Protein AF-A0A8J3N8K8-F1 (afdb_monomer_lite)

Sequence (454 aa):
MKAHFPKVGAFAILVCSVVFLTILLLNNTTQAHTGSSLITMTPTQMPTLTPKVNPTAFVTATPAVIYVSQSSAYSDPSVVIAIISIIISGLSLAFVVKYVIDTSAMAKATQDSAQATRKSAEAAEKTLLEMRNAREEENAPFVIVYTKFDHENMMLNVVVENIGKTVAKDIKLGFDPPLQIRIFRKDDLEDNILLTNGIHSLVPNNKILIPFAIAINYFNDNPPMVYAVKVGYSGNDTLPRQEIRYDLDLNHYRYQLEEREPVAKIAAAMESLSSNFFQYTEYFKGLLYDANDISNMLSRNLARTSYAIQRQGKVDVTVGLKDFVLTWTLGYGKDKKLLLKPFLFDLRSKCLLLSEETLRSTIENPDSSLNKAMQDIGVKLCKLGNMMLTRDGYVAAHSIQGSSIEEFNDLGDEIITDIRNLLQQIEKAEENLPSNDEESSAVAVQQSEISEKS

Foldseek 3Di:
DDDDDDPPVVVVVVVVVVVVVVVVVVPPPDDDDDDDDDDDDDDDDDDDDDDDDDDDDDDDDDDDDDDDDDDPPDDPVVVVVVVVVVVVVVVVVVVVVVVVVVVVVVVVVVVVVVVVVVVVVVVVVVVVVVVVVVVCVQQWWDWDWEWDADPVQQWIWIKIATQHNFKKAQKAKDKVVPQQADPDPPVCPCVPCCHNRHDGIDGHGDMDIGTRDRNVVVVVVPDDQKIWMWIWIDTPPPGDIDIDIDIYGNVVVVVVVVPDDPVVVVVVVVVVVVVVVVVVVVVVVVVVVVVVVVVLVVLLVVLVVVVVVVDPDDDDLLVLLVVLLCCVVVVPVVPPVCPPPPNLLVNLSSLQVSLVSLQVVCVVPVPDPLNVLSNVLSVLSPVLSPFDFDDDPPDFTATPVGDTSVNSSVSSVVSSVSSVVSSVVVVVVVVPPPPCVVVVVVVVVVVVVVVVVD

Organism: NCBI:txid2778369

pLDDT: mean 75.61, std 19.26, range [32.09, 97.81]

Structure (mmCIF, N/CA/C/O backbone):
data_AF-A0A8J3N8K8-F1
#
_entry.id   AF-A0A8J3N8K8-F1
#
loop_
_atom_site.group_PDB
_atom_site.id
_atom_site.type_symbol
_atom_site.label_atom_id
_atom_site.label_alt_id
_atom_site.label_comp_id
_atom_site.label_asym_id
_atom_site.label_entity_id
_atom_site.label_seq_id
_atom_site.pdbx_PDB_ins_code
_atom_site.Cartn_x
_atom_site.Cartn_y
_atom_site.Cartn_z
_atom_site.occupancy
_atom_site.B_iso_or_equiv
_atom_site.auth_seq_id
_atom_site.auth_comp_id
_atom_site.auth_asym_id
_atom_site.auth_atom_id
_atom_site.pdbx_PDB_model_num
ATOM 1 N N . MET A 1 1 ? -45.651 8.420 67.771 1.00 38.66 1 MET A N 1
ATOM 2 C CA . MET A 1 1 ? -46.115 7.956 69.099 1.00 38.66 1 MET A CA 1
ATOM 3 C C . MET A 1 1 ? -45.211 8.547 70.177 1.00 38.66 1 MET A C 1
ATOM 5 O O . MET A 1 1 ? -44.054 8.164 70.255 1.00 38.66 1 MET A O 1
ATOM 9 N N . LYS A 1 2 ? -45.692 9.543 70.935 1.00 34.91 2 LYS A N 1
ATOM 10 C CA . LYS A 1 2 ? -44.965 10.156 72.063 1.00 34.91 2 LYS A CA 1
ATOM 11 C C . LYS A 1 2 ? -45.286 9.362 73.334 1.00 34.91 2 LYS A C 1
ATOM 13 O O . LYS A 1 2 ? -46.428 9.384 73.777 1.00 34.91 2 LYS A O 1
ATOM 18 N N . ALA A 1 3 ? -44.302 8.658 73.889 1.00 37.84 3 ALA A N 1
ATOM 19 C CA . ALA A 1 3 ? -44.439 7.955 75.161 1.00 37.84 3 ALA A CA 1
ATOM 20 C C . ALA A 1 3 ? -44.192 8.930 76.324 1.00 37.84 3 ALA A C 1
ATOM 22 O O . ALA A 1 3 ? -43.095 9.464 76.484 1.00 37.84 3 ALA A O 1
ATOM 23 N N . HIS A 1 4 ? -45.236 9.180 77.113 1.00 41.22 4 HIS A N 1
ATOM 24 C CA . HIS A 1 4 ? -45.183 9.928 78.366 1.00 41.22 4 HIS A CA 1
ATOM 25 C C . HIS A 1 4 ? -44.719 8.978 79.483 1.00 41.22 4 HIS A C 1
ATOM 27 O O . HIS A 1 4 ? -45.479 8.114 79.909 1.00 41.22 4 HIS A O 1
ATOM 33 N N . PHE A 1 5 ? -43.481 9.126 79.960 1.00 38.09 5 PHE A N 1
ATOM 34 C CA . PHE A 1 5 ? -43.017 8.461 81.185 1.00 38.09 5 PHE A CA 1
ATOM 35 C C . PHE A 1 5 ? -43.366 9.323 82.414 1.00 38.09 5 PHE A C 1
ATOM 37 O O . PHE A 1 5 ? -43.071 10.525 82.409 1.00 38.09 5 PHE A O 1
ATOM 44 N N . PRO A 1 6 ? -43.981 8.765 83.474 1.00 44.72 6 PRO A N 1
ATOM 45 C CA . PRO A 1 6 ? -44.368 9.538 84.647 1.00 44.72 6 PRO A CA 1
ATOM 46 C C . PRO A 1 6 ? -43.162 9.767 85.570 1.00 44.72 6 PRO A C 1
ATOM 48 O O . PRO A 1 6 ? -42.608 8.838 86.151 1.00 44.72 6 PRO A O 1
ATOM 51 N N . LYS A 1 7 ? -42.790 11.039 85.766 1.00 47.31 7 LYS A N 1
ATOM 52 C CA . LYS A 1 7 ? -41.730 11.502 86.689 1.00 47.31 7 LYS A CA 1
ATOM 53 C C . LYS A 1 7 ? -42.058 11.321 88.187 1.00 47.31 7 LYS A C 1
ATOM 55 O O . LYS A 1 7 ? -41.323 11.814 89.035 1.00 47.31 7 LYS A O 1
ATOM 60 N N . VAL A 1 8 ? -43.142 10.624 88.534 1.00 49.56 8 VAL A N 1
ATOM 61 C CA . VAL A 1 8 ? -43.659 10.542 89.914 1.00 49.56 8 VAL A CA 1
ATOM 62 C C . VAL A 1 8 ? -42.973 9.434 90.736 1.00 49.56 8 VAL A C 1
ATOM 64 O O . VAL A 1 8 ? -42.907 9.525 91.958 1.00 49.56 8 VAL A O 1
ATOM 67 N N . GLY A 1 9 ? -42.372 8.426 90.091 1.00 47.22 9 GLY A N 1
ATOM 68 C CA . GLY A 1 9 ? -41.770 7.282 90.796 1.00 47.22 9 GLY A CA 1
ATOM 69 C C . GLY A 1 9 ? -40.483 7.593 91.571 1.00 47.22 9 GLY A C 1
ATOM 70 O O . GLY A 1 9 ? -40.258 7.034 92.641 1.00 47.22 9 GLY A O 1
ATOM 71 N N . ALA A 1 10 ? -39.650 8.518 91.085 1.00 52.66 10 ALA A N 1
ATOM 72 C CA . ALA A 1 10 ? -38.348 8.789 91.703 1.00 52.66 10 ALA A CA 1
ATOM 73 C C . ALA A 1 10 ? -38.463 9.529 93.050 1.00 52.66 10 ALA A C 1
ATOM 75 O O . ALA A 1 10 ? -37.664 9.295 93.954 1.00 52.66 10 ALA A O 1
ATOM 76 N N . PHE A 1 11 ? -39.487 10.376 93.214 1.00 50.66 11 PHE A N 1
ATOM 77 C CA . PHE A 1 11 ? -39.704 11.121 94.458 1.00 50.66 11 PHE A CA 1
ATOM 78 C C . PHE A 1 11 ? -40.221 10.210 95.584 1.00 50.66 11 PHE A C 1
ATOM 80 O O . PHE A 1 11 ? -39.783 10.328 96.725 1.00 50.66 11 PHE A O 1
ATOM 87 N N . ALA A 1 12 ? -41.086 9.241 95.258 1.00 54.03 12 ALA A N 1
ATOM 88 C CA . ALA A 1 12 ? -41.620 8.282 96.227 1.00 54.03 12 ALA A CA 1
ATOM 89 C C . ALA A 1 12 ? -40.545 7.318 96.763 1.00 54.03 12 ALA A C 1
ATOM 91 O O . ALA A 1 12 ? -40.521 7.019 97.956 1.00 54.03 12 ALA A O 1
ATOM 92 N N . ILE A 1 13 ? -39.614 6.884 95.906 1.00 59.38 13 ILE A N 1
ATOM 93 C CA . ILE A 1 13 ? -38.512 5.999 96.312 1.00 59.38 13 ILE A CA 1
ATOM 94 C C . ILE A 1 13 ? -37.522 6.749 97.215 1.00 59.38 13 ILE A C 1
ATOM 96 O O . ILE A 1 13 ? -37.062 6.190 98.210 1.00 59.38 13 ILE A O 1
ATOM 100 N N . LEU A 1 14 ? -37.247 8.029 96.941 1.00 56.28 14 LEU A N 1
ATOM 101 C CA . LEU A 1 14 ? -36.328 8.832 97.753 1.00 56.28 14 LEU A CA 1
ATOM 102 C C . LEU A 1 14 ? -36.906 9.136 99.148 1.00 56.28 14 LEU A C 1
ATOM 104 O O . LEU A 1 14 ? -36.192 9.013 100.141 1.00 56.28 14 LEU A O 1
ATOM 108 N N . VAL A 1 15 ? -38.213 9.413 99.247 1.00 61.59 15 VAL A N 1
ATOM 109 C CA . VAL A 1 15 ? -38.906 9.579 100.540 1.00 61.59 15 VAL A CA 1
ATOM 110 C C . VAL A 1 15 ? -38.928 8.265 101.332 1.00 61.59 15 VAL A C 1
ATOM 112 O O . VAL A 1 15 ? -38.615 8.271 102.521 1.00 61.59 15 VAL A O 1
ATOM 115 N N . CYS A 1 16 ? -39.195 7.121 100.688 1.00 56.97 16 CYS A N 1
ATOM 116 C CA . CYS A 1 16 ? -39.124 5.812 101.352 1.00 56.97 16 CYS A CA 1
ATOM 117 C C . CYS A 1 16 ? -37.708 5.471 101.840 1.00 56.97 16 CYS A C 1
ATOM 119 O O . CYS A 1 16 ? -37.557 4.927 102.929 1.00 56.97 16 CYS A O 1
ATOM 121 N N . SER A 1 17 ? -36.669 5.828 101.082 1.00 56.09 17 SER A N 1
ATOM 122 C CA . SER A 1 17 ? -35.273 5.535 101.439 1.00 56.09 17 SER A CA 1
ATOM 123 C C . SER A 1 17 ? -34.812 6.321 102.670 1.00 56.09 17 SER A C 1
ATOM 125 O O . SER A 1 17 ? -34.139 5.770 103.538 1.00 56.09 17 SER A O 1
ATOM 127 N N . VAL A 1 18 ? -35.206 7.596 102.779 1.00 60.97 18 VAL A N 1
ATOM 128 C CA . VAL A 1 18 ? -34.865 8.456 103.929 1.00 60.97 18 VAL A CA 1
ATOM 129 C C . VAL A 1 18 ? -35.616 8.019 105.192 1.00 60.97 18 VAL A C 1
ATOM 131 O O . VAL A 1 18 ? -35.030 8.007 106.276 1.00 60.97 18 VAL A O 1
ATOM 134 N N . VAL A 1 19 ? -36.874 7.579 105.055 1.00 67.56 19 VAL A N 1
ATOM 135 C CA . VAL A 1 19 ? -37.660 6.991 106.157 1.00 67.56 19 VAL A CA 1
ATOM 136 C C . VAL A 1 19 ? -37.076 5.642 106.597 1.00 67.56 19 VAL A C 1
ATOM 138 O O . VAL A 1 19 ? -36.974 5.364 107.788 1.00 67.56 19 VAL A O 1
ATOM 141 N N . PHE A 1 20 ? -36.608 4.814 105.660 1.00 61.59 20 PHE A N 1
ATOM 142 C CA . PHE A 1 20 ? -35.997 3.526 105.993 1.00 61.59 20 PHE A CA 1
ATOM 143 C C . PHE A 1 20 ? -34.625 3.687 106.667 1.00 61.59 20 PHE A C 1
ATOM 145 O O . PHE A 1 20 ? -34.327 2.973 107.621 1.00 61.59 20 PHE A O 1
ATOM 152 N N . LEU A 1 21 ? -33.814 4.665 106.240 1.00 56.56 21 LEU A N 1
ATOM 153 C CA . LEU A 1 21 ? -32.510 4.957 106.850 1.00 56.56 21 LEU A CA 1
ATOM 154 C C . LEU A 1 21 ? -32.649 5.557 108.261 1.00 56.56 21 LEU A C 1
ATOM 156 O O . LEU A 1 21 ? -31.851 5.240 109.140 1.00 56.56 21 LEU A O 1
ATOM 160 N N . THR A 1 22 ? -33.685 6.369 108.505 1.00 56.84 22 THR A N 1
ATOM 161 C CA . THR A 1 22 ? -33.998 6.865 109.857 1.00 56.84 22 THR A CA 1
ATOM 162 C C . THR A 1 22 ? -34.478 5.739 110.776 1.00 56.84 22 THR A C 1
ATOM 164 O O . THR A 1 22 ? -34.017 5.662 111.910 1.00 56.84 22 THR A O 1
ATOM 167 N N . ILE A 1 23 ? -35.288 4.792 110.288 1.00 60.75 23 ILE A N 1
ATOM 168 C CA . ILE A 1 23 ? -35.699 3.606 111.067 1.00 60.75 23 ILE A CA 1
ATOM 169 C C . ILE A 1 23 ? -34.510 2.669 111.362 1.00 60.75 23 ILE A C 1
ATOM 171 O O . ILE A 1 23 ? -34.409 2.130 112.463 1.00 60.75 23 ILE A O 1
ATOM 175 N N . LEU A 1 24 ? -33.571 2.505 110.423 1.00 50.72 24 LEU A N 1
ATOM 176 C CA . LEU A 1 24 ? -32.372 1.676 110.617 1.00 50.72 24 LEU A CA 1
ATOM 177 C C . LEU A 1 24 ? -31.371 2.286 111.612 1.00 50.72 24 LEU A C 1
ATOM 179 O O . LEU A 1 24 ? -30.729 1.547 112.357 1.00 50.72 24 LEU A O 1
ATOM 183 N N . LEU A 1 25 ? -31.267 3.618 111.668 1.00 50.81 25 LEU A N 1
ATOM 184 C CA . LEU A 1 25 ? -30.413 4.317 112.637 1.00 50.81 25 LEU A CA 1
ATOM 185 C C . LEU A 1 25 ? -30.998 4.327 114.059 1.00 50.81 25 LEU A C 1
ATOM 187 O O . LEU A 1 25 ? -30.232 4.398 115.016 1.00 50.81 25 LEU A O 1
ATOM 191 N N . LEU A 1 26 ? -32.322 4.201 114.215 1.00 49.78 26 LEU A N 1
ATOM 192 C CA . LEU A 1 26 ? -32.974 4.076 115.526 1.00 49.78 26 LEU A CA 1
ATOM 193 C C . LEU A 1 26 ? -32.911 2.655 116.119 1.00 49.78 26 LEU A C 1
ATOM 195 O O . LEU A 1 26 ? -33.021 2.517 117.333 1.00 49.78 26 LEU A O 1
ATOM 199 N N . ASN A 1 27 ? -32.696 1.616 115.302 1.00 48.19 27 ASN A N 1
ATOM 200 C CA . ASN A 1 27 ? -32.729 0.217 115.754 1.00 48.19 27 ASN A CA 1
ATOM 201 C C . ASN A 1 27 ? -31.355 -0.460 115.915 1.00 48.19 27 ASN A C 1
ATOM 203 O O . ASN A 1 27 ? -31.291 -1.547 116.483 1.00 48.19 27 ASN A O 1
ATOM 207 N N . ASN A 1 28 ? -30.254 0.156 115.474 1.00 41.00 28 ASN A N 1
ATOM 208 C CA . ASN A 1 28 ? -28.913 -0.438 115.563 1.00 41.00 28 ASN A CA 1
ATOM 209 C C . ASN A 1 28 ? -28.057 0.180 116.680 1.00 41.00 28 ASN A C 1
ATOM 211 O O . ASN A 1 28 ? -26.981 0.727 116.447 1.00 41.00 28 ASN A O 1
ATOM 215 N N . THR A 1 29 ? -28.509 0.028 117.923 1.00 44.22 29 THR A N 1
ATOM 216 C CA . THR A 1 29 ? -27.642 0.069 119.110 1.00 44.22 29 THR A CA 1
ATOM 217 C C . THR A 1 29 ? -27.689 -1.278 119.815 1.00 44.22 29 THR A C 1
ATOM 219 O O . THR A 1 29 ? -28.211 -1.406 120.913 1.00 44.22 29 THR A O 1
ATOM 222 N N . THR A 1 30 ? -27.163 -2.327 119.178 1.00 42.72 30 THR A N 1
ATOM 223 C CA . THR A 1 30 ? -26.649 -3.521 119.872 1.00 42.72 30 THR A CA 1
ATOM 224 C C . THR A 1 30 ? -25.898 -4.442 118.906 1.00 42.72 30 THR A C 1
ATOM 226 O O . THR A 1 30 ? -26.384 -4.778 117.836 1.00 42.72 30 THR A O 1
ATOM 229 N N . GLN A 1 31 ? -24.729 -4.885 119.372 1.00 37.66 31 GLN A N 1
ATOM 230 C CA . GLN A 1 31 ? -23.876 -5.973 118.879 1.00 37.66 31 GLN A CA 1
ATOM 231 C C . GLN A 1 31 ? -22.894 -5.712 117.721 1.00 37.66 31 GLN A C 1
ATOM 233 O O . GLN A 1 31 ? -23.226 -5.410 116.580 1.00 37.66 31 GLN A O 1
ATOM 238 N N . ALA A 1 32 ? -21.628 -5.907 118.095 1.00 33.22 32 ALA A N 1
ATOM 239 C CA . ALA A 1 32 ? -20.444 -6.038 117.269 1.00 33.22 32 ALA A CA 1
ATOM 240 C C . ALA A 1 32 ? -20.383 -7.412 116.580 1.00 33.22 32 ALA A C 1
ATOM 242 O O . ALA A 1 32 ? -20.812 -8.395 117.175 1.00 33.22 32 ALA A O 1
ATOM 243 N N . HIS A 1 33 ? -19.765 -7.490 115.396 1.00 32.72 33 HIS A N 1
ATOM 244 C CA . HIS A 1 33 ? -18.536 -8.264 115.137 1.00 32.72 33 HIS A CA 1
ATOM 245 C C . HIS A 1 33 ? -18.237 -8.402 113.628 1.00 32.72 33 HIS A C 1
ATOM 247 O O . HIS A 1 33 ? -19.112 -8.700 112.828 1.00 32.72 33 HIS A O 1
ATOM 253 N N . THR A 1 34 ? -16.959 -8.173 113.294 1.00 34.59 34 THR A N 1
ATOM 254 C CA . THR A 1 34 ? -16.110 -8.810 112.258 1.00 34.59 34 THR A CA 1
ATOM 255 C C . THR A 1 34 ? -16.738 -9.372 110.977 1.00 34.59 34 THR A C 1
ATOM 257 O O . THR A 1 34 ? -17.503 -10.328 111.018 1.00 34.59 34 THR A O 1
ATOM 260 N N . GLY A 1 35 ? -16.230 -8.930 109.820 1.00 32.09 35 GLY A N 1
ATOM 261 C CA . GLY A 1 35 ? -16.442 -9.644 108.559 1.00 32.09 35 GLY A CA 1
ATOM 262 C C . GLY A 1 35 ? -15.881 -8.931 107.335 1.00 32.09 35 GLY A C 1
ATOM 263 O O . GLY A 1 35 ? -16.624 -8.341 106.560 1.00 32.09 35 GLY A O 1
ATOM 264 N N . SER A 1 36 ? -14.564 -8.987 107.158 1.00 35.38 36 SER A N 1
ATOM 265 C CA . SER A 1 36 ? -13.865 -8.615 105.928 1.00 35.38 36 SER A CA 1
ATOM 266 C C . SER A 1 36 ? -14.275 -9.550 104.785 1.00 35.38 36 SER A C 1
ATOM 268 O O . SER A 1 36 ? -14.193 -10.766 104.937 1.00 35.38 36 SER A O 1
ATOM 270 N N . SER A 1 37 ? -14.622 -9.019 103.613 1.00 34.41 37 SER A N 1
ATOM 271 C CA . SER A 1 37 ? -14.496 -9.781 102.365 1.00 34.41 37 SER A CA 1
ATOM 272 C C . SER A 1 37 ? -14.092 -8.866 101.211 1.00 34.41 37 SER A C 1
ATOM 274 O O . SER A 1 37 ? -14.743 -7.869 100.905 1.00 34.41 37 SER A O 1
ATOM 276 N N . LEU A 1 38 ? -12.944 -9.206 100.623 1.00 33.25 38 LEU A N 1
ATOM 277 C CA . LEU A 1 38 ? -12.476 -8.706 99.340 1.00 33.25 38 LEU A CA 1
ATOM 278 C C . LEU A 1 38 ? -13.399 -9.228 98.237 1.00 33.25 38 LEU A C 1
ATOM 280 O O . LEU A 1 38 ? -13.664 -10.427 98.177 1.00 33.25 38 LEU A O 1
ATOM 284 N N . ILE A 1 39 ? -13.775 -8.357 97.304 1.00 35.03 39 ILE A N 1
ATOM 285 C CA . ILE A 1 39 ? -14.172 -8.776 95.960 1.00 35.03 39 ILE A CA 1
ATOM 286 C C . ILE A 1 39 ? -13.173 -8.166 94.984 1.00 35.03 39 ILE A C 1
ATOM 288 O O . ILE A 1 39 ? -13.113 -6.956 94.774 1.00 35.03 39 ILE A O 1
ATOM 292 N N . THR A 1 40 ? -12.353 -9.048 94.426 1.00 32.47 40 THR A N 1
ATOM 293 C CA . THR A 1 40 ? -11.420 -8.800 93.334 1.00 32.47 40 THR A CA 1
ATOM 294 C C . THR A 1 40 ? -12.212 -8.724 92.030 1.00 32.47 40 THR A C 1
ATOM 296 O O . THR A 1 40 ? -12.854 -9.699 91.647 1.00 32.47 40 THR A O 1
ATOM 299 N N . MET A 1 41 ? -12.160 -7.591 91.327 1.00 33.84 41 MET A N 1
ATOM 300 C CA . MET A 1 41 ? -12.568 -7.514 89.922 1.00 33.84 41 MET A CA 1
ATOM 301 C C . MET A 1 41 ? -11.354 -7.173 89.063 1.00 33.84 41 MET A C 1
ATOM 303 O O . MET A 1 41 ? -10.685 -6.165 89.277 1.00 33.84 41 MET A O 1
ATOM 307 N N . THR A 1 42 ? -11.070 -8.053 88.110 1.00 37.69 42 THR A N 1
ATOM 308 C CA . THR A 1 42 ? -9.981 -7.965 87.134 1.00 37.69 42 THR A CA 1
ATOM 309 C C . THR A 1 42 ? -10.393 -7.036 85.984 1.00 37.69 42 THR A C 1
ATOM 311 O O . THR A 1 42 ? -11.363 -7.353 85.293 1.00 37.69 42 THR A O 1
ATOM 314 N N . PRO A 1 43 ? -9.701 -5.913 85.715 1.00 38.69 43 PRO A N 1
ATOM 315 C CA . PRO A 1 43 ? -9.962 -5.121 84.521 1.00 38.69 43 PRO A CA 1
ATOM 316 C C . PRO A 1 43 ? -9.142 -5.638 83.330 1.00 38.69 43 PRO A C 1
ATOM 318 O O . PRO A 1 43 ? -7.927 -5.823 83.408 1.00 38.69 43 PRO A O 1
ATOM 321 N N . THR A 1 44 ? -9.836 -5.860 82.213 1.00 37.41 44 THR A N 1
ATOM 322 C CA . THR A 1 44 ? -9.250 -6.183 80.906 1.00 37.41 44 THR A CA 1
ATOM 323 C C . THR A 1 44 ? -8.591 -4.932 80.325 1.00 37.41 44 THR A C 1
ATOM 325 O O . THR A 1 44 ? -9.172 -3.848 80.341 1.00 37.41 44 THR A O 1
ATOM 328 N N . GLN A 1 45 ? -7.356 -5.092 79.854 1.00 34.22 45 GLN A N 1
ATOM 329 C CA . GLN A 1 45 ? -6.481 -4.032 79.362 1.00 34.22 45 GLN A CA 1
ATOM 330 C C . GLN A 1 45 ? -7.035 -3.358 78.094 1.00 34.22 45 GLN A C 1
ATOM 332 O O . GLN A 1 45 ? -7.403 -4.036 77.137 1.00 34.22 45 GLN A O 1
ATOM 337 N N . MET A 1 46 ? -7.005 -2.023 78.060 1.00 38.78 46 MET A N 1
ATOM 338 C CA . MET A 1 46 ? -6.961 -1.235 76.824 1.00 38.78 46 MET A CA 1
ATOM 339 C C . MET A 1 46 ? -5.614 -0.500 76.743 1.00 38.78 46 MET A C 1
ATOM 341 O O . MET A 1 46 ? -5.075 -0.117 77.784 1.00 38.78 46 MET A O 1
ATOM 345 N N . PRO A 1 47 ? -5.055 -0.310 75.535 1.00 44.12 47 PRO A N 1
ATOM 346 C CA . PRO A 1 47 ? -3.731 0.266 75.358 1.00 44.12 47 PRO A CA 1
ATOM 347 C C . PRO A 1 47 ? -3.695 1.763 75.691 1.00 44.12 47 PRO A C 1
ATOM 349 O O . PRO A 1 47 ? -4.459 2.579 75.178 1.00 44.12 47 PRO A O 1
ATOM 352 N N . THR A 1 48 ? -2.745 2.079 76.562 1.00 33.03 48 THR A N 1
ATOM 353 C CA . THR A 1 48 ? -2.341 3.389 77.062 1.00 33.03 48 THR A CA 1
ATOM 354 C C . THR A 1 48 ? -1.827 4.306 75.948 1.00 33.03 48 THR A C 1
ATOM 356 O O . THR A 1 48 ? -0.815 4.009 75.317 1.00 33.03 48 THR A O 1
ATOM 359 N N . LEU A 1 49 ? -2.451 5.476 75.790 1.00 35.28 49 LEU A N 1
ATOM 360 C CA . LEU A 1 49 ? -1.781 6.683 75.303 1.00 35.28 49 LEU A CA 1
ATOM 361 C C . LEU A 1 49 ? -1.469 7.558 76.520 1.00 35.28 49 LEU A C 1
ATOM 363 O O . LEU A 1 49 ? -2.360 7.962 77.263 1.00 35.28 49 LEU A O 1
ATOM 367 N N . THR A 1 50 ? -0.182 7.791 76.746 1.00 37.19 50 THR A N 1
ATOM 368 C CA . THR A 1 50 ? 0.385 8.596 77.828 1.00 37.19 50 THR A CA 1
ATOM 369 C C . THR A 1 50 ? 0.202 10.093 77.575 1.00 37.19 50 THR A C 1
ATOM 371 O O . THR A 1 50 ? 0.641 10.601 76.544 1.00 37.19 50 THR A O 1
ATOM 374 N N . PRO A 1 51 ? -0.290 10.842 78.575 1.00 41.56 51 PRO A N 1
ATOM 375 C CA . PRO A 1 51 ? 0.179 12.198 78.800 1.00 41.56 51 PRO A CA 1
ATOM 376 C C . PRO A 1 51 ? 0.967 12.300 80.113 1.00 41.56 51 PRO A C 1
ATOM 378 O O . PRO A 1 51 ? 0.587 11.810 81.174 1.00 41.56 51 PRO A O 1
ATOM 381 N N . LYS A 1 52 ? 2.114 12.958 79.977 1.00 38.44 52 LYS A N 1
ATOM 382 C CA . LYS A 1 52 ? 3.142 13.279 80.966 1.00 38.44 52 LYS A CA 1
ATOM 383 C C . LYS A 1 52 ? 2.556 14.144 82.097 1.00 38.44 52 LYS A C 1
ATOM 385 O O . LYS A 1 52 ? 2.212 15.299 81.861 1.00 38.44 52 LYS A O 1
ATOM 390 N N . VAL A 1 53 ? 2.467 13.602 83.314 1.00 39.06 53 VAL A N 1
ATOM 391 C CA . VAL A 1 53 ? 2.116 14.350 84.537 1.00 39.06 53 VAL A CA 1
ATOM 392 C C . VAL A 1 53 ? 3.398 14.712 85.292 1.00 39.06 53 VAL A C 1
ATOM 394 O O . VAL A 1 53 ? 4.208 13.841 85.602 1.00 39.06 53 VAL A O 1
ATOM 397 N N . ASN A 1 54 ? 3.572 16.007 85.574 1.00 39.75 54 ASN A N 1
ATOM 398 C CA . ASN A 1 54 ? 4.559 16.542 86.516 1.00 39.75 54 ASN A CA 1
ATOM 399 C C . ASN A 1 54 ? 4.091 16.280 87.963 1.00 39.75 54 ASN A C 1
ATOM 401 O O . ASN A 1 54 ? 2.928 16.563 88.260 1.00 39.75 54 ASN A O 1
ATOM 405 N N . PRO A 1 55 ? 4.955 15.798 88.875 1.00 43.44 55 PRO A N 1
ATOM 406 C CA . PRO A 1 55 ? 4.584 15.546 90.260 1.00 43.44 55 PRO A CA 1
ATOM 407 C C . PRO A 1 55 ? 4.937 16.752 91.135 1.00 43.44 55 PRO A C 1
ATOM 409 O O . PRO A 1 55 ? 6.112 17.088 91.265 1.00 43.44 55 PRO A O 1
ATOM 412 N N . THR A 1 56 ? 3.955 17.363 91.805 1.00 39.25 56 THR A N 1
ATOM 413 C CA . THR A 1 56 ? 4.269 18.301 92.891 1.00 39.25 56 THR A CA 1
ATOM 414 C C . THR A 1 56 ? 3.271 18.211 94.042 1.00 39.25 56 THR A C 1
ATOM 416 O O . THR A 1 56 ? 2.094 18.517 93.892 1.00 39.25 56 THR A O 1
ATOM 419 N N . ALA A 1 57 ? 3.837 17.841 95.194 1.00 43.50 57 ALA A N 1
ATOM 420 C CA . ALA A 1 57 ? 3.414 18.109 96.567 1.00 43.50 57 ALA A CA 1
ATOM 421 C C . ALA A 1 57 ? 2.103 17.479 97.078 1.00 43.50 57 ALA A C 1
ATOM 423 O O . ALA A 1 57 ? 1.041 18.095 97.107 1.00 43.50 57 ALA A O 1
ATOM 424 N N . PHE A 1 58 ? 2.252 16.285 97.661 1.00 33.81 58 PHE A N 1
ATOM 425 C CA . PHE A 1 58 ? 1.459 15.865 98.815 1.00 33.81 58 PHE A CA 1
ATOM 426 C C . PHE A 1 58 ? 1.817 16.756 100.015 1.00 33.81 58 PHE A C 1
ATOM 428 O O . PHE A 1 58 ? 2.962 16.757 100.465 1.00 33.81 58 PHE A O 1
ATOM 435 N N . VAL A 1 59 ? 0.844 17.507 100.533 1.00 42.34 59 VAL A N 1
ATOM 436 C CA . VAL A 1 59 ? 0.947 18.179 101.833 1.00 42.34 59 VAL A CA 1
ATOM 437 C C . VAL A 1 59 ? 0.358 17.251 102.888 1.00 42.34 59 VAL A C 1
ATOM 439 O O . VAL A 1 59 ? -0.846 17.009 102.940 1.00 42.34 59 VAL A O 1
ATOM 442 N N . THR A 1 60 ? 1.246 16.717 103.717 1.00 41.91 60 THR A N 1
ATOM 443 C CA . THR A 1 60 ? 0.960 15.936 104.917 1.00 41.91 60 THR A CA 1
ATOM 444 C C . THR A 1 60 ? 0.417 16.878 105.995 1.00 41.91 60 THR A C 1
ATOM 446 O O . THR A 1 60 ? 1.177 17.647 106.578 1.00 41.91 60 THR A O 1
ATOM 449 N N . ALA A 1 61 ? -0.891 16.853 106.254 1.00 39.78 61 ALA A N 1
ATOM 450 C CA . ALA A 1 61 ? -1.490 17.565 107.382 1.00 39.78 61 ALA A CA 1
ATOM 451 C C . ALA A 1 61 ? -1.654 16.608 108.574 1.00 39.78 61 ALA A C 1
ATOM 453 O O . ALA A 1 61 ? -2.277 15.552 108.479 1.00 39.78 61 ALA A O 1
ATOM 454 N N . THR A 1 62 ? -1.030 16.990 109.681 1.00 42.22 62 THR A N 1
ATOM 455 C CA . THR A 1 62 ? -1.011 16.347 110.997 1.00 42.22 62 THR A CA 1
ATOM 456 C C . THR A 1 62 ? -2.414 16.206 111.612 1.00 42.22 62 THR A C 1
ATOM 458 O O . THR A 1 62 ? -3.226 17.125 111.496 1.00 42.22 62 THR A O 1
ATOM 461 N N . PRO A 1 63 ? -2.721 15.105 112.328 1.00 40.94 63 PRO A N 1
ATOM 462 C CA . PRO A 1 63 ? -3.959 15.001 113.091 1.00 40.94 63 PRO A CA 1
ATOM 463 C C . PRO A 1 63 ? -3.850 15.857 114.362 1.00 40.94 63 PRO A C 1
ATOM 465 O O . PRO A 1 63 ? -3.184 15.486 115.327 1.00 40.94 63 PRO A O 1
ATOM 468 N N . ALA A 1 64 ? -4.489 17.027 114.364 1.00 40.50 64 ALA A N 1
ATOM 469 C CA . ALA A 1 64 ? -4.660 17.826 115.571 1.00 40.50 64 ALA A CA 1
ATOM 470 C C . ALA A 1 64 ? -5.685 17.144 116.494 1.00 40.50 64 ALA A C 1
ATOM 472 O O . ALA A 1 64 ? -6.873 17.069 116.184 1.00 40.50 64 ALA A O 1
ATOM 473 N N . VAL A 1 65 ? -5.210 16.636 117.632 1.00 46.47 65 VAL A N 1
ATOM 474 C CA . VAL A 1 65 ? -6.039 16.137 118.735 1.00 46.47 65 VAL A CA 1
ATOM 475 C C . VAL A 1 65 ? -6.638 17.343 119.459 1.00 46.47 65 VAL A C 1
ATOM 477 O O . VAL A 1 65 ? -5.935 18.067 120.161 1.00 46.47 65 VAL A O 1
ATOM 480 N N . ILE A 1 66 ? -7.936 17.580 119.269 1.00 40.16 66 ILE A N 1
ATOM 481 C CA . ILE A 1 66 ? -8.690 18.615 119.984 1.00 40.16 66 ILE A CA 1
ATOM 482 C C . ILE A 1 66 ? -9.287 17.980 121.247 1.00 40.16 66 ILE A C 1
ATOM 484 O O . ILE A 1 66 ? -10.210 17.172 121.165 1.00 40.16 66 ILE A O 1
ATOM 488 N N . TYR A 1 67 ? -8.770 18.357 122.419 1.00 40.97 67 TYR A N 1
ATOM 489 C CA . TYR A 1 67 ? -9.425 18.115 123.706 1.00 40.97 67 TYR A CA 1
ATOM 490 C C . TYR A 1 67 ? -10.540 19.152 123.889 1.00 40.97 67 TYR A C 1
ATOM 492 O O . TYR A 1 67 ? -10.258 20.338 124.048 1.00 40.97 67 TYR A O 1
ATOM 500 N N . VAL A 1 68 ? -11.803 18.720 123.868 1.00 40.31 68 VAL A N 1
ATOM 501 C CA . VAL A 1 68 ? -12.947 19.571 124.228 1.00 40.31 68 VAL A CA 1
ATOM 502 C C . VAL A 1 68 ? -13.286 19.324 125.696 1.00 40.31 68 VAL A C 1
ATOM 504 O O . VAL A 1 68 ? -13.780 18.258 126.061 1.00 40.31 68 VAL A O 1
ATOM 507 N N . SER A 1 69 ? -13.000 20.310 126.545 1.00 41.78 69 SER A N 1
ATOM 508 C CA . SER A 1 69 ? -13.472 20.377 127.926 1.00 41.78 69 SER A CA 1
ATOM 509 C C . SER A 1 69 ? -14.982 20.641 127.942 1.00 41.78 69 SER A C 1
ATOM 511 O O . SER A 1 69 ? -15.467 21.621 127.377 1.00 41.78 69 SER A O 1
ATOM 513 N N . GLN A 1 70 ? -15.748 19.753 128.577 1.00 34.09 70 GLN A N 1
ATOM 514 C CA . GLN A 1 70 ? -17.185 19.943 128.766 1.00 34.09 70 GLN A CA 1
ATOM 515 C C . GLN A 1 70 ? -17.427 20.910 129.928 1.00 34.09 70 GLN A C 1
ATOM 517 O O . GLN A 1 70 ? -17.175 20.585 131.087 1.00 34.09 70 GLN A O 1
ATOM 522 N N . SER A 1 71 ? -17.922 22.105 129.606 1.00 42.38 71 SER A N 1
ATOM 523 C CA . SER A 1 71 ? -18.551 23.001 130.573 1.00 42.38 71 SER A CA 1
ATOM 524 C C . SER A 1 71 ? -19.988 22.516 130.795 1.00 42.38 71 SER A C 1
ATOM 526 O O . SER A 1 71 ? -20.786 22.395 129.864 1.00 42.38 71 SER A O 1
ATOM 528 N N . SER A 1 72 ? -20.289 22.158 132.041 1.00 41.16 72 SER A N 1
ATOM 529 C CA . SER A 1 72 ? -21.600 21.717 132.500 1.00 41.16 72 SER A CA 1
ATOM 530 C C . SER A 1 72 ? -22.529 22.923 132.644 1.00 41.16 72 SER A C 1
ATOM 532 O O . SER A 1 72 ? -22.730 23.445 133.738 1.00 41.16 72 SER A O 1
ATOM 534 N N . ALA A 1 73 ? -23.099 23.360 131.527 1.00 45.66 73 ALA A N 1
ATOM 535 C CA . ALA A 1 73 ? -24.296 24.186 131.510 1.00 45.66 73 ALA A CA 1
ATOM 536 C C . ALA A 1 73 ? -25.373 23.400 130.760 1.00 45.66 73 ALA A C 1
ATOM 538 O O . ALA A 1 73 ? -25.417 23.354 129.532 1.00 45.66 73 ALA A O 1
ATOM 539 N N . TYR A 1 74 ? -26.180 22.705 131.557 1.00 46.97 74 TYR A N 1
ATOM 540 C CA . TYR A 1 74 ? -27.287 21.846 131.163 1.00 46.97 74 TYR A CA 1
ATOM 541 C C . TYR A 1 74 ? -28.344 22.681 130.422 1.00 46.97 74 TYR A C 1
ATOM 543 O O . TYR A 1 74 ? -29.258 23.245 131.016 1.00 46.97 74 TYR A O 1
ATOM 551 N N . SER A 1 75 ? -28.179 22.792 129.108 1.00 50.47 75 SER A N 1
ATOM 552 C CA . SER A 1 75 ? -29.273 23.002 128.167 1.00 50.47 75 SER A CA 1
ATOM 553 C C . SER A 1 75 ? -29.415 21.682 127.424 1.00 50.47 75 SER A C 1
ATOM 555 O O . SER A 1 75 ? -28.423 21.136 126.949 1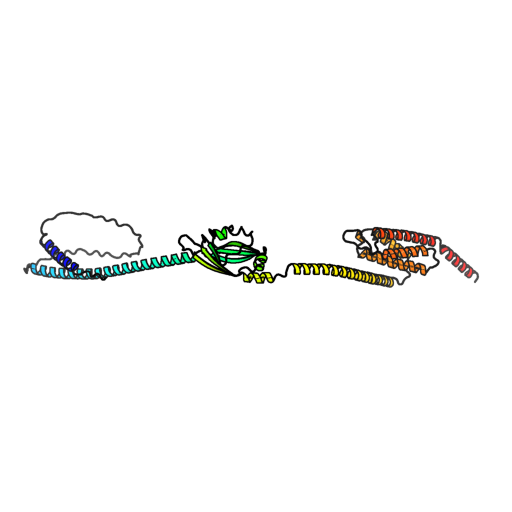.00 50.47 75 SER A O 1
ATOM 557 N N . ASP A 1 76 ? -30.616 21.115 127.461 1.00 51.69 76 ASP A N 1
ATOM 558 C CA . ASP A 1 76 ? -30.954 19.778 126.975 1.00 51.69 76 ASP A CA 1
ATOM 559 C C . ASP A 1 76 ? -30.235 19.459 125.636 1.00 51.69 76 ASP A C 1
ATOM 561 O O . ASP A 1 76 ? -30.584 20.043 124.601 1.00 51.69 76 ASP A O 1
ATOM 565 N N . PRO A 1 77 ? -29.189 18.597 125.626 1.00 60.66 77 PRO A N 1
ATOM 566 C CA . PRO A 1 77 ? -28.327 18.378 124.455 1.00 60.66 77 PRO A CA 1
ATOM 567 C C . PRO A 1 77 ? -29.114 17.868 123.243 1.00 60.66 77 PRO A C 1
ATOM 569 O O . PRO A 1 77 ? -28.686 18.026 122.099 1.00 60.66 77 PRO A O 1
ATOM 572 N N . SER A 1 78 ? -30.307 17.338 123.498 1.00 66.69 78 SER A N 1
ATOM 573 C CA . SER A 1 78 ? -31.315 16.931 122.532 1.00 66.69 78 SER A CA 1
ATOM 574 C C . SER A 1 78 ? -31.636 18.024 121.503 1.00 66.69 78 SER A C 1
ATOM 576 O O . SER A 1 78 ? -31.725 17.731 120.312 1.00 66.69 78 SER A O 1
ATOM 578 N N . VAL A 1 79 ? -31.755 19.295 121.915 1.00 71.00 79 VAL A N 1
ATOM 579 C CA . VAL A 1 79 ? -32.177 20.388 121.014 1.00 71.00 79 VAL A CA 1
ATOM 580 C C . VAL A 1 79 ? -31.029 20.869 120.122 1.00 71.00 79 VAL A C 1
ATOM 582 O O . VAL A 1 79 ? -31.218 21.076 118.925 1.00 71.00 79 VAL A O 1
ATOM 585 N N . VAL A 1 80 ? -29.817 21.009 120.669 1.00 75.69 80 VAL A N 1
ATOM 586 C CA . VAL A 1 80 ? -28.640 21.460 119.901 1.00 75.69 80 VAL A CA 1
ATOM 587 C C . VAL A 1 80 ? -28.213 20.398 118.885 1.00 75.69 80 VAL A C 1
ATOM 589 O O . VAL A 1 80 ? -27.948 20.722 117.726 1.00 75.69 80 VAL A O 1
ATOM 592 N N . ILE A 1 81 ? -28.217 19.122 119.286 1.00 78.69 81 ILE A N 1
ATOM 593 C CA . ILE A 1 81 ? -27.948 17.996 118.383 1.00 78.69 81 ILE A CA 1
ATOM 594 C C . ILE A 1 81 ? -29.029 17.920 117.294 1.00 78.69 81 ILE A C 1
ATOM 596 O O . ILE A 1 81 ? -28.693 17.726 116.124 1.00 78.69 81 ILE A O 1
ATOM 600 N N . ALA A 1 82 ? -30.304 18.164 117.629 1.00 77.25 82 ALA A N 1
ATOM 601 C CA . ALA A 1 82 ? -31.383 18.221 116.644 1.00 77.25 82 ALA A CA 1
ATOM 602 C C . ALA A 1 82 ? -31.175 19.346 115.612 1.00 77.25 82 ALA A C 1
ATOM 604 O O . ALA A 1 82 ? -31.266 19.089 114.412 1.00 77.25 82 ALA A O 1
ATOM 605 N N . ILE A 1 83 ? -30.812 20.562 116.034 1.00 80.25 83 ILE A N 1
ATOM 606 C CA . ILE A 1 83 ? -30.555 21.687 115.116 1.00 80.25 83 ILE A CA 1
ATOM 607 C C . ILE A 1 83 ? -29.379 21.382 114.174 1.00 80.25 83 ILE A C 1
ATOM 609 O O . ILE A 1 83 ? -29.495 21.571 112.963 1.00 80.25 83 ILE A O 1
ATOM 613 N N . ILE A 1 84 ? -28.267 20.857 114.698 1.00 83.25 84 ILE A N 1
ATOM 614 C CA . ILE A 1 84 ? -27.102 20.473 113.883 1.00 83.25 84 ILE A CA 1
ATOM 615 C C . ILE A 1 84 ? -27.478 19.364 112.891 1.00 83.25 84 ILE A C 1
ATOM 617 O O . ILE A 1 84 ? -27.107 19.434 111.718 1.00 83.25 84 ILE A O 1
ATOM 621 N N . SER A 1 85 ? -28.268 18.376 113.323 1.00 77.69 85 SER A N 1
ATOM 622 C CA . SER A 1 85 ? -28.729 17.289 112.454 1.00 77.69 85 SER A CA 1
ATOM 623 C C . SER A 1 85 ? -29.609 17.790 111.303 1.00 77.69 85 SER A C 1
ATOM 625 O O . SER A 1 85 ? -29.463 17.318 110.176 1.00 77.69 85 SER A O 1
ATOM 627 N N . ILE A 1 86 ? -30.454 18.802 111.542 1.00 83.00 86 ILE A N 1
ATOM 628 C CA . ILE A 1 86 ? -31.297 19.439 110.519 1.00 83.00 86 ILE A CA 1
ATOM 629 C C . ILE A 1 86 ? -30.436 20.200 109.508 1.00 83.00 86 ILE A C 1
ATOM 631 O O . ILE A 1 86 ? -30.672 20.090 108.307 1.00 83.00 86 ILE A O 1
ATOM 635 N N . ILE A 1 87 ? -29.410 20.927 109.964 1.00 85.62 87 ILE A N 1
ATOM 636 C CA . ILE A 1 87 ? -28.498 21.671 109.080 1.00 85.62 87 ILE A CA 1
ATOM 637 C C . ILE A 1 87 ? -27.698 20.712 108.191 1.00 85.62 87 ILE A C 1
ATOM 639 O O . ILE A 1 87 ? -27.635 20.906 106.976 1.00 85.62 87 ILE A O 1
ATOM 643 N N . ILE A 1 88 ? -27.127 19.654 108.774 1.00 86.12 88 ILE A N 1
ATOM 644 C CA . ILE A 1 88 ? -26.388 18.626 108.026 1.00 86.12 88 ILE A CA 1
ATOM 645 C C . ILE A 1 88 ? -27.316 17.922 107.031 1.00 86.12 88 ILE A C 1
ATOM 647 O O . ILE A 1 88 ? -26.928 17.708 105.884 1.00 86.12 88 ILE A O 1
ATOM 651 N N . SER A 1 89 ? -28.552 17.620 107.437 1.00 81.12 89 SER A N 1
ATOM 652 C CA . SER A 1 89 ? -29.563 17.017 106.559 1.00 81.12 89 SER A CA 1
ATOM 653 C C . SER A 1 89 ? -29.986 17.955 105.424 1.00 81.12 89 SER A C 1
ATOM 655 O O . SER A 1 89 ? -30.182 17.513 104.296 1.00 81.12 89 SER A O 1
ATOM 657 N N . GLY A 1 90 ? -30.087 19.261 105.682 1.00 90.25 90 GLY A N 1
ATOM 658 C CA . GLY A 1 90 ? -30.382 20.263 104.657 1.00 90.25 90 GLY A CA 1
ATOM 659 C C . GLY A 1 90 ? -29.251 20.409 103.635 1.00 90.25 90 GLY A C 1
ATOM 660 O O . GLY A 1 90 ? -29.505 20.458 102.431 1.00 90.25 90 GLY A O 1
ATOM 661 N N . LEU A 1 91 ? -27.996 20.419 104.097 1.00 88.12 91 LEU A N 1
ATOM 662 C CA . LEU A 1 91 ? -26.819 20.472 103.225 1.00 88.12 91 LEU A CA 1
ATOM 663 C C . LEU A 1 91 ? -26.659 19.192 102.400 1.00 88.12 91 LEU A C 1
ATOM 665 O O . LEU A 1 91 ? -26.429 19.277 101.193 1.00 88.12 91 LEU A O 1
ATOM 669 N N . SER A 1 92 ? -26.813 18.015 103.010 1.00 87.81 92 SER A N 1
ATOM 670 C CA . SER A 1 92 ? -26.735 16.743 102.286 1.00 87.81 92 SER A CA 1
ATOM 671 C C . SER A 1 92 ? -27.836 16.636 101.227 1.00 87.81 92 SER A C 1
ATOM 673 O O . SER A 1 92 ? -27.551 16.243 100.095 1.00 87.81 92 SER A O 1
ATOM 675 N N . LEU A 1 93 ? -29.056 17.094 101.531 1.00 88.81 93 LEU A N 1
ATOM 676 C CA . LEU A 1 93 ? -30.145 17.181 100.560 1.00 88.81 93 LEU A CA 1
ATOM 677 C C . LEU A 1 93 ? -29.794 18.107 99.386 1.00 88.81 93 LEU A C 1
ATOM 679 O O . LEU A 1 93 ? -29.991 17.727 98.233 1.00 88.81 93 LEU A O 1
ATOM 683 N N . ALA A 1 94 ? -29.234 19.292 99.650 1.00 87.12 94 ALA A N 1
ATOM 684 C CA . ALA A 1 94 ? -28.818 20.220 98.597 1.00 87.12 94 ALA A CA 1
ATOM 685 C C . ALA A 1 94 ? -27.740 19.614 97.674 1.00 87.12 94 ALA A C 1
ATOM 687 O O . ALA A 1 94 ? -27.818 19.763 96.451 1.00 87.12 94 ALA A O 1
ATOM 688 N N . PHE A 1 95 ? -26.776 18.874 98.237 1.00 90.38 95 PHE A N 1
ATOM 689 C CA . PHE A 1 95 ? -25.770 18.139 97.463 1.00 90.38 95 PHE A CA 1
ATOM 690 C C . PHE A 1 95 ? -26.388 17.039 96.593 1.00 90.38 95 PHE A C 1
ATOM 692 O O . PHE A 1 95 ? -26.034 16.928 95.420 1.00 90.38 95 PHE A O 1
ATOM 699 N N . VAL A 1 96 ? -27.338 16.265 97.127 1.00 88.81 96 VAL A N 1
ATOM 700 C CA . VAL A 1 96 ? -28.041 15.220 96.364 1.00 88.81 96 VAL A CA 1
ATOM 701 C C . VAL A 1 96 ? -28.853 15.829 95.221 1.00 88.81 96 VAL A C 1
ATOM 703 O O . VAL A 1 96 ? -28.781 15.338 94.097 1.00 88.81 96 VAL A O 1
ATOM 706 N N . VAL A 1 97 ? -29.575 16.929 95.464 1.00 88.94 97 VAL A N 1
ATOM 707 C CA . VAL A 1 97 ? -30.343 17.627 94.419 1.00 88.94 97 VAL A CA 1
ATOM 708 C C . VAL A 1 97 ? -29.421 18.102 93.296 1.00 88.94 97 VAL A C 1
ATOM 710 O O . VAL A 1 97 ? -29.711 17.851 92.126 1.00 88.94 97 VAL A O 1
ATOM 713 N N . LYS A 1 98 ? -28.285 18.724 93.637 1.00 89.25 98 LYS A N 1
ATOM 714 C CA . LYS A 1 98 ? -27.292 19.148 92.643 1.00 89.25 98 LYS A CA 1
ATOM 715 C C . LYS A 1 98 ? -26.739 17.960 91.850 1.00 89.25 98 LYS A C 1
ATOM 717 O O . LYS A 1 98 ? -26.735 18.003 90.623 1.00 89.25 98 LYS A O 1
ATOM 722 N N . TYR A 1 99 ? -26.348 16.883 92.532 1.00 88.12 99 TYR A N 1
ATOM 723 C CA . TYR A 1 99 ? -25.829 15.672 91.892 1.00 88.12 99 TYR A CA 1
ATOM 724 C C . TYR A 1 99 ? -26.833 15.052 90.909 1.00 88.12 99 TYR A C 1
ATOM 726 O O . TYR A 1 99 ? -26.453 14.647 89.811 1.00 88.12 99 TYR A O 1
ATOM 734 N N . VAL A 1 100 ? -28.125 15.015 91.257 1.00 88.56 100 VAL A N 1
ATOM 735 C CA . VAL A 1 100 ? -29.185 14.502 90.373 1.00 88.56 100 VAL A CA 1
ATOM 736 C C . VAL A 1 100 ? -29.382 15.399 89.150 1.00 88.56 100 VAL A C 1
ATOM 738 O O . VAL A 1 100 ? -29.555 14.879 88.047 1.00 88.56 100 VAL A O 1
ATOM 741 N N . ILE A 1 101 ? -29.328 16.726 89.308 1.00 86.00 101 ILE A N 1
ATOM 742 C CA . ILE A 1 101 ? -29.421 17.668 88.181 1.00 86.00 101 ILE A CA 1
ATOM 743 C C . ILE A 1 101 ? -28.256 17.442 87.209 1.00 86.00 101 ILE A C 1
ATOM 745 O O . ILE A 1 101 ? -28.503 17.220 86.021 1.00 86.00 101 ILE A O 1
ATOM 749 N N . ASP A 1 102 ? -27.021 17.396 87.712 1.00 88.06 102 ASP A N 1
ATOM 750 C CA . ASP A 1 102 ? -25.820 17.190 86.893 1.00 88.06 102 ASP A CA 1
ATOM 751 C C . ASP A 1 102 ? -25.834 15.808 86.213 1.00 88.06 102 ASP A C 1
ATOM 753 O O . ASP A 1 102 ? -25.590 15.691 85.009 1.00 88.06 102 ASP A O 1
ATOM 757 N N . THR A 1 103 ? -26.236 14.760 86.943 1.00 87.44 103 THR A N 1
ATOM 758 C CA . THR A 1 103 ? -26.390 13.400 86.396 1.00 87.44 103 THR A CA 1
ATOM 759 C C . THR A 1 103 ? -27.473 13.349 85.316 1.00 87.44 103 THR A C 1
ATOM 761 O O . THR A 1 103 ? -27.300 12.685 84.295 1.00 87.44 103 THR A O 1
ATOM 764 N N . SER A 1 104 ? -28.579 14.083 85.481 1.00 83.25 104 SER A N 1
ATOM 765 C CA . SER A 1 104 ? -29.645 14.150 84.474 1.00 83.25 104 SER A CA 1
ATOM 766 C C . SER A 1 104 ? -29.205 14.881 83.200 1.00 83.25 104 SER A C 1
ATOM 768 O O . SER A 1 104 ? -29.566 14.466 82.096 1.00 83.25 104 SER A O 1
ATOM 770 N N . ALA A 1 105 ? -28.379 15.924 83.334 1.00 85.81 105 ALA A N 1
ATOM 771 C CA . ALA A 1 105 ? -27.792 16.635 82.205 1.00 85.81 105 ALA A CA 1
ATOM 772 C C . ALA A 1 105 ? -26.791 15.748 81.449 1.00 85.81 105 ALA A C 1
ATOM 774 O O . ALA A 1 105 ? -26.829 15.690 80.220 1.00 85.81 105 ALA A O 1
ATOM 775 N N . MET A 1 106 ? -25.960 14.991 82.172 1.00 83.75 106 MET A N 1
ATOM 776 C CA . MET A 1 106 ? -25.009 14.049 81.577 1.00 83.75 106 MET A CA 1
ATOM 777 C C . MET A 1 106 ? -25.717 12.868 80.897 1.00 83.75 106 MET A C 1
ATOM 779 O O . MET A 1 106 ? -25.334 12.473 79.795 1.00 83.75 106 MET A O 1
ATOM 783 N N . ALA A 1 107 ? -26.792 12.343 81.493 1.00 84.38 107 ALA A N 1
ATOM 784 C CA . ALA A 1 107 ? -27.621 11.304 80.881 1.00 84.38 107 ALA A CA 1
ATOM 785 C C . ALA A 1 107 ? -28.258 11.787 79.569 1.00 84.38 107 ALA A C 1
ATOM 787 O O . ALA A 1 107 ? -28.227 11.070 78.568 1.00 84.38 107 ALA A O 1
ATOM 788 N N . LYS A 1 108 ? -28.762 13.029 79.543 1.00 86.75 108 LYS A N 1
ATOM 789 C CA . LYS A 1 108 ? -29.295 13.650 78.325 1.00 86.75 108 LYS A CA 1
ATOM 790 C C . LYS A 1 108 ? -28.210 13.841 77.260 1.00 86.75 108 LYS A C 1
ATOM 792 O O . LYS A 1 108 ? -28.416 13.443 76.122 1.00 86.75 108 LYS A O 1
ATOM 797 N N . ALA A 1 109 ? -27.036 14.354 77.632 1.00 87.12 109 ALA A N 1
ATOM 798 C CA . ALA A 1 109 ? -25.907 14.501 76.710 1.00 87.12 109 ALA A CA 1
ATOM 799 C C . ALA A 1 109 ? -25.424 13.146 76.154 1.00 87.12 109 ALA A C 1
ATOM 801 O O . ALA A 1 109 ? -25.077 13.042 74.980 1.00 87.12 109 ALA A O 1
ATOM 802 N N . THR A 1 110 ? -25.451 12.090 76.973 1.00 87.62 110 THR A N 1
ATOM 803 C CA . THR A 1 110 ? -25.105 10.721 76.556 1.00 87.62 110 THR A CA 1
ATOM 804 C C . THR A 1 110 ? -26.142 10.168 75.583 1.00 87.62 110 THR A C 1
ATOM 806 O O . THR A 1 110 ? -25.780 9.539 74.591 1.00 87.62 110 THR A O 1
ATOM 809 N N . GLN A 1 111 ? -27.427 10.436 75.821 1.00 89.88 111 GLN A N 1
ATOM 810 C CA . GLN A 1 111 ? -28.504 10.063 74.909 1.00 89.88 111 GLN A CA 1
ATOM 811 C C . GLN A 1 111 ? -28.395 10.800 73.566 1.00 89.88 111 GLN A C 1
ATOM 813 O O . GLN A 1 111 ? -28.502 10.161 72.518 1.00 89.88 111 GLN A O 1
ATOM 818 N N . ASP A 1 112 ? -28.138 12.110 73.594 1.00 92.31 112 ASP A N 1
ATOM 819 C CA . ASP A 1 112 ? -27.952 12.932 72.395 1.00 92.31 112 ASP A CA 1
ATOM 820 C C . ASP A 1 112 ? -26.712 12.471 71.605 1.00 92.31 112 ASP A C 1
ATOM 822 O O . ASP A 1 112 ? -26.776 12.319 70.384 1.00 92.31 112 ASP A O 1
ATOM 826 N N . SER A 1 113 ? -25.616 12.143 72.301 1.00 89.38 113 SER A N 1
ATOM 827 C CA . SER A 1 113 ? -24.403 11.567 71.705 1.00 89.38 113 SER A CA 1
ATOM 828 C C . SER A 1 113 ? -24.678 10.202 71.070 1.00 89.38 113 SER A C 1
ATOM 830 O O . SER A 1 113 ? -24.376 10.000 69.898 1.00 89.38 113 SER A O 1
ATOM 832 N N . ALA A 1 114 ? -25.355 9.290 71.775 1.00 89.44 114 ALA A N 1
ATOM 833 C CA . ALA A 1 114 ? -25.720 7.982 71.233 1.00 89.44 114 ALA A CA 1
ATOM 834 C C . ALA A 1 114 ? -26.637 8.099 70.003 1.00 89.44 114 ALA A C 1
ATOM 836 O O . ALA A 1 114 ? -26.500 7.331 69.047 1.00 89.44 114 ALA A O 1
ATOM 837 N N . GLN A 1 115 ? -27.561 9.066 69.992 1.00 91.12 115 GLN A N 1
ATOM 838 C CA . GLN A 1 115 ? -28.401 9.337 68.827 1.00 91.12 115 GLN A CA 1
ATOM 839 C C . GLN A 1 115 ? -27.587 9.906 67.659 1.00 91.12 115 GLN A C 1
ATOM 841 O O . GLN A 1 115 ? -27.810 9.496 66.518 1.00 91.12 115 GLN A O 1
ATOM 846 N N . ALA A 1 116 ? -26.644 10.812 67.923 1.00 90.69 116 ALA A N 1
ATOM 847 C CA . ALA A 1 116 ? -25.733 11.330 66.909 1.00 90.69 116 ALA A CA 1
ATOM 848 C C . ALA A 1 116 ? -24.862 10.209 66.323 1.00 90.69 116 ALA A C 1
ATOM 850 O O . ALA A 1 116 ? -24.813 10.067 65.105 1.00 90.69 116 ALA A O 1
ATOM 851 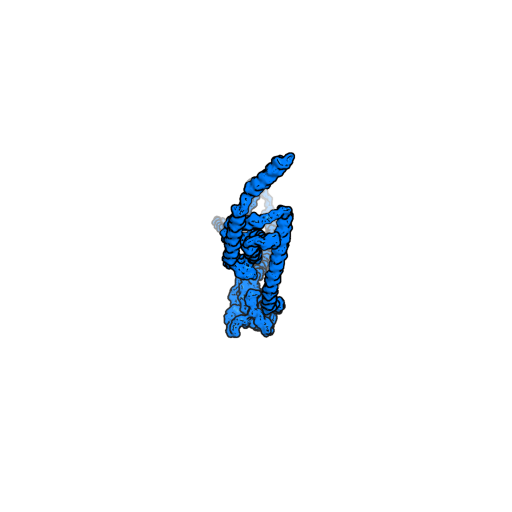N N . THR A 1 117 ? -24.276 9.342 67.157 1.00 91.94 117 THR A N 1
ATOM 852 C CA . THR A 1 117 ? -23.506 8.172 66.710 1.00 91.94 117 THR A CA 1
ATOM 853 C C . THR A 1 117 ? -24.340 7.244 65.828 1.00 91.94 117 THR A C 1
ATOM 855 O O . THR A 1 117 ? -23.858 6.812 64.786 1.00 91.94 117 THR A O 1
ATOM 858 N N . ARG A 1 118 ? -25.606 6.976 66.188 1.00 92.56 118 ARG A N 1
ATOM 859 C CA . ARG A 1 118 ? -26.513 6.160 65.358 1.00 92.56 118 ARG A CA 1
ATOM 860 C C . ARG A 1 118 ? -26.782 6.792 63.994 1.00 92.56 118 ARG A C 1
ATOM 862 O O . ARG A 1 118 ? -26.711 6.096 62.991 1.00 92.56 118 ARG A O 1
ATOM 869 N N . LYS A 1 119 ? -27.053 8.101 63.947 1.00 93.75 119 LYS A N 1
ATOM 870 C CA . LYS A 1 119 ? -27.254 8.819 62.678 1.00 93.75 119 LYS A CA 1
ATOM 871 C C . LYS A 1 119 ? -25.991 8.824 61.817 1.00 93.75 119 LYS A C 1
ATOM 873 O O . LYS A 1 119 ? -26.090 8.654 60.609 1.00 93.75 119 LYS A O 1
ATOM 878 N N . SER A 1 120 ? -24.818 8.986 62.429 1.00 90.38 120 SER A N 1
ATOM 879 C CA . SER A 1 120 ? -23.537 8.912 61.721 1.00 90.38 120 SER A CA 1
ATOM 880 C C . SER A 1 120 ? -23.270 7.515 61.162 1.00 90.38 120 SER A C 1
ATOM 882 O O . SER A 1 120 ? -22.791 7.406 60.040 1.00 90.38 120 SER A O 1
ATOM 884 N N . ALA A 1 121 ? -23.611 6.456 61.905 1.00 92.00 121 ALA A N 1
ATOM 885 C CA . ALA A 1 121 ? -23.502 5.081 61.421 1.00 92.00 121 ALA A CA 1
ATOM 886 C C . ALA A 1 121 ? -24.436 4.829 60.225 1.00 92.00 121 ALA A C 1
ATOM 888 O O . ALA A 1 121 ? -23.980 4.345 59.196 1.00 92.00 121 ALA A O 1
ATOM 889 N N . GLU A 1 122 ? -25.702 5.250 60.312 1.00 93.75 122 GLU A N 1
ATOM 890 C CA . GLU A 1 122 ? -26.665 5.117 59.209 1.00 93.75 122 GLU A CA 1
ATOM 891 C C . GLU A 1 122 ? -26.220 5.896 57.955 1.00 93.75 122 GLU A C 1
ATOM 893 O O . GLU A 1 122 ? -26.343 5.414 56.829 1.00 93.75 122 GLU A O 1
ATOM 898 N N . ALA A 1 123 ? -25.676 7.103 58.132 1.00 92.06 123 ALA A N 1
ATOM 899 C CA . ALA A 1 123 ? -25.133 7.889 57.027 1.00 92.06 123 ALA A CA 1
ATOM 900 C C . ALA A 1 123 ? -23.905 7.212 56.396 1.00 92.06 123 ALA A C 1
ATOM 902 O O . ALA A 1 123 ? -23.814 7.139 55.174 1.00 92.06 123 ALA A O 1
ATOM 903 N N . ALA A 1 124 ? -22.995 6.672 57.214 1.00 92.31 124 ALA A N 1
ATOM 904 C CA . ALA A 1 124 ? -21.828 5.942 56.730 1.00 92.31 124 ALA A CA 1
ATOM 905 C C . ALA A 1 124 ? -22.224 4.675 55.955 1.00 92.31 124 ALA A C 1
ATOM 907 O O . ALA A 1 124 ? -21.640 4.398 54.910 1.00 92.31 124 ALA A O 1
ATOM 908 N N . GLU A 1 125 ? -23.243 3.942 56.412 1.00 94.62 125 GLU A N 1
ATOM 909 C CA . GLU A 1 125 ? -23.795 2.790 55.688 1.00 94.62 125 GLU A CA 1
ATOM 910 C C . GLU A 1 125 ? -24.338 3.191 54.311 1.00 94.62 125 GLU A C 1
ATOM 912 O O . GLU A 1 125 ? -24.034 2.531 53.316 1.00 94.62 125 GLU A O 1
ATOM 917 N N . LYS A 1 126 ? -25.073 4.309 54.226 1.00 94.06 126 LYS A N 1
ATOM 918 C CA . LYS A 1 126 ? -25.566 4.846 52.947 1.00 94.06 126 LYS A CA 1
ATOM 919 C C . LYS A 1 126 ? -24.425 5.247 52.015 1.00 94.06 126 LYS A C 1
ATOM 921 O O . LYS A 1 126 ? -24.436 4.846 50.857 1.00 94.06 126 LYS A O 1
ATOM 926 N N . THR A 1 127 ? -23.410 5.952 52.513 1.00 93.31 127 THR A N 1
ATOM 927 C CA . THR A 1 127 ? -22.237 6.321 51.704 1.00 93.31 127 THR A CA 1
ATOM 928 C C . THR A 1 127 ? -21.479 5.090 51.212 1.00 93.31 127 THR A C 1
ATOM 930 O O . THR A 1 127 ? -21.074 5.047 50.055 1.00 93.31 127 THR A O 1
ATOM 933 N N . LEU A 1 128 ? -21.304 4.061 52.047 1.00 93.19 128 LEU A N 1
ATOM 934 C CA . LEU A 1 128 ? -20.660 2.816 51.622 1.00 93.19 128 LEU A CA 1
ATOM 935 C C . LEU A 1 128 ? -21.467 2.095 50.538 1.00 93.19 128 LEU A C 1
ATOM 937 O O . LEU A 1 128 ? -20.872 1.554 49.606 1.00 93.19 128 LEU A O 1
ATOM 941 N N . LEU A 1 129 ? -22.798 2.110 50.634 1.00 90.06 129 LEU A N 1
ATOM 942 C CA . LEU A 1 129 ? -23.674 1.546 49.611 1.00 90.06 129 LEU A CA 1
ATOM 943 C C . LEU A 1 129 ? -23.576 2.326 48.293 1.00 90.06 129 LEU A C 1
ATOM 945 O O . LEU A 1 129 ? -23.408 1.718 47.242 1.00 90.06 129 LEU A O 1
ATOM 949 N N . GLU A 1 130 ? -23.610 3.658 48.342 1.00 91.19 130 GLU A N 1
ATOM 950 C CA . GLU A 1 130 ? -23.443 4.514 47.161 1.00 91.19 130 GLU A CA 1
ATOM 951 C C . GLU A 1 130 ? -22.068 4.322 46.512 1.00 91.19 130 GLU A C 1
ATOM 953 O O . GLU A 1 130 ? -21.976 4.130 45.303 1.00 91.19 130 GLU A O 1
ATOM 958 N N . MET A 1 131 ? -20.994 4.287 47.308 1.00 87.19 131 MET A N 1
ATOM 959 C CA . MET A 1 131 ? -19.640 4.016 46.817 1.00 87.19 131 MET A CA 1
ATOM 960 C C . MET A 1 131 ? -19.519 2.624 46.194 1.00 87.19 131 MET A C 1
ATOM 962 O O . MET A 1 131 ? -18.786 2.447 45.221 1.00 87.19 131 MET A O 1
ATOM 966 N N . ARG A 1 132 ? -20.211 1.628 46.756 1.00 87.12 132 ARG A N 1
ATOM 967 C CA . ARG A 1 132 ? -20.257 0.278 46.197 1.00 87.12 132 ARG A CA 1
ATOM 968 C C . ARG A 1 132 ? -20.980 0.275 44.855 1.00 87.12 132 ARG A C 1
ATOM 970 O O . ARG A 1 132 ? -20.406 -0.217 43.892 1.00 87.12 132 ARG A O 1
ATOM 977 N N . ASN A 1 133 ? -22.171 0.864 44.782 1.00 84.81 133 ASN A N 1
ATOM 978 C CA . ASN A 1 133 ? -22.951 0.936 43.549 1.00 84.81 133 ASN A CA 1
ATOM 979 C C . ASN A 1 133 ? -22.185 1.693 42.456 1.00 84.81 133 ASN A C 1
ATOM 981 O O . ASN A 1 133 ? -22.053 1.185 41.350 1.00 84.81 133 ASN A O 1
ATOM 985 N N . ALA A 1 134 ? -21.572 2.834 42.785 1.00 86.62 134 ALA A N 1
ATOM 986 C CA . ALA A 1 134 ? -20.756 3.600 41.846 1.00 86.62 134 ALA A CA 1
ATOM 987 C C . ALA A 1 134 ? -19.555 2.793 41.327 1.00 86.62 134 ALA A C 1
ATOM 989 O O . ALA A 1 134 ? -19.251 2.830 40.140 1.00 86.62 134 ALA A O 1
ATOM 990 N N . ARG A 1 135 ? -18.885 2.015 42.192 1.00 85.75 135 ARG A N 1
ATOM 991 C CA . ARG A 1 135 ? -17.805 1.113 41.760 1.00 85.75 135 ARG A CA 1
ATOM 992 C C . ARG A 1 135 ? -18.314 -0.039 40.904 1.00 85.75 135 ARG A C 1
ATOM 994 O O . ARG A 1 135 ? -17.594 -0.469 40.008 1.00 85.75 135 ARG A O 1
ATOM 1001 N N . GLU A 1 136 ? -19.488 -0.583 41.198 1.00 84.62 136 GLU A N 1
ATOM 1002 C CA . GLU A 1 136 ? -20.094 -1.653 40.401 1.00 84.62 136 GLU A CA 1
ATOM 1003 C C . GLU A 1 136 ? -20.510 -1.135 39.013 1.00 84.62 136 GLU A C 1
ATOM 1005 O O . GLU A 1 136 ? -20.248 -1.811 38.020 1.00 84.62 136 GLU A O 1
ATOM 1010 N N . GLU A 1 137 ? -21.041 0.087 38.923 1.00 83.31 137 GLU A N 1
ATOM 1011 C CA . GLU A 1 137 ? -21.356 0.773 37.662 1.00 83.31 137 GLU A CA 1
ATOM 1012 C C . GLU A 1 137 ? -20.093 1.141 36.868 1.00 83.31 137 GLU A C 1
ATOM 1014 O O . GLU A 1 137 ? -20.011 0.859 35.675 1.00 83.31 137 GLU A O 1
ATOM 1019 N N . GLU A 1 138 ? -19.070 1.706 37.517 1.00 85.00 138 GLU A N 1
ATOM 1020 C CA . GLU A 1 138 ? -17.811 2.091 36.861 1.00 85.00 138 GLU A CA 1
ATOM 1021 C C . GLU A 1 138 ? -17.032 0.876 36.333 1.00 85.00 138 GLU A C 1
ATOM 1023 O O . GLU A 1 138 ? -16.290 0.971 35.351 1.00 85.00 138 GLU A O 1
ATOM 1028 N N . ASN A 1 139 ? -17.192 -0.276 36.989 1.00 86.81 139 ASN A N 1
ATOM 1029 C CA . ASN A 1 139 ? -16.580 -1.533 36.577 1.00 86.81 139 ASN A CA 1
ATOM 1030 C C . ASN A 1 139 ? -17.512 -2.404 35.729 1.00 86.81 139 ASN A C 1
ATOM 1032 O O . ASN A 1 139 ? -17.142 -3.535 35.417 1.00 86.81 139 ASN A O 1
ATOM 1036 N N . ALA A 1 140 ? -18.695 -1.931 35.339 1.00 88.38 140 ALA A N 1
ATOM 1037 C CA . ALA A 1 140 ? -19.608 -2.721 34.525 1.00 88.38 140 ALA A CA 1
ATOM 1038 C C . ALA A 1 140 ? -19.001 -3.032 33.136 1.00 88.38 140 ALA A C 1
ATOM 1040 O O . ALA A 1 140 ? -18.191 -2.258 32.605 1.00 88.38 140 ALA A O 1
ATOM 1041 N N . PRO A 1 141 ? -19.355 -4.176 32.527 1.00 93.50 141 PRO A N 1
ATOM 1042 C CA . PRO A 1 141 ? -19.037 -4.417 31.128 1.00 93.50 141 PRO A CA 1
ATOM 1043 C C . PRO A 1 141 ? -19.858 -3.485 30.237 1.00 93.50 141 PRO A C 1
ATOM 1045 O O . PRO A 1 141 ? -20.970 -3.090 30.588 1.00 93.50 141 PRO A O 1
ATOM 1048 N N . PHE A 1 142 ? -19.333 -3.177 29.055 1.00 94.62 142 PHE A N 1
ATOM 1049 C CA . PHE A 1 142 ? -20.041 -2.359 28.080 1.00 94.62 142 PHE A CA 1
ATOM 1050 C C . PHE A 1 142 ? -19.767 -2.893 26.682 1.00 94.62 142 PHE A C 1
ATOM 1052 O O . PHE A 1 142 ? -18.657 -2.766 26.164 1.00 94.62 142 PHE A O 1
ATOM 1059 N N . VAL A 1 143 ? -20.776 -3.540 26.102 1.00 96.12 143 VAL A N 1
ATOM 1060 C CA . VAL A 1 143 ? -20.662 -4.199 24.799 1.00 96.12 143 VAL A CA 1
ATOM 1061 C C . VAL A 1 143 ? -21.249 -3.299 23.729 1.00 96.12 143 VAL A C 1
ATOM 1063 O O . VAL A 1 143 ? -22.442 -3.013 23.749 1.00 96.12 143 VAL A O 1
ATOM 1066 N N . ILE A 1 144 ? -20.415 -2.907 22.772 1.00 96.94 144 ILE A N 1
ATOM 1067 C CA . ILE A 1 144 ? -20.823 -2.175 21.577 1.00 96.94 144 ILE A CA 1
ATOM 1068 C C . ILE A 1 144 ? -20.875 -3.113 20.377 1.00 96.94 144 ILE A C 1
ATOM 1070 O O . ILE A 1 144 ? -20.115 -4.082 20.284 1.00 96.94 144 ILE A O 1
ATOM 1074 N N . VAL A 1 145 ? -21.767 -2.800 19.440 1.00 96.69 145 VAL A N 1
ATOM 1075 C CA . VAL A 1 145 ? -21.868 -3.506 18.165 1.00 96.69 145 VAL A CA 1
ATOM 1076 C C . VAL A 1 145 ? -21.824 -2.492 17.037 1.00 96.69 145 VAL A C 1
ATOM 1078 O O . VAL A 1 145 ? -22.557 -1.507 17.055 1.00 96.69 145 VAL A O 1
ATOM 1081 N N . TYR A 1 146 ? -20.946 -2.726 16.067 1.00 96.56 146 TYR A N 1
ATOM 1082 C CA . TYR A 1 146 ? -20.785 -1.874 14.892 1.00 96.56 146 TYR A CA 1
ATOM 1083 C C . TYR A 1 146 ? -20.410 -2.704 13.666 1.00 96.56 146 TYR A C 1
ATOM 1085 O O . TYR A 1 146 ? -20.038 -3.871 13.767 1.00 96.56 146 TYR A O 1
ATOM 1093 N N . THR A 1 147 ? -20.511 -2.111 12.484 1.00 95.06 147 THR A N 1
ATOM 1094 C CA . THR A 1 147 ? -20.112 -2.753 11.228 1.00 95.06 147 THR A CA 1
ATOM 1095 C C . THR A 1 147 ? -18.693 -2.354 10.857 1.00 95.06 147 THR A C 1
ATOM 1097 O O . THR A 1 147 ? -18.274 -1.225 11.108 1.00 95.06 147 THR A O 1
ATOM 1100 N N . LYS A 1 148 ? -17.944 -3.270 10.242 1.00 95.00 148 LYS A N 1
ATOM 1101 C CA . LYS A 1 148 ? -16.616 -2.989 9.695 1.00 95.00 148 LYS A CA 1
ATOM 1102 C C . LYS A 1 148 ? -16.471 -3.606 8.311 1.00 95.00 148 LYS A C 1
ATOM 1104 O O . LYS A 1 148 ? -16.694 -4.803 8.135 1.00 95.00 148 LYS A O 1
ATOM 1109 N N . PHE A 1 149 ? -16.033 -2.793 7.358 1.00 93.06 149 PHE A N 1
ATOM 1110 C CA . PHE A 1 149 ? -15.647 -3.253 6.032 1.00 93.06 149 PHE A CA 1
ATOM 1111 C C . PHE A 1 149 ? -14.167 -3.652 6.016 1.00 93.06 149 PHE A C 1
ATOM 1113 O O . PHE A 1 149 ? -13.299 -2.893 6.450 1.00 93.06 149 PHE A O 1
ATOM 1120 N N . ASP A 1 150 ? -13.896 -4.870 5.561 1.00 92.38 150 ASP A N 1
ATOM 1121 C CA . ASP A 1 150 ? -12.553 -5.365 5.285 1.00 92.38 150 ASP A CA 1
ATOM 1122 C C . ASP A 1 150 ? -12.247 -5.179 3.794 1.00 92.38 150 ASP A C 1
ATOM 1124 O O . ASP A 1 150 ? -12.843 -5.839 2.940 1.00 92.38 150 ASP A O 1
ATOM 1128 N N . HIS A 1 151 ? -11.322 -4.268 3.486 1.00 85.31 151 HIS A N 1
ATOM 1129 C CA . HIS A 1 151 ? -10.952 -3.921 2.114 1.00 85.31 151 HIS A CA 1
ATOM 1130 C C . HIS A 1 151 ? -10.164 -5.019 1.396 1.00 85.31 151 HIS A C 1
ATOM 1132 O O . HIS A 1 151 ? -10.186 -5.044 0.164 1.00 85.31 151 HIS A O 1
ATOM 1138 N N . GLU A 1 152 ? -9.462 -5.885 2.131 1.00 84.31 152 GLU A N 1
ATOM 1139 C CA . GLU A 1 152 ? -8.615 -6.926 1.541 1.00 84.31 152 GLU A CA 1
ATOM 1140 C C . GLU A 1 152 ? -9.481 -8.044 0.964 1.00 84.31 152 GLU A C 1
ATOM 1142 O O . GLU A 1 152 ? -9.333 -8.421 -0.196 1.00 84.31 152 GLU A O 1
ATOM 1147 N N . ASN A 1 153 ? -10.455 -8.503 1.752 1.00 86.06 153 ASN A N 1
ATOM 1148 C CA . ASN A 1 153 ? -11.347 -9.603 1.381 1.00 86.06 153 ASN A CA 1
ATOM 1149 C C . ASN A 1 153 ? -12.711 -9.129 0.857 1.00 86.06 153 ASN A C 1
ATOM 1151 O O . ASN A 1 153 ? -13.580 -9.942 0.544 1.00 86.06 153 ASN A O 1
ATOM 1155 N N . MET A 1 154 ? -12.919 -7.809 0.788 1.00 88.19 154 MET A N 1
ATOM 1156 C CA . MET A 1 154 ? -14.193 -7.166 0.453 1.00 88.19 154 MET A CA 1
ATOM 1157 C C . MET A 1 154 ? -15.364 -7.696 1.296 1.00 88.19 154 MET A C 1
ATOM 1159 O O . MET A 1 154 ? -16.478 -7.856 0.793 1.00 88.19 154 MET A O 1
ATOM 1163 N N . MET A 1 155 ? -15.124 -7.979 2.579 1.00 91.00 155 MET A N 1
ATOM 1164 C CA . MET A 1 155 ? -16.122 -8.553 3.485 1.00 91.00 155 MET A CA 1
ATOM 1165 C C . MET A 1 155 ? -16.735 -7.497 4.401 1.00 91.00 155 MET A C 1
ATOM 1167 O O . MET A 1 155 ? -16.048 -6.631 4.944 1.00 91.00 155 MET A O 1
ATOM 1171 N N . LEU A 1 156 ? -18.042 -7.604 4.615 1.00 92.62 156 LEU A N 1
ATOM 1172 C CA . LEU A 1 156 ? -18.762 -6.894 5.660 1.00 92.62 156 LEU A CA 1
ATOM 1173 C C . LEU A 1 156 ? -18.794 -7.764 6.916 1.00 92.62 156 LEU A C 1
ATOM 1175 O O . LEU A 1 156 ? -19.229 -8.919 6.884 1.00 92.62 156 LEU A O 1
ATOM 1179 N N . ASN A 1 157 ? -18.339 -7.186 8.024 1.00 93.88 157 ASN A N 1
ATOM 1180 C CA . ASN A 1 157 ? -18.289 -7.829 9.327 1.00 93.88 157 ASN A CA 1
ATOM 1181 C C . ASN A 1 157 ? -19.182 -7.084 10.319 1.00 93.88 157 ASN A C 1
ATOM 1183 O O . ASN A 1 157 ? -19.169 -5.852 10.359 1.00 93.88 157 ASN A O 1
ATOM 1187 N N . VAL A 1 158 ? -19.893 -7.828 11.164 1.00 94.25 158 VAL A N 1
ATOM 1188 C CA . VAL A 1 158 ? -20.433 -7.302 12.421 1.00 94.25 158 VAL A CA 1
ATOM 1189 C C . VAL A 1 158 ? -19.360 -7.488 13.484 1.00 94.25 158 VAL A C 1
ATOM 1191 O O . VAL A 1 158 ? -18.845 -8.589 13.678 1.00 94.25 158 VAL A O 1
ATOM 1194 N N . VAL A 1 159 ? -18.996 -6.403 14.151 1.00 96.44 159 VAL A N 1
ATOM 1195 C CA . VAL A 1 159 ? -18.010 -6.395 15.223 1.00 96.44 159 VAL A CA 1
ATOM 1196 C C . VAL A 1 159 ? -18.736 -6.246 16.545 1.00 96.44 159 VAL A C 1
ATOM 1198 O O . VAL A 1 159 ? -19.505 -5.307 16.731 1.00 96.44 159 VAL A O 1
ATOM 1201 N N . VAL A 1 160 ? -18.471 -7.176 17.456 1.00 96.94 160 VAL A N 1
ATOM 1202 C CA . VAL A 1 160 ? -18.944 -7.135 18.841 1.00 96.94 160 VAL A CA 1
ATOM 1203 C C . VAL A 1 160 ? -17.731 -6.892 19.719 1.00 96.94 160 VAL A C 1
ATOM 1205 O O . VAL A 1 160 ? -16.802 -7.699 19.714 1.00 96.94 160 VAL A O 1
ATOM 1208 N N . GLU A 1 161 ? -17.714 -5.784 20.447 1.00 97.81 161 GLU A N 1
ATOM 1209 C CA . GLU A 1 161 ? -16.551 -5.347 21.218 1.00 97.81 161 GLU A CA 1
ATOM 1210 C C . GLU A 1 161 ? -16.956 -4.981 22.642 1.00 97.81 161 GLU A C 1
ATOM 1212 O O . GLU A 1 161 ? -17.945 -4.283 22.852 1.00 97.81 161 GLU A O 1
ATOM 1217 N N . ASN A 1 162 ? -16.195 -5.452 23.630 1.00 97.25 162 ASN A N 1
ATOM 1218 C CA . ASN A 1 162 ? -16.389 -5.058 25.021 1.00 97.25 162 ASN A CA 1
ATOM 1219 C C . ASN A 1 162 ? -15.399 -3.946 25.374 1.00 97.25 162 ASN A C 1
ATOM 1221 O O . ASN A 1 162 ? -14.219 -4.215 25.584 1.00 97.25 162 ASN A O 1
ATOM 1225 N N . ILE A 1 163 ? -15.888 -2.713 25.472 1.00 96.50 163 ILE A N 1
ATOM 1226 C CA . ILE A 1 163 ? -15.097 -1.544 25.886 1.00 96.50 163 ILE A CA 1
ATOM 1227 C C . ILE A 1 163 ? -15.222 -1.250 27.392 1.00 96.50 163 ILE A C 1
ATOM 1229 O O . ILE A 1 163 ? -14.674 -0.265 27.882 1.00 96.50 163 ILE A O 1
ATOM 1233 N N . GLY A 1 164 ? -15.965 -2.079 28.134 1.00 93.38 164 GLY A N 1
ATOM 1234 C CA . GLY A 1 164 ? -16.079 -1.985 29.589 1.00 93.38 164 GLY A CA 1
ATOM 1235 C C . GLY A 1 164 ? -14.851 -2.527 30.323 1.00 93.38 164 GLY A C 1
ATOM 1236 O O . GLY A 1 164 ? -13.931 -3.084 29.725 1.00 93.38 164 GLY A O 1
ATOM 1237 N N . LYS A 1 165 ? -14.837 -2.390 31.656 1.00 92.31 165 LYS A N 1
ATOM 1238 C CA . LYS A 1 165 ? -13.686 -2.788 32.495 1.00 92.31 165 LYS A CA 1
ATOM 1239 C C . LYS A 1 165 ? -13.720 -4.247 32.959 1.00 92.31 165 LYS A C 1
ATOM 1241 O O . LYS A 1 165 ? -12.709 -4.755 33.439 1.00 92.31 165 LYS A O 1
ATOM 1246 N N . THR A 1 166 ? -14.857 -4.929 32.829 1.00 93.06 166 THR A N 1
ATOM 1247 C CA . THR A 1 166 ? -15.033 -6.333 33.242 1.00 93.06 166 THR A CA 1
ATOM 1248 C C . THR A 1 166 ? -15.559 -7.210 32.109 1.00 93.06 166 THR A C 1
ATOM 1250 O O . THR A 1 166 ? -15.901 -6.733 31.029 1.00 93.06 166 THR A O 1
ATOM 1253 N N . VAL A 1 167 ? -15.558 -8.525 32.333 1.00 94.38 167 VAL A N 1
ATOM 1254 C CA . VAL A 1 167 ? -15.997 -9.527 31.356 1.00 94.38 167 VAL A CA 1
ATOM 1255 C C . VAL A 1 167 ? -17.511 -9.439 31.149 1.00 94.38 167 VAL A C 1
ATOM 1257 O O . VAL A 1 167 ? -18.272 -9.524 32.111 1.00 94.38 167 VAL A O 1
ATOM 1260 N N . ALA A 1 168 ? -17.937 -9.315 29.893 1.00 95.19 168 ALA A N 1
ATOM 1261 C CA . ALA A 1 168 ? -19.333 -9.447 29.494 1.00 95.19 168 ALA A CA 1
ATOM 1262 C C . ALA A 1 168 ? -19.658 -10.927 29.265 1.00 95.19 168 ALA A C 1
ATOM 1264 O O . ALA A 1 168 ? -18.906 -11.609 28.571 1.00 95.19 168 ALA A O 1
ATOM 1265 N N . LYS A 1 169 ? -20.761 -11.421 29.823 1.00 94.00 169 LYS A N 1
ATOM 1266 C CA . LYS A 1 169 ? -21.229 -12.806 29.698 1.00 94.00 169 LYS A CA 1
ATOM 1267 C C . LYS A 1 169 ? -22.566 -12.871 28.953 1.00 94.00 169 LYS A C 1
ATOM 1269 O O . LYS A 1 169 ? -23.309 -11.889 28.901 1.00 94.00 169 LYS A O 1
ATOM 1274 N N . ASP A 1 170 ? -22.860 -14.036 28.377 1.00 93.50 170 ASP A N 1
ATOM 1275 C CA . ASP A 1 170 ? -24.150 -14.392 27.761 1.00 93.50 170 ASP A CA 1
ATOM 1276 C C . ASP A 1 170 ? -24.709 -13.338 26.789 1.00 93.50 170 ASP A C 1
ATOM 1278 O O . ASP A 1 170 ? -25.903 -12.993 26.815 1.00 93.50 170 ASP A O 1
ATOM 1282 N N . ILE A 1 171 ? -23.830 -12.816 25.934 1.00 94.38 171 ILE A N 1
ATOM 1283 C CA . ILE A 1 171 ? -24.145 -11.765 24.971 1.00 94.38 171 ILE A CA 1
ATOM 1284 C C . ILE A 1 171 ? -25.033 -12.361 23.880 1.00 94.38 171 ILE A C 1
ATOM 1286 O O . ILE A 1 171 ? -24.635 -13.276 23.159 1.00 94.38 171 ILE A O 1
ATOM 1290 N N . LYS A 1 172 ? -26.234 -11.806 23.735 1.00 93.94 172 LYS A N 1
ATOM 1291 C CA . LYS A 1 172 ? -27.203 -12.166 22.699 1.00 93.94 172 LYS A CA 1
ATOM 1292 C C . LYS A 1 172 ? -27.451 -10.980 21.788 1.00 93.94 172 LYS A C 1
ATOM 1294 O O . LYS A 1 172 ? -27.626 -9.860 22.268 1.00 93.94 172 LYS A O 1
ATOM 1299 N N . LEU A 1 173 ? -27.495 -11.253 20.491 1.00 93.06 173 LEU A N 1
ATOM 1300 C CA . LEU A 1 173 ? -27.737 -10.264 19.450 1.00 93.06 173 LEU A CA 1
ATOM 1301 C C . LEU A 1 173 ? -29.076 -10.568 18.782 1.00 93.06 173 LEU A C 1
ATOM 1303 O O . LEU A 1 173 ? -29.332 -11.705 18.399 1.00 93.06 173 LEU A O 1
ATOM 1307 N N . GLY A 1 174 ? -29.924 -9.557 18.640 1.00 91.88 174 GLY A N 1
ATOM 1308 C CA . GLY A 1 174 ? -31.141 -9.623 17.837 1.00 91.88 174 GLY A CA 1
ATOM 1309 C C . GLY A 1 174 ? -31.108 -8.540 16.770 1.00 91.88 174 GLY A C 1
ATOM 1310 O O . GLY A 1 174 ? -30.864 -7.387 17.104 1.00 91.88 174 GLY A O 1
ATOM 1311 N N . PHE A 1 175 ? -31.357 -8.901 15.514 1.00 93.19 175 PHE A N 1
ATOM 1312 C CA . PHE A 1 175 ? -31.335 -7.981 14.374 1.00 93.19 175 PHE A CA 1
ATOM 1313 C C . PHE A 1 175 ? -32.749 -7.788 13.827 1.00 93.19 175 PHE A C 1
ATOM 1315 O O . PHE A 1 175 ? -33.474 -8.767 13.641 1.00 93.19 175 PHE A O 1
ATOM 1322 N N . ASP A 1 176 ? -33.123 -6.538 13.564 1.00 92.38 176 ASP A N 1
ATOM 1323 C CA . ASP A 1 176 ? -34.378 -6.165 12.913 1.00 92.38 176 ASP A CA 1
ATOM 1324 C C . ASP A 1 176 ? -34.101 -5.160 11.772 1.00 92.38 176 ASP A C 1
ATOM 1326 O O . ASP A 1 176 ? -33.673 -4.035 12.054 1.00 92.38 176 ASP A O 1
ATOM 1330 N N . PRO A 1 177 ? -34.271 -5.539 10.489 1.00 92.50 177 PRO A N 1
ATOM 1331 C CA . PRO A 1 177 ? -34.706 -6.856 10.006 1.00 92.50 177 PRO A CA 1
ATOM 1332 C C . PRO A 1 177 ? -33.665 -7.964 10.279 1.00 92.50 177 PRO A C 1
ATOM 1334 O O . PRO A 1 177 ? -32.523 -7.660 10.621 1.00 92.50 177 PRO A O 1
ATOM 1337 N N . PRO A 1 178 ? -34.007 -9.260 10.125 1.00 88.81 178 PRO A N 1
ATOM 1338 C CA . PRO A 1 178 ? -33.039 -10.343 10.294 1.00 88.81 178 PRO A CA 1
ATOM 1339 C C . PRO A 1 178 ? -31.794 -10.148 9.418 1.00 88.81 178 PRO A C 1
ATOM 1341 O O . PRO A 1 178 ? -31.907 -9.825 8.231 1.00 88.81 178 PRO A O 1
ATOM 1344 N N . LEU A 1 179 ? -30.607 -10.349 10.001 1.00 87.00 179 LEU A N 1
ATOM 1345 C CA . LEU A 1 179 ? -29.335 -10.150 9.308 1.00 87.00 179 LEU A CA 1
ATOM 1346 C C . LEU A 1 179 ? -29.217 -11.113 8.119 1.00 87.00 179 LEU A C 1
ATOM 1348 O O . LEU A 1 179 ? -29.246 -12.333 8.284 1.00 87.00 179 LEU A O 1
ATOM 1352 N N . GLN A 1 180 ? -29.052 -10.566 6.915 1.00 84.69 180 GLN A N 1
ATOM 1353 C CA . GLN A 1 180 ? -28.892 -11.373 5.707 1.00 84.69 180 GLN A CA 1
ATOM 1354 C C . GLN A 1 180 ? -27.446 -11.861 5.569 1.00 84.69 180 GLN A C 1
ATOM 1356 O O . GLN A 1 180 ? -26.610 -11.183 4.970 1.00 84.69 180 GLN A O 1
ATOM 1361 N N . ILE A 1 181 ? -27.148 -13.047 6.101 1.00 80.81 181 ILE A N 1
ATOM 1362 C CA . ILE A 1 181 ? -25.844 -13.694 5.898 1.00 80.81 181 ILE A CA 1
ATOM 1363 C C . ILE A 1 181 ? -25.794 -14.281 4.484 1.00 80.81 181 ILE A C 1
ATOM 1365 O O . ILE A 1 181 ? -26.666 -15.047 4.081 1.00 80.81 181 ILE A O 1
ATOM 1369 N N . ARG A 1 182 ? -24.778 -13.898 3.709 1.00 74.56 182 ARG A N 1
ATOM 1370 C CA . ARG A 1 182 ? -24.619 -14.261 2.288 1.00 74.56 182 ARG A CA 1
ATOM 1371 C C . ARG A 1 182 ? -23.215 -14.762 1.938 1.00 74.56 182 ARG A C 1
ATOM 1373 O O . ARG A 1 182 ? -22.822 -14.730 0.776 1.00 74.56 182 ARG A O 1
ATOM 1380 N N . ILE A 1 183 ? -22.435 -15.177 2.935 1.00 69.31 183 ILE A N 1
ATOM 1381 C CA . ILE A 1 183 ? -21.090 -15.747 2.721 1.00 69.31 183 ILE A CA 1
ATOM 1382 C C . ILE A 1 183 ? -21.159 -17.256 2.490 1.00 69.31 183 ILE A C 1
ATOM 1384 O O . ILE A 1 183 ? -20.384 -17.794 1.705 1.00 69.31 183 ILE A O 1
ATOM 1388 N N . PHE A 1 184 ? -22.088 -17.926 3.166 1.00 61.00 184 PHE A N 1
ATOM 1389 C CA . PHE A 1 184 ? -22.235 -19.377 3.160 1.00 61.00 184 PHE A CA 1
ATOM 1390 C C . PHE A 1 184 ? -23.468 -19.792 2.345 1.00 61.00 184 PHE A C 1
ATOM 1392 O O . PHE A 1 184 ? -24.270 -18.935 1.951 1.00 61.00 184 PHE A O 1
ATOM 1399 N N . ARG A 1 185 ? -23.615 -21.085 2.019 1.00 58.22 185 ARG A N 1
ATOM 1400 C CA . ARG A 1 185 ? -24.815 -21.549 1.304 1.00 58.22 185 ARG A CA 1
ATOM 1401 C C . ARG A 1 185 ? -26.032 -21.283 2.195 1.00 58.22 185 ARG A C 1
ATOM 1403 O O . ARG A 1 185 ? -25.913 -21.172 3.409 1.00 58.22 185 ARG A O 1
ATOM 1410 N N . LYS A 1 186 ? -27.207 -21.134 1.578 1.00 52.41 186 LYS A N 1
ATOM 1411 C CA . LYS A 1 186 ? -28.451 -20.678 2.230 1.00 52.41 186 LYS A CA 1
ATOM 1412 C C . LYS A 1 186 ? -28.848 -21.494 3.478 1.00 52.41 186 LYS A C 1
ATOM 1414 O O . LYS A 1 186 ? -29.607 -20.984 4.294 1.00 52.41 186 LYS A O 1
ATOM 1419 N N . ASP A 1 187 ? -28.308 -22.703 3.616 1.00 50.69 187 ASP A N 1
ATOM 1420 C CA . ASP A 1 187 ? -28.572 -23.649 4.701 1.00 50.69 187 ASP A CA 1
ATOM 1421 C C . ASP A 1 187 ? -27.658 -23.449 5.937 1.00 50.69 187 ASP A C 1
ATOM 1423 O O . ASP A 1 187 ? -27.967 -23.963 7.002 1.00 50.69 187 ASP A O 1
ATOM 1427 N N . ASP A 1 188 ? -26.590 -22.643 5.848 1.00 54.31 188 ASP A N 1
ATOM 1428 C CA . ASP A 1 188 ? -25.556 -22.508 6.899 1.00 54.31 188 ASP A CA 1
ATOM 1429 C C . ASP A 1 188 ? -25.809 -21.323 7.870 1.00 54.31 188 ASP A C 1
ATOM 1431 O O . ASP A 1 188 ? -24.963 -20.960 8.692 1.00 54.31 188 ASP A O 1
ATOM 1435 N N . LEU A 1 189 ? -26.958 -20.646 7.750 1.00 50.28 189 LEU A N 1
ATOM 1436 C CA . LEU A 1 189 ? -27.286 -19.433 8.517 1.00 50.28 189 LEU A CA 1
ATOM 1437 C C . LEU A 1 189 ? -27.711 -19.754 9.956 1.00 50.28 189 LEU A C 1
ATOM 1439 O O . LEU A 1 189 ? -27.378 -19.014 10.881 1.00 50.28 189 LEU A O 1
ATOM 1443 N N . GLU A 1 190 ? -28.403 -20.882 10.136 1.00 52.25 190 GLU A N 1
ATOM 1444 C CA . GLU A 1 190 ? -28.739 -21.446 11.449 1.00 52.25 190 GLU A CA 1
ATOM 1445 C C . GLU A 1 190 ? -27.483 -21.961 12.181 1.00 52.25 190 GLU A C 1
ATOM 1447 O O . GLU A 1 190 ? -27.445 -21.968 13.415 1.00 52.25 190 GLU A O 1
ATOM 1452 N N . ASP A 1 191 ? -26.418 -22.264 11.428 1.00 56.00 191 ASP A N 1
ATOM 1453 C CA . ASP A 1 191 ? -25.174 -22.864 11.915 1.00 56.00 191 ASP A CA 1
ATOM 1454 C C . ASP A 1 191 ? -24.118 -21.854 12.388 1.00 56.00 191 ASP A C 1
ATOM 1456 O O . ASP A 1 191 ? -23.090 -22.257 12.947 1.00 56.00 191 ASP A O 1
ATOM 1460 N N . ASN A 1 192 ? -24.333 -20.536 12.247 1.00 67.00 192 ASN A N 1
ATOM 1461 C CA . ASN A 1 192 ? -23.438 -19.574 12.893 1.00 67.00 192 ASN A CA 1
ATOM 1462 C C . ASN A 1 192 ? -23.726 -19.530 14.400 1.00 67.00 192 ASN A C 1
ATOM 1464 O O . ASN A 1 192 ? -24.458 -18.678 14.908 1.00 67.00 192 ASN A O 1
ATOM 1468 N N . ILE A 1 193 ? -23.095 -20.466 15.112 1.00 68.75 193 ILE A N 1
ATOM 1469 C CA . ILE A 1 193 ? -23.191 -20.682 16.558 1.00 68.75 193 ILE A CA 1
ATOM 1470 C C . ILE A 1 193 ? -23.068 -19.366 17.344 1.00 68.75 193 ILE A C 1
ATOM 1472 O O . ILE A 1 193 ? -23.727 -19.213 18.369 1.00 68.75 193 ILE A O 1
ATOM 1476 N N . LEU A 1 194 ? -22.280 -18.393 16.871 1.00 76.94 194 LEU A N 1
ATOM 1477 C CA . LEU A 1 194 ? -22.083 -17.117 17.568 1.00 76.94 194 LEU A CA 1
ATOM 1478 C C . LEU A 1 194 ? -23.303 -16.188 17.503 1.00 76.94 194 LEU A C 1
ATOM 1480 O O . LEU A 1 194 ? -23.520 -15.415 18.435 1.00 76.94 194 LEU A O 1
ATOM 1484 N N . LEU A 1 195 ? -24.096 -16.259 16.433 1.00 78.25 195 LEU A N 1
ATOM 1485 C CA . LEU A 1 195 ? -25.318 -15.467 16.279 1.00 78.25 195 LEU A CA 1
ATOM 1486 C C . LEU A 1 195 ? -26.520 -16.169 16.923 1.00 78.25 195 LEU A C 1
ATOM 1488 O O . LEU A 1 195 ? -27.326 -15.508 17.574 1.00 78.25 195 LEU A O 1
ATOM 1492 N N . THR A 1 196 ? -26.601 -17.499 16.807 1.00 75.75 196 THR A N 1
ATOM 1493 C CA . THR A 1 196 ? -27.723 -18.295 17.334 1.00 75.75 196 THR A CA 1
ATOM 1494 C C . THR A 1 196 ? -27.598 -18.562 18.838 1.00 75.75 196 THR A C 1
ATOM 1496 O O . THR A 1 196 ? -28.530 -18.297 19.599 1.00 75.75 196 THR A O 1
ATOM 1499 N N . ASN A 1 197 ? -26.439 -19.047 19.299 1.00 81.06 197 ASN A N 1
ATOM 1500 C CA . ASN A 1 197 ? -26.220 -19.398 20.711 1.00 81.06 197 ASN A CA 1
ATOM 1501 C C . ASN A 1 197 ? -25.688 -18.220 21.540 1.00 81.06 197 ASN A C 1
ATOM 1503 O O . ASN A 1 197 ? -25.682 -18.282 22.772 1.00 81.06 197 ASN A O 1
ATOM 1507 N N . GLY A 1 198 ? -25.282 -17.136 20.875 1.00 87.81 198 GLY A N 1
ATOM 1508 C CA . GLY A 1 198 ? -24.680 -15.970 21.505 1.00 87.81 198 GLY A CA 1
ATOM 1509 C C . GLY A 1 198 ? -23.214 -16.179 21.891 1.00 87.81 198 GLY A C 1
ATOM 1510 O O . GLY A 1 198 ? -22.646 -17.273 21.824 1.00 87.81 198 GLY A O 1
ATOM 1511 N N . ILE A 1 199 ? -22.581 -15.092 22.321 1.00 92.38 199 ILE A N 1
ATOM 1512 C CA . ILE A 1 199 ? -21.189 -15.089 22.767 1.00 92.38 199 ILE A CA 1
ATOM 1513 C C . ILE A 1 199 ? -21.183 -15.307 24.281 1.00 92.38 199 ILE A C 1
ATOM 1515 O O . ILE A 1 199 ? -21.671 -14.475 25.044 1.00 92.38 199 ILE A O 1
ATOM 1519 N N . HIS A 1 200 ? -20.607 -16.427 24.719 1.00 92.50 200 HIS A N 1
ATOM 1520 C CA . HIS A 1 200 ? -20.630 -16.839 26.127 1.00 92.50 200 HIS A CA 1
ATOM 1521 C C . HIS A 1 200 ? -19.885 -15.859 27.036 1.00 92.50 200 HIS A C 1
ATOM 1523 O O . HIS A 1 200 ? -20.323 -15.577 28.147 1.00 92.50 200 HIS A O 1
ATOM 1529 N N . SER A 1 201 ? -18.740 -15.358 26.572 1.00 94.19 201 SER A N 1
ATOM 1530 C CA . SER A 1 201 ? -17.891 -14.453 27.334 1.00 94.19 201 SER A CA 1
ATOM 1531 C C . SER A 1 201 ? -17.052 -13.592 26.397 1.00 94.19 201 SER A C 1
ATOM 1533 O O . SER A 1 201 ? -16.454 -14.106 25.452 1.00 94.19 201 SER A O 1
ATOM 1535 N N . LEU A 1 202 ? -16.950 -12.299 26.696 1.00 96.06 202 LEU A N 1
ATOM 1536 C CA . LEU A 1 202 ? -16.092 -11.343 26.007 1.00 96.06 202 LEU A CA 1
ATOM 1537 C C . LEU A 1 202 ? -15.330 -10.513 27.041 1.00 96.06 202 LEU A C 1
ATOM 1539 O O . LEU A 1 202 ? -15.910 -9.739 27.806 1.00 96.06 202 LEU A O 1
ATOM 1543 N N . VAL A 1 203 ? -14.014 -10.700 27.091 1.00 96.31 203 VAL A N 1
ATOM 1544 C CA . VAL A 1 203 ? -13.148 -9.985 28.039 1.00 96.31 203 VAL A CA 1
ATOM 1545 C C . VAL A 1 203 ? -12.979 -8.508 27.635 1.00 96.31 203 VAL A C 1
ATOM 1547 O O . VAL A 1 203 ? -13.192 -8.178 26.467 1.00 96.31 203 VAL A O 1
ATOM 1550 N N . PRO A 1 204 ? -12.598 -7.620 28.572 1.00 96.50 204 PRO A N 1
ATOM 1551 C CA . PRO A 1 204 ? -12.341 -6.207 28.286 1.00 96.50 204 PRO A CA 1
ATOM 1552 C C . PRO A 1 204 ? -11.378 -5.979 27.118 1.00 96.50 204 PRO A C 1
ATOM 1554 O O . PRO A 1 204 ? -10.374 -6.683 26.995 1.00 96.50 204 PRO A O 1
ATOM 1557 N N . ASN A 1 205 ? -11.657 -4.958 26.307 1.00 95.56 205 ASN A N 1
ATOM 1558 C CA . ASN A 1 205 ? -10.879 -4.514 25.142 1.00 95.56 205 ASN A CA 1
ATOM 1559 C C . ASN A 1 205 ? -10.673 -5.575 24.052 1.00 95.56 205 ASN A C 1
ATOM 1561 O O . ASN A 1 205 ? -9.778 -5.442 23.217 1.00 95.56 205 ASN A O 1
ATOM 1565 N N . ASN A 1 206 ? -11.486 -6.631 24.050 1.00 97.25 206 ASN A N 1
ATOM 1566 C CA . ASN A 1 206 ? -11.486 -7.626 22.989 1.00 97.25 206 ASN A CA 1
ATOM 1567 C C . ASN A 1 206 ? -12.716 -7.487 22.101 1.00 97.25 206 ASN A C 1
ATOM 1569 O O . ASN A 1 206 ? -13.792 -7.060 22.528 1.00 97.25 206 ASN A O 1
ATOM 1573 N N . LYS A 1 207 ? -12.529 -7.896 20.847 1.00 96.94 207 LYS A N 1
ATOM 1574 C CA . LYS A 1 207 ? -13.546 -7.851 19.805 1.00 96.94 207 LYS A CA 1
ATOM 1575 C C . LYS A 1 207 ? -13.641 -9.171 19.065 1.00 96.94 207 LYS A C 1
ATOM 1577 O O . LYS A 1 207 ? -12.636 -9.844 18.842 1.00 96.94 207 LYS A O 1
ATOM 1582 N N . ILE A 1 208 ? -14.852 -9.499 18.647 1.00 95.38 208 ILE A N 1
ATOM 1583 C CA . ILE A 1 208 ? -15.153 -10.632 17.783 1.00 95.38 208 ILE A CA 1
ATOM 1584 C C . ILE A 1 208 ? -15.635 -10.068 16.455 1.00 95.38 208 ILE A C 1
ATOM 1586 O O . ILE A 1 208 ? -16.517 -9.211 16.423 1.00 95.38 208 ILE A O 1
ATOM 1590 N N . LEU A 1 209 ? -15.033 -10.541 15.366 1.00 93.81 209 LEU A N 1
ATOM 1591 C CA . LEU A 1 209 ? -15.433 -10.197 14.010 1.00 93.81 209 LEU A CA 1
ATOM 1592 C C . LEU A 1 209 ? -16.266 -11.346 13.455 1.00 93.81 209 LEU A C 1
ATOM 1594 O O . LEU A 1 209 ? -15.783 -12.473 13.364 1.00 93.81 209 LEU A O 1
ATOM 1598 N N . ILE A 1 210 ? -17.510 -11.049 13.098 1.00 91.62 210 ILE A N 1
ATOM 1599 C CA . ILE A 1 210 ? -18.436 -12.008 12.507 1.00 91.62 210 ILE A CA 1
ATOM 1600 C C . ILE A 1 210 ? -18.651 -11.587 11.052 1.00 91.62 210 ILE A C 1
ATOM 1602 O O . ILE A 1 210 ? -19.397 -10.633 10.802 1.00 91.62 210 ILE A O 1
ATOM 1606 N N . PRO A 1 211 ? -17.992 -12.243 10.084 1.00 90.56 211 PRO A N 1
ATOM 1607 C CA . PRO A 1 211 ? -18.222 -11.948 8.681 1.00 90.56 211 PRO A CA 1
ATOM 1608 C C . PRO A 1 211 ? -19.652 -12.373 8.327 1.00 90.56 211 PRO A C 1
ATOM 1610 O O . PRO A 1 211 ? -20.074 -13.475 8.685 1.00 90.56 211 PRO A O 1
ATOM 1613 N N . PHE A 1 212 ? -20.409 -11.509 7.635 1.00 89.06 212 PHE A N 1
ATOM 1614 C CA . PHE A 1 212 ? -21.778 -11.839 7.210 1.00 89.06 212 PHE A CA 1
ATOM 1615 C C . PHE A 1 212 ? -22.053 -11.702 5.706 1.00 89.06 212 PHE A C 1
ATOM 1617 O O . PHE A 1 212 ? -22.918 -12.414 5.200 1.00 89.06 212 PHE A O 1
ATOM 1624 N N . ALA A 1 213 ? -21.329 -10.866 4.953 1.00 89.25 213 ALA A N 1
ATOM 1625 C CA . ALA A 1 213 ? -21.516 -10.773 3.501 1.00 89.25 213 ALA A CA 1
ATOM 1626 C C . ALA A 1 213 ? -20.245 -10.364 2.741 1.00 89.25 213 ALA A C 1
ATOM 1628 O O . ALA A 1 213 ? -19.386 -9.672 3.280 1.00 89.25 213 ALA A O 1
ATOM 1629 N N . ILE A 1 214 ? -20.157 -10.738 1.459 1.00 89.56 214 ILE A N 1
ATOM 1630 C CA . ILE A 1 214 ? -19.217 -10.132 0.502 1.00 89.56 214 ILE A CA 1
ATOM 1631 C C . ILE A 1 214 ? -19.864 -8.852 -0.026 1.00 89.56 214 ILE A C 1
ATOM 1633 O O . ILE A 1 214 ? -20.971 -8.898 -0.562 1.00 89.56 214 ILE A O 1
ATOM 1637 N N . ALA A 1 215 ? -19.186 -7.717 0.114 1.00 89.44 215 ALA A N 1
ATOM 1638 C CA . ALA A 1 215 ? -19.772 -6.396 -0.072 1.00 89.44 215 ALA A CA 1
ATOM 1639 C C . ALA A 1 215 ? -20.330 -6.164 -1.484 1.00 89.44 215 ALA A C 1
ATOM 1641 O O . ALA A 1 215 ? -21.446 -5.673 -1.611 1.00 89.44 215 ALA A O 1
ATOM 1642 N N . ILE A 1 216 ? -19.615 -6.581 -2.538 1.00 84.94 216 ILE A N 1
ATOM 1643 C CA . ILE A 1 216 ? -20.085 -6.440 -3.931 1.00 84.94 216 ILE A CA 1
ATOM 1644 C C . ILE A 1 216 ? -21.440 -7.136 -4.118 1.00 84.94 216 ILE A C 1
ATOM 1646 O O . ILE A 1 216 ? -22.394 -6.533 -4.601 1.00 84.94 216 ILE A O 1
ATOM 1650 N N . ASN A 1 217 ? -21.537 -8.397 -3.695 1.00 86.00 217 ASN A N 1
ATOM 1651 C CA . ASN A 1 217 ? -22.762 -9.184 -3.837 1.00 86.00 217 ASN A CA 1
ATOM 1652 C C . ASN A 1 217 ? -23.879 -8.622 -2.959 1.00 86.00 217 ASN A C 1
ATOM 1654 O O . ASN A 1 217 ? -25.028 -8.558 -3.377 1.00 86.00 217 ASN A O 1
ATOM 1658 N N . TYR A 1 218 ? -23.524 -8.193 -1.746 1.00 88.69 218 TYR A N 1
ATOM 1659 C CA . TYR A 1 218 ? -24.466 -7.600 -0.816 1.00 88.69 218 TYR A CA 1
ATOM 1660 C C . TYR A 1 218 ? -25.110 -6.351 -1.419 1.00 88.69 218 TYR A C 1
ATOM 1662 O O . TYR A 1 218 ? -26.324 -6.303 -1.525 1.00 88.69 218 TYR A O 1
ATOM 1670 N N . PHE A 1 219 ? -24.332 -5.368 -1.876 1.00 88.12 219 PHE A N 1
ATOM 1671 C CA . PHE A 1 219 ? -24.895 -4.101 -2.355 1.00 88.12 219 PHE A CA 1
ATOM 1672 C C . PHE A 1 219 ? -25.628 -4.206 -3.701 1.00 88.12 219 PHE A C 1
ATOM 1674 O O . PHE A 1 219 ? -26.555 -3.430 -3.929 1.00 88.12 219 PHE A O 1
ATOM 1681 N N . ASN A 1 220 ? -25.284 -5.174 -4.556 1.00 85.06 220 ASN A N 1
ATOM 1682 C CA . ASN A 1 220 ? -25.974 -5.393 -5.834 1.00 85.06 220 ASN A CA 1
ATOM 1683 C C . ASN A 1 220 ? -27.425 -5.882 -5.668 1.00 85.06 220 ASN A C 1
ATOM 1685 O O . ASN A 1 220 ? -28.279 -5.566 -6.494 1.00 85.06 220 ASN A O 1
ATOM 1689 N N . ASP A 1 221 ? -27.720 -6.605 -4.587 1.00 83.56 221 ASP A N 1
ATOM 1690 C CA . ASP A 1 221 ? -29.017 -7.256 -4.370 1.00 83.56 221 ASP A CA 1
ATOM 1691 C C . ASP A 1 221 ? -30.056 -6.359 -3.661 1.00 83.56 221 ASP A C 1
ATOM 1693 O O . ASP A 1 221 ? -31.130 -6.836 -3.292 1.00 83.56 221 ASP A O 1
ATOM 1697 N N . ASN A 1 222 ? -29.754 -5.069 -3.446 1.00 83.25 222 ASN A N 1
ATOM 1698 C CA . ASN A 1 222 ? -30.591 -4.112 -2.696 1.00 83.25 222 ASN A CA 1
ATOM 1699 C C . ASN A 1 222 ? -31.114 -4.640 -1.327 1.00 83.25 222 ASN A C 1
ATOM 1701 O O . ASN A 1 222 ? -32.318 -4.604 -1.057 1.00 83.25 222 ASN A O 1
ATOM 1705 N N . PRO A 1 223 ? -30.240 -5.129 -0.429 1.00 87.19 223 PRO A N 1
ATOM 1706 C CA . PRO A 1 223 ? -30.625 -5.579 0.904 1.00 87.19 223 PRO A CA 1
ATOM 1707 C C . PRO A 1 223 ? -30.973 -4.394 1.823 1.00 87.19 223 PRO A C 1
ATOM 1709 O O . PRO A 1 223 ? -30.725 -3.235 1.476 1.00 87.19 223 PRO A O 1
ATOM 1712 N N . PRO A 1 224 ? -31.502 -4.658 3.032 1.00 91.31 224 PRO A N 1
ATOM 1713 C CA . PRO A 1 224 ? -31.628 -3.631 4.055 1.00 91.31 224 PRO A CA 1
ATOM 1714 C C . PRO A 1 224 ? -30.274 -2.964 4.335 1.00 91.31 224 PRO A C 1
ATOM 1716 O O . PRO A 1 224 ? -29.259 -3.639 4.532 1.00 91.31 224 PRO A O 1
ATOM 1719 N N . MET A 1 225 ? -30.266 -1.631 4.340 1.00 91.88 225 MET A N 1
ATOM 1720 C CA . MET A 1 225 ? -29.063 -0.833 4.613 1.00 91.88 225 MET A CA 1
ATOM 1721 C C . MET A 1 225 ? -28.955 -0.414 6.076 1.00 91.88 225 MET A C 1
ATOM 1723 O O . MET A 1 225 ? -27.882 -0.013 6.505 1.00 91.88 225 MET A O 1
ATOM 1727 N N . VAL A 1 226 ? -30.044 -0.523 6.838 1.00 94.62 226 VAL A N 1
ATOM 1728 C CA . VAL A 1 226 ? -30.094 -0.168 8.256 1.00 94.62 226 VAL A CA 1
ATOM 1729 C C . VAL A 1 226 ? -30.635 -1.356 9.041 1.00 94.62 226 VAL A C 1
ATOM 1731 O O . VAL A 1 226 ? -31.657 -1.927 8.659 1.00 94.62 226 VAL A O 1
ATOM 1734 N N . TYR A 1 227 ? -29.951 -1.712 10.127 1.00 94.50 227 TYR A N 1
ATOM 1735 C CA . TYR A 1 227 ? -30.360 -2.768 11.050 1.00 94.50 227 TYR A CA 1
ATOM 1736 C C . TYR A 1 227 ? -30.442 -2.228 12.472 1.00 94.50 227 TYR A C 1
ATOM 1738 O O . TYR A 1 227 ? -29.446 -1.736 13.001 1.00 94.50 227 TYR A O 1
ATOM 1746 N N . ALA A 1 228 ? -31.594 -2.389 13.117 1.00 95.75 228 ALA A N 1
ATOM 1747 C CA . ALA A 1 228 ? -31.727 -2.164 14.547 1.00 95.75 228 ALA A CA 1
ATOM 1748 C C . ALA A 1 228 ? -31.250 -3.417 15.292 1.00 95.75 228 ALA A C 1
ATOM 1750 O O . ALA A 1 228 ? -31.833 -4.498 15.172 1.00 95.75 228 ALA A O 1
ATOM 1751 N N . VAL A 1 229 ? -30.180 -3.281 16.068 1.00 95.00 229 VAL A N 1
ATOM 1752 C CA . VAL A 1 229 ? -29.553 -4.377 16.806 1.00 95.00 229 VAL A CA 1
ATOM 1753 C C . VAL A 1 229 ? -29.824 -4.237 18.288 1.00 95.00 229 VAL A C 1
ATOM 1755 O O . VAL A 1 229 ? -29.436 -3.254 18.913 1.00 95.00 229 VAL A O 1
ATOM 1758 N N . LYS A 1 230 ? -30.465 -5.249 18.865 1.00 95.56 230 LYS A N 1
ATOM 1759 C CA . LYS A 1 230 ? -30.652 -5.405 20.308 1.00 95.56 230 LYS A CA 1
ATOM 1760 C C . LYS A 1 230 ? -29.530 -6.271 20.858 1.00 95.56 230 LYS A C 1
ATOM 1762 O O . LYS A 1 230 ? -29.365 -7.413 20.436 1.00 95.56 230 LYS A O 1
ATOM 1767 N N . VAL A 1 231 ? -28.779 -5.733 21.806 1.00 95.06 231 VAL A N 1
ATOM 1768 C CA . VAL A 1 2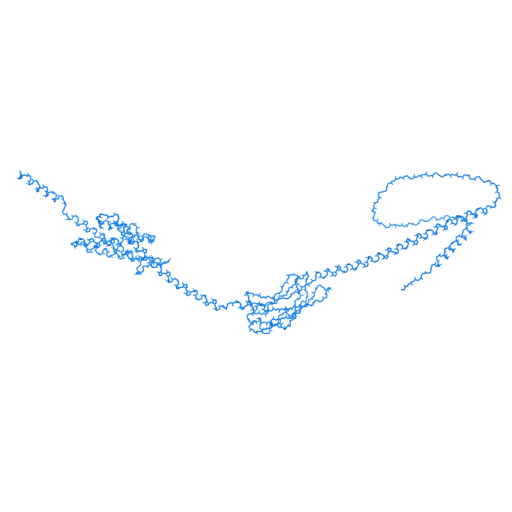31 ? -27.639 -6.392 22.441 1.00 95.06 231 VAL A CA 1
ATOM 1769 C C . VAL A 1 231 ? -27.987 -6.607 23.900 1.00 95.06 231 VAL A C 1
ATOM 1771 O O . VAL A 1 231 ? -28.132 -5.647 24.651 1.00 95.06 231 VAL A O 1
ATOM 1774 N N . GLY A 1 232 ? -28.142 -7.865 24.300 1.00 94.25 232 GLY A N 1
ATOM 1775 C CA . GLY A 1 232 ? -28.440 -8.234 25.678 1.00 94.25 232 GLY A CA 1
ATOM 1776 C C . GLY A 1 232 ? -27.282 -8.992 26.308 1.00 94.25 232 GLY A C 1
ATOM 1777 O O . GLY A 1 232 ? -26.984 -10.084 25.837 1.00 94.25 232 GLY A O 1
ATOM 1778 N N . TYR A 1 233 ? -26.689 -8.489 27.389 1.00 94.12 233 TYR A N 1
ATOM 1779 C CA . TYR A 1 233 ? -25.554 -9.128 28.071 1.00 94.12 233 TYR A CA 1
ATOM 1780 C C . TYR A 1 233 ? -25.660 -9.021 29.596 1.00 94.12 233 TYR A C 1
ATOM 1782 O O . TYR A 1 233 ? -26.412 -8.206 30.133 1.00 94.12 233 TYR A O 1
ATOM 1790 N N . SER A 1 234 ? -24.920 -9.871 30.303 1.00 90.88 234 SER A N 1
ATOM 1791 C CA . SER A 1 234 ? -24.763 -9.831 31.759 1.00 90.88 234 SER A CA 1
ATOM 1792 C C . SER A 1 234 ? -23.315 -9.514 32.129 1.00 90.88 234 SER A C 1
ATOM 1794 O O . SER A 1 234 ? -22.388 -9.744 31.353 1.00 90.88 234 SER A O 1
ATOM 1796 N N . GLY A 1 235 ? -23.116 -8.925 33.306 1.00 86.31 235 GLY A N 1
ATOM 1797 C CA . GLY A 1 235 ? -21.786 -8.754 33.882 1.00 86.31 235 GLY A CA 1
ATOM 1798 C C . GLY A 1 235 ? -21.466 -9.844 34.884 1.00 86.31 235 GLY A C 1
ATOM 1799 O O . GLY A 1 235 ? -21.778 -11.018 34.683 1.00 86.31 235 GLY A O 1
ATOM 1800 N N . ASN A 1 236 ? -20.834 -9.447 35.983 1.00 76.62 236 ASN A N 1
ATOM 1801 C CA . ASN A 1 236 ? -20.692 -10.338 37.123 1.00 76.62 236 ASN A CA 1
ATOM 1802 C C . ASN A 1 236 ? -22.076 -10.650 37.718 1.00 76.62 236 ASN A C 1
ATOM 1804 O O . ASN A 1 236 ? -22.992 -9.844 37.572 1.00 76.62 236 ASN A O 1
ATOM 1808 N N . ASP A 1 237 ? -22.220 -11.789 38.396 1.00 71.31 237 ASP A N 1
ATOM 1809 C CA . ASP A 1 237 ? -23.520 -12.390 38.760 1.00 71.31 237 ASP A CA 1
ATOM 1810 C C . ASP A 1 237 ? -24.437 -11.489 39.626 1.00 71.31 237 ASP A C 1
ATOM 1812 O O . ASP A 1 237 ? -25.611 -11.788 39.826 1.00 71.31 237 ASP A O 1
ATOM 1816 N N . THR A 1 238 ? -23.915 -10.371 40.134 1.00 66.62 238 THR A N 1
ATOM 1817 C CA . THR A 1 238 ? -24.634 -9.355 40.911 1.00 66.62 238 THR A CA 1
ATOM 1818 C C . THR A 1 238 ? -25.318 -8.274 40.069 1.00 66.62 238 THR A C 1
ATOM 1820 O O . THR A 1 238 ? -26.182 -7.575 40.594 1.00 66.62 238 THR A O 1
ATOM 1823 N N . LEU A 1 239 ? -24.949 -8.104 38.795 1.00 69.19 239 LEU A N 1
ATOM 1824 C CA . LEU A 1 239 ? -25.488 -7.044 37.939 1.00 69.19 239 LEU A CA 1
ATOM 1825 C C . LEU A 1 239 ? -26.709 -7.531 37.139 1.00 69.19 239 LEU A C 1
ATOM 1827 O O . LEU A 1 239 ? -26.676 -8.627 36.572 1.00 69.19 239 LEU A O 1
ATOM 1831 N N . PRO A 1 240 ? -27.780 -6.719 37.036 1.00 76.38 240 PRO A N 1
ATOM 1832 C CA . PRO A 1 240 ? -28.921 -7.048 36.193 1.00 76.38 240 PRO A CA 1
ATOM 1833 C C . PRO A 1 240 ? -28.506 -7.119 34.718 1.00 76.38 240 PRO A C 1
ATOM 1835 O O . PRO A 1 240 ? -27.586 -6.429 34.274 1.00 76.38 240 PRO A O 1
ATOM 1838 N N . ARG A 1 241 ? -29.214 -7.948 33.943 1.00 85.81 241 ARG A N 1
ATOM 1839 C CA . ARG A 1 241 ? -29.015 -8.058 32.492 1.00 85.81 241 ARG A CA 1
ATOM 1840 C C . ARG A 1 241 ? -29.249 -6.692 31.840 1.00 85.81 241 ARG A C 1
ATOM 1842 O O . ARG A 1 241 ? -30.307 -6.097 32.034 1.00 85.81 241 ARG A O 1
ATOM 1849 N N . GLN A 1 242 ? -28.278 -6.221 31.066 1.00 88.38 242 GLN A N 1
ATOM 1850 C CA . GLN A 1 242 ? -28.380 -4.981 30.301 1.00 88.38 242 GLN A CA 1
ATOM 1851 C C . GLN A 1 242 ? -28.882 -5.291 28.891 1.00 88.38 242 GLN A C 1
ATOM 1853 O O . GLN A 1 242 ? -28.503 -6.307 28.306 1.00 88.38 242 GLN A O 1
ATOM 1858 N N . GLU A 1 243 ? -29.740 -4.422 28.354 1.00 92.38 243 GLU A N 1
ATOM 1859 C CA . GLU A 1 243 ? -30.200 -4.464 26.965 1.00 92.38 243 GLU A CA 1
ATOM 1860 C C . GLU A 1 243 ? -29.991 -3.085 26.335 1.00 92.38 243 GLU A C 1
ATOM 1862 O O . GLU A 1 243 ? -30.543 -2.090 26.803 1.00 92.38 243 GLU A O 1
ATOM 1867 N N . ILE A 1 244 ? -29.177 -3.028 25.284 1.00 94.56 244 ILE A N 1
ATOM 1868 C CA . ILE A 1 244 ? -28.842 -1.799 24.559 1.00 94.56 244 ILE A CA 1
ATOM 1869 C C . ILE A 1 244 ? -29.257 -1.963 23.099 1.00 94.56 244 ILE A C 1
ATOM 1871 O O . ILE A 1 244 ? -29.258 -3.073 22.562 1.00 94.56 244 ILE A O 1
ATOM 1875 N N . ARG A 1 245 ? -29.640 -0.858 22.454 1.00 95.25 245 ARG A N 1
ATOM 1876 C CA . ARG A 1 245 ? -29.991 -0.826 21.033 1.00 95.25 245 ARG A CA 1
ATOM 1877 C C . ARG A 1 245 ? -28.993 0.009 20.243 1.00 95.25 245 ARG A C 1
ATOM 1879 O O . ARG A 1 245 ? -28.632 1.095 20.688 1.00 95.25 245 ARG A O 1
ATOM 1886 N N . TYR A 1 246 ? -28.602 -0.495 19.079 1.00 95.62 246 TYR A N 1
ATOM 1887 C CA . TYR A 1 246 ? -27.721 0.174 18.126 1.00 95.62 246 TYR A CA 1
ATOM 1888 C C . TYR A 1 246 ? -28.349 0.168 16.738 1.00 95.62 246 TYR A C 1
ATOM 1890 O O . TYR A 1 246 ? -28.942 -0.834 16.348 1.00 95.62 246 TYR A O 1
ATOM 1898 N N . ASP A 1 247 ? -28.154 1.243 15.982 1.00 94.94 247 ASP A N 1
ATOM 1899 C CA . ASP A 1 247 ? -28.539 1.307 14.574 1.00 94.94 247 ASP A CA 1
ATOM 1900 C C . ASP A 1 247 ? -27.284 1.124 13.716 1.00 94.94 247 ASP A C 1
ATOM 1902 O O . ASP A 1 247 ? -26.366 1.946 13.738 1.00 94.94 247 ASP A O 1
ATOM 1906 N N . LEU A 1 248 ? -27.218 0.011 12.988 1.00 94.12 248 LEU A N 1
ATOM 1907 C CA . LEU A 1 248 ? -26.125 -0.290 12.071 1.00 94.12 248 LEU A CA 1
ATOM 1908 C C . LEU A 1 248 ? -26.484 0.208 10.674 1.00 94.12 248 LEU A C 1
ATOM 1910 O O . LEU A 1 248 ? -27.325 -0.399 10.013 1.00 94.12 248 LEU A O 1
ATOM 1914 N N . ASP A 1 249 ? -25.836 1.282 10.225 1.00 93.19 249 ASP A N 1
ATOM 1915 C CA . ASP A 1 249 ? -26.004 1.837 8.879 1.00 93.19 249 ASP A CA 1
ATOM 1916 C C . ASP A 1 249 ? -24.854 1.411 7.951 1.00 93.19 249 ASP A C 1
ATOM 1918 O O . ASP A 1 249 ? -23.682 1.715 8.181 1.00 93.19 249 ASP A O 1
ATOM 1922 N N . LEU A 1 250 ? -25.202 0.706 6.877 1.00 93.12 250 LEU A N 1
ATOM 1923 C CA . LEU A 1 250 ? -24.288 0.216 5.849 1.00 93.12 250 LEU A CA 1
ATOM 1924 C C . LEU A 1 250 ? -24.158 1.169 4.652 1.00 93.12 250 LEU A C 1
ATOM 1926 O O . LEU A 1 250 ? -23.294 0.941 3.802 1.00 93.12 250 LEU A O 1
ATOM 1930 N N . ASN A 1 251 ? -24.967 2.233 4.565 1.00 90.31 251 ASN A N 1
ATOM 1931 C CA . ASN A 1 251 ? -24.961 3.154 3.421 1.00 90.31 251 ASN A CA 1
ATOM 1932 C C . ASN A 1 251 ? -23.590 3.789 3.188 1.00 90.31 251 ASN A C 1
ATOM 1934 O O . ASN A 1 251 ? -23.199 4.011 2.044 1.00 90.31 251 ASN A O 1
ATOM 1938 N N . HIS A 1 252 ? -22.832 4.045 4.256 1.00 87.44 252 HIS A N 1
ATOM 1939 C CA . HIS A 1 252 ? -21.502 4.636 4.148 1.00 87.44 252 HIS A CA 1
ATOM 1940 C C . HIS A 1 252 ? -20.538 3.791 3.293 1.00 87.44 252 HIS A C 1
ATOM 1942 O O . HIS A 1 252 ? -19.724 4.348 2.560 1.00 87.44 252 HIS A O 1
ATOM 1948 N N . TYR A 1 253 ? -20.654 2.459 3.324 1.00 89.19 253 TYR A N 1
ATOM 1949 C CA . TYR A 1 253 ? -19.787 1.571 2.540 1.00 89.19 253 TYR A CA 1
ATOM 1950 C C . TYR A 1 253 ? -20.176 1.487 1.065 1.00 89.19 253 TYR A C 1
ATOM 1952 O O . TYR A 1 253 ? -19.324 1.190 0.230 1.00 89.19 253 TYR A O 1
ATOM 1960 N N . ARG A 1 254 ? -21.440 1.767 0.727 1.00 83.88 254 ARG A N 1
ATOM 1961 C CA . ARG A 1 254 ? -21.912 1.753 -0.662 1.00 83.88 254 ARG A CA 1
ATOM 1962 C C . ARG A 1 254 ? -21.159 2.780 -1.507 1.00 83.88 254 ARG A C 1
ATOM 1964 O O . ARG A 1 254 ? -20.618 2.432 -2.552 1.00 83.88 254 ARG A O 1
ATOM 1971 N N . TYR A 1 255 ? -21.042 4.008 -1.007 1.00 79.50 255 TYR A N 1
ATOM 1972 C CA . TYR A 1 255 ? -20.330 5.084 -1.703 1.00 79.50 255 TYR A CA 1
ATOM 1973 C C . TYR A 1 255 ? -18.834 4.784 -1.881 1.00 79.50 255 TYR A C 1
ATOM 1975 O O . TYR A 1 255 ? -18.271 5.060 -2.935 1.00 79.50 255 TYR A O 1
ATOM 1983 N N . GLN A 1 256 ? -18.200 4.141 -0.895 1.00 77.44 256 GLN A N 1
ATOM 1984 C CA . GLN A 1 256 ? -16.784 3.755 -0.983 1.00 77.44 256 GLN A CA 1
ATOM 1985 C C . GLN A 1 256 ? -16.506 2.703 -2.068 1.00 77.44 256 GLN A C 1
ATOM 1987 O O . GLN A 1 256 ? -15.388 2.613 -2.575 1.00 77.44 256 GLN A O 1
ATOM 1992 N N . LEU A 1 257 ? -17.496 1.872 -2.405 1.00 73.44 257 LEU A N 1
ATOM 1993 C CA . LEU A 1 257 ? -17.365 0.852 -3.445 1.00 73.44 257 LEU A CA 1
ATOM 1994 C C . LEU A 1 257 ? -17.625 1.411 -4.843 1.00 73.44 257 LEU A C 1
ATOM 1996 O O . LEU A 1 257 ? -16.985 0.960 -5.790 1.00 73.44 257 LEU A O 1
ATOM 2000 N N . GLU A 1 258 ? -18.515 2.397 -4.966 1.00 66.94 258 GLU A N 1
ATOM 2001 C CA . GLU A 1 258 ? -18.800 3.085 -6.232 1.00 66.94 258 GLU A CA 1
ATOM 2002 C C . GLU A 1 258 ? -17.610 3.942 -6.713 1.00 66.94 258 GLU A C 1
ATOM 2004 O O . GLU A 1 258 ? -17.421 4.099 -7.918 1.00 66.94 258 GLU A O 1
ATOM 2009 N N . GLU A 1 259 ? -16.749 4.425 -5.806 1.00 60.06 259 GLU A N 1
ATOM 2010 C CA . GLU A 1 259 ? -15.531 5.181 -6.155 1.00 60.06 259 GLU A CA 1
ATOM 2011 C C . GLU A 1 259 ? -14.394 4.329 -6.752 1.00 60.06 259 GLU A C 1
ATOM 2013 O O . GLU A 1 259 ? -13.433 4.878 -7.299 1.00 60.06 259 GLU A O 1
ATOM 2018 N N . ARG A 1 260 ? -14.467 2.991 -6.697 1.00 56.47 260 ARG A N 1
ATOM 2019 C CA . ARG A 1 260 ? -13.471 2.152 -7.378 1.00 56.47 260 ARG A CA 1
ATOM 2020 C C . ARG A 1 260 ? -13.794 2.083 -8.865 1.00 56.47 260 ARG A C 1
ATOM 2022 O O . ARG A 1 260 ? -14.732 1.400 -9.272 1.00 56.47 260 ARG A O 1
ATOM 2029 N N . GLU A 1 261 ? -12.970 2.741 -9.684 1.00 57.53 261 GLU A N 1
ATOM 2030 C CA . GLU A 1 261 ? -12.995 2.538 -11.132 1.00 57.53 261 GLU A CA 1
ATOM 2031 C C . GLU A 1 261 ? -12.962 1.028 -11.434 1.00 57.53 261 GLU A C 1
ATOM 2033 O O . GLU A 1 261 ? -12.119 0.309 -10.882 1.00 57.53 261 GLU A O 1
ATOM 2038 N N . PRO A 1 262 ? -13.886 0.517 -12.269 1.00 64.12 262 PRO A N 1
ATOM 2039 C CA . PRO A 1 262 ? -13.999 -0.910 -12.512 1.00 64.12 262 PRO A CA 1
ATOM 2040 C C . PRO A 1 262 ? -12.659 -1.444 -13.009 1.00 64.12 262 PRO A C 1
ATOM 2042 O O . PRO A 1 262 ? -12.020 -0.833 -13.863 1.00 64.12 262 PRO A O 1
ATOM 2045 N N . VAL A 1 263 ? -12.246 -2.609 -12.510 1.00 63.31 263 VAL A N 1
ATOM 2046 C CA . VAL A 1 263 ? -10.978 -3.267 -12.879 1.00 63.31 263 VAL A CA 1
ATOM 2047 C C . VAL A 1 263 ? -10.795 -3.349 -14.404 1.00 63.31 263 VAL A C 1
ATOM 2049 O O . VAL A 1 263 ? -9.677 -3.252 -14.896 1.00 63.31 263 VAL A O 1
ATOM 2052 N N . ALA A 1 264 ? -11.893 -3.422 -15.162 1.00 64.44 264 ALA A N 1
ATOM 2053 C CA . ALA A 1 264 ? -11.902 -3.341 -16.620 1.00 64.44 264 ALA A CA 1
ATOM 2054 C C . ALA A 1 264 ? -11.321 -2.027 -17.191 1.00 64.44 264 ALA A C 1
ATOM 2056 O O . ALA A 1 264 ? -10.601 -2.071 -18.184 1.00 64.44 264 ALA A O 1
ATOM 2057 N N . LYS A 1 265 ? -11.576 -0.866 -16.572 1.00 68.69 265 LYS A N 1
ATOM 2058 C CA . LYS A 1 265 ? -10.959 0.414 -16.964 1.00 68.69 265 LYS A CA 1
ATOM 2059 C C . LYS A 1 265 ? -9.464 0.439 -16.662 1.00 68.69 265 LYS A C 1
ATOM 2061 O O . LYS A 1 265 ? -8.698 0.920 -17.489 1.00 68.69 265 LYS A O 1
ATOM 2066 N N . ILE A 1 266 ? -9.044 -0.111 -15.520 1.00 69.94 266 ILE A N 1
ATOM 2067 C CA . ILE A 1 266 ? -7.620 -0.226 -15.169 1.00 69.94 266 ILE A CA 1
ATOM 2068 C C . ILE A 1 266 ? -6.910 -1.156 -16.162 1.00 69.94 266 ILE A C 1
ATOM 2070 O O . ILE A 1 266 ? -5.844 -0.810 -16.665 1.00 69.94 266 ILE A O 1
ATOM 2074 N N . ALA A 1 267 ? -7.521 -2.294 -16.501 1.00 71.75 267 ALA A N 1
ATOM 2075 C CA . ALA A 1 267 ? -7.004 -3.214 -17.510 1.00 71.75 267 ALA A CA 1
ATOM 2076 C C . ALA A 1 267 ? -6.892 -2.541 -18.889 1.00 71.75 267 ALA A C 1
ATOM 2078 O O . ALA A 1 267 ? -5.830 -2.594 -19.501 1.00 71.75 267 ALA A O 1
ATOM 2079 N N . ALA A 1 268 ? -7.929 -1.822 -19.331 1.00 74.19 268 ALA A N 1
ATOM 2080 C CA . ALA A 1 268 ? -7.911 -1.080 -20.593 1.00 74.19 268 ALA A CA 1
ATOM 2081 C C . ALA A 1 268 ? -6.849 0.037 -20.611 1.00 74.19 268 ALA A C 1
ATOM 2083 O O . ALA A 1 268 ? -6.160 0.233 -21.612 1.00 74.19 268 ALA A O 1
ATOM 2084 N N . ALA A 1 269 ? -6.668 0.754 -19.497 1.00 76.38 269 ALA A N 1
ATOM 2085 C CA . ALA A 1 269 ? -5.616 1.759 -19.362 1.00 76.38 269 ALA A CA 1
ATOM 2086 C C . ALA A 1 269 ? -4.217 1.125 -19.422 1.00 76.38 269 ALA A C 1
ATOM 2088 O O . ALA A 1 269 ? -3.315 1.673 -20.056 1.00 76.38 269 ALA A O 1
ATOM 2089 N N . MET A 1 270 ? -4.041 -0.049 -18.812 1.00 74.56 270 MET A N 1
ATOM 2090 C CA . MET A 1 270 ? -2.779 -0.786 -18.827 1.00 74.56 270 MET A CA 1
ATOM 2091 C C . MET A 1 270 ? -2.458 -1.358 -20.217 1.00 74.56 270 MET A C 1
ATOM 2093 O O . MET A 1 270 ? -1.312 -1.278 -20.658 1.00 74.56 270 MET A O 1
ATOM 2097 N N . GLU A 1 271 ? -3.461 -1.854 -20.947 1.00 76.81 271 GLU A N 1
ATOM 2098 C CA . GLU A 1 271 ? -3.323 -2.250 -22.355 1.00 76.81 271 GLU A CA 1
ATOM 2099 C C . GLU A 1 271 ? -2.952 -1.056 -23.243 1.00 76.81 271 GLU A C 1
ATOM 2101 O O . GLU A 1 271 ? -2.024 -1.147 -24.050 1.00 76.81 271 GLU A O 1
ATOM 2106 N N . SER A 1 272 ? -3.600 0.100 -23.049 1.00 80.00 272 SER A N 1
ATOM 2107 C CA . SER A 1 272 ? -3.248 1.328 -23.768 1.00 80.00 272 SER A CA 1
ATOM 2108 C C . SER A 1 272 ? -1.818 1.781 -23.464 1.00 80.00 272 SER A C 1
ATOM 2110 O O . SER A 1 272 ? -1.106 2.196 -24.380 1.00 80.00 272 SER A O 1
ATOM 2112 N N . LEU A 1 273 ? -1.376 1.688 -22.205 1.00 75.62 273 LEU A N 1
ATOM 2113 C CA . LEU A 1 273 ? -0.010 2.022 -21.802 1.00 75.62 273 LEU A CA 1
ATOM 2114 C C . LEU A 1 273 ? 1.006 1.082 -22.466 1.00 75.62 273 LEU A C 1
ATOM 2116 O O . LEU A 1 273 ? 2.017 1.543 -22.992 1.00 75.62 273 LEU A O 1
ATOM 2120 N N . SER A 1 274 ? 0.718 -0.223 -22.481 1.00 77.94 274 SER A N 1
ATOM 2121 C CA . SER A 1 274 ? 1.563 -1.232 -23.123 1.00 77.94 274 SER A CA 1
ATOM 2122 C C . SER A 1 274 ? 1.693 -0.986 -24.628 1.00 77.94 274 SER A C 1
ATOM 2124 O O . SER A 1 274 ? 2.809 -0.937 -25.145 1.00 77.94 274 SER A O 1
ATOM 2126 N N . SER A 1 275 ? 0.579 -0.732 -25.321 1.00 72.25 275 SER A N 1
ATOM 2127 C CA . SER A 1 275 ? 0.578 -0.397 -26.751 1.00 72.25 275 SER A CA 1
ATOM 2128 C C . SER A 1 275 ? 1.406 0.859 -27.047 1.00 72.25 275 SER A C 1
ATOM 2130 O O . SER A 1 275 ? 2.230 0.868 -27.965 1.00 72.25 275 SER A O 1
ATOM 2132 N N . ASN A 1 276 ? 1.248 1.910 -26.238 1.00 80.62 276 ASN A N 1
ATOM 2133 C CA . ASN A 1 276 ? 2.011 3.147 -26.401 1.00 80.62 276 ASN A CA 1
ATOM 2134 C C . ASN A 1 276 ? 3.510 2.933 -26.145 1.00 80.62 276 ASN A C 1
ATOM 2136 O O . ASN A 1 276 ? 4.339 3.495 -26.856 1.00 80.62 276 ASN A O 1
ATOM 2140 N N . PHE A 1 277 ? 3.880 2.081 -25.185 1.00 78.06 277 PHE A N 1
ATOM 2141 C CA . PHE A 1 277 ? 5.279 1.756 -24.904 1.00 78.06 277 PHE A CA 1
ATOM 2142 C C . PHE A 1 277 ? 5.995 1.132 -26.112 1.00 78.06 277 PHE A C 1
ATOM 2144 O O . PHE A 1 277 ? 7.131 1.508 -26.417 1.00 78.06 277 PHE A O 1
ATOM 2151 N N . PHE A 1 278 ? 5.333 0.236 -26.851 1.00 71.50 278 PHE A N 1
ATOM 2152 C CA . PHE A 1 278 ? 5.900 -0.328 -28.081 1.00 71.50 278 PHE A CA 1
ATOM 2153 C C . PHE A 1 278 ? 6.078 0.729 -29.174 1.00 71.50 278 PHE A C 1
ATOM 2155 O O . PHE A 1 278 ? 7.135 0.775 -29.804 1.00 71.50 278 PHE A O 1
ATOM 2162 N N . GLN A 1 279 ? 5.104 1.627 -29.350 1.00 71.81 279 GLN A N 1
ATOM 2163 C CA . GLN A 1 279 ? 5.225 2.732 -30.309 1.00 71.81 279 GLN A CA 1
ATOM 2164 C C . GLN A 1 279 ? 6.383 3.674 -29.956 1.00 71.81 279 GLN A C 1
ATOM 2166 O O . GLN A 1 279 ? 7.170 4.034 -30.831 1.00 71.81 279 GLN A O 1
ATOM 2171 N N . TYR A 1 280 ? 6.548 4.021 -28.675 1.00 73.56 280 TYR A N 1
ATOM 2172 C CA . TYR A 1 280 ? 7.689 4.821 -28.227 1.00 73.56 280 TYR A CA 1
ATOM 2173 C C . TYR A 1 280 ? 9.017 4.100 -28.443 1.00 73.56 280 TYR A C 1
ATOM 2175 O O . TYR A 1 280 ? 9.987 4.730 -28.848 1.00 73.56 280 TYR A O 1
ATOM 2183 N N . THR A 1 281 ? 9.068 2.787 -28.220 1.00 72.62 281 THR A N 1
ATOM 2184 C CA . THR A 1 281 ? 10.285 1.996 -28.439 1.00 72.62 281 THR A CA 1
ATOM 2185 C C . THR A 1 281 ? 10.709 2.019 -29.910 1.00 72.62 281 THR A C 1
ATOM 2187 O O . THR A 1 281 ? 11.885 2.235 -30.198 1.00 72.62 281 THR A O 1
ATOM 2190 N N . GLU A 1 282 ? 9.770 1.861 -30.844 1.00 68.94 282 GLU A N 1
ATOM 2191 C CA . GLU A 1 282 ? 10.057 1.965 -32.282 1.00 68.94 282 GLU A CA 1
ATOM 2192 C C . GLU A 1 282 ? 10.469 3.387 -32.688 1.00 68.94 282 GLU A C 1
ATOM 2194 O O . GLU A 1 282 ? 11.439 3.562 -33.427 1.00 68.94 282 GLU A O 1
ATOM 2199 N N . TYR A 1 283 ? 9.824 4.417 -32.130 1.00 74.44 283 TYR A N 1
ATOM 2200 C CA . TYR A 1 283 ? 10.233 5.807 -32.343 1.00 74.44 283 TYR A CA 1
ATOM 2201 C C . TYR A 1 283 ? 11.660 6.079 -31.835 1.00 74.44 283 TYR A C 1
ATOM 2203 O O . TYR A 1 283 ? 12.469 6.683 -32.540 1.00 74.44 283 TYR A O 1
ATOM 2211 N N . PHE A 1 284 ? 12.009 5.591 -30.639 1.00 69.69 284 PHE A N 1
ATOM 2212 C CA . PHE A 1 284 ? 13.358 5.725 -30.086 1.00 69.69 284 PHE A CA 1
ATOM 2213 C C . PHE A 1 284 ? 14.404 4.978 -30.911 1.00 69.69 284 PHE A C 1
ATOM 2215 O O . PHE A 1 284 ? 15.500 5.506 -31.088 1.00 69.69 284 PHE A O 1
ATOM 2222 N N . LYS A 1 285 ? 14.086 3.790 -31.446 1.00 68.00 285 LYS A N 1
ATOM 2223 C CA . LYS A 1 285 ? 14.973 3.093 -32.391 1.00 68.00 285 LYS A CA 1
ATOM 2224 C C . LYS A 1 285 ? 15.229 3.947 -33.629 1.00 68.00 285 LYS A C 1
ATOM 2226 O O . LYS A 1 285 ? 16.388 4.124 -33.989 1.00 68.00 285 LYS A O 1
ATOM 2231 N N . GLY A 1 286 ? 14.178 4.518 -34.225 1.00 73.19 286 GLY A N 1
ATOM 2232 C CA . GLY A 1 286 ? 14.293 5.444 -35.358 1.00 73.19 286 GLY A CA 1
ATOM 2233 C C . GLY A 1 286 ? 15.220 6.622 -35.053 1.00 73.19 286 GLY A C 1
ATOM 2234 O O . GLY A 1 286 ? 16.201 6.841 -35.757 1.00 73.19 286 GLY A O 1
ATOM 2235 N N . LEU A 1 287 ? 14.995 7.300 -33.925 1.00 71.50 287 LEU A N 1
ATOM 2236 C CA . LEU A 1 287 ? 15.815 8.437 -33.502 1.00 71.50 287 LEU A CA 1
ATOM 2237 C C . LEU A 1 287 ? 17.277 8.043 -33.230 1.00 71.50 287 LEU A C 1
ATOM 2239 O O . LEU A 1 287 ? 18.196 8.811 -33.514 1.00 71.50 287 LEU A O 1
ATOM 2243 N N . LEU A 1 288 ? 17.514 6.837 -32.705 1.00 67.44 288 LEU A N 1
ATOM 2244 C CA . LEU A 1 288 ? 18.859 6.307 -32.494 1.00 67.44 288 LEU A CA 1
ATOM 2245 C C . LEU A 1 288 ? 19.573 6.013 -33.824 1.00 67.44 288 LEU A C 1
ATOM 2247 O O . LEU A 1 288 ? 20.777 6.257 -33.926 1.00 67.44 288 LEU A O 1
ATOM 2251 N N . TYR A 1 289 ? 18.850 5.519 -34.836 1.00 69.00 289 TYR A N 1
ATOM 2252 C CA . TYR A 1 289 ? 19.386 5.337 -36.187 1.00 69.00 289 TYR A CA 1
ATOM 2253 C C . TYR A 1 289 ? 19.768 6.677 -36.821 1.00 69.00 289 TYR A C 1
ATOM 2255 O O . TYR A 1 289 ? 20.903 6.812 -37.283 1.00 69.00 289 TYR A O 1
ATOM 2263 N N . ASP A 1 290 ? 18.886 7.675 -36.753 1.00 70.19 290 ASP A N 1
ATOM 2264 C CA . ASP A 1 290 ? 19.137 9.016 -37.292 1.00 70.19 290 ASP A CA 1
ATOM 2265 C C . ASP A 1 290 ? 20.335 9.686 -36.605 1.00 70.19 290 ASP A C 1
ATOM 2267 O O . ASP A 1 290 ? 21.241 10.204 -37.260 1.00 70.19 290 ASP A O 1
ATOM 2271 N N . ALA A 1 291 ? 20.405 9.619 -35.271 1.00 64.81 291 ALA A N 1
ATOM 2272 C CA . ALA A 1 291 ? 21.525 10.166 -34.507 1.00 64.81 291 ALA A CA 1
ATOM 2273 C C . ALA A 1 291 ? 22.858 9.491 -34.869 1.00 64.81 291 ALA A C 1
ATOM 2275 O O . ALA A 1 291 ? 23.900 10.148 -34.941 1.00 64.81 291 ALA A O 1
ATOM 2276 N N . ASN A 1 292 ? 22.838 8.180 -35.115 1.00 65.00 292 ASN A N 1
ATOM 2277 C CA . ASN A 1 292 ? 24.023 7.439 -35.521 1.00 65.00 292 ASN A CA 1
ATOM 2278 C C . ASN A 1 292 ? 24.460 7.795 -36.952 1.00 65.00 292 ASN A C 1
ATOM 2280 O O . ASN A 1 292 ? 25.660 7.915 -37.201 1.00 65.00 292 ASN A O 1
ATOM 2284 N N . ASP A 1 293 ? 23.524 8.011 -37.879 1.00 66.62 293 ASP A N 1
ATOM 2285 C CA . ASP A 1 293 ? 23.845 8.475 -39.234 1.00 66.62 293 ASP A CA 1
ATOM 2286 C C . ASP A 1 293 ? 24.449 9.887 -39.223 1.00 66.62 293 ASP A C 1
ATOM 2288 O O . ASP A 1 293 ? 25.517 10.113 -39.801 1.00 66.62 293 ASP A O 1
ATOM 2292 N N . ILE A 1 294 ? 23.856 10.804 -38.449 1.00 69.75 294 ILE A N 1
ATOM 2293 C CA . ILE A 1 294 ? 24.397 12.153 -38.226 1.00 69.75 294 ILE A CA 1
ATOM 2294 C C . ILE A 1 294 ? 25.810 12.074 -37.639 1.00 69.75 294 ILE A C 1
ATOM 2296 O O . ILE A 1 294 ? 26.719 12.743 -38.135 1.00 69.75 294 ILE A O 1
ATOM 2300 N N . SER A 1 295 ? 26.025 11.231 -36.623 1.00 67.81 295 SER A N 1
ATOM 2301 C CA . SER A 1 295 ? 27.351 11.016 -36.038 1.00 67.81 295 SER A CA 1
ATOM 2302 C C . SER A 1 295 ? 28.344 10.530 -37.093 1.00 67.81 295 SER A C 1
ATOM 2304 O O . SER A 1 295 ? 29.418 11.107 -37.223 1.00 67.81 295 SER A O 1
ATOM 2306 N N . ASN A 1 296 ? 27.992 9.517 -37.891 1.00 63.47 296 ASN A N 1
ATOM 2307 C CA . ASN A 1 296 ? 28.858 8.996 -38.953 1.00 63.47 296 ASN A CA 1
ATOM 2308 C C . ASN A 1 296 ? 29.154 10.053 -40.029 1.00 63.47 296 ASN A C 1
ATOM 2310 O O . ASN A 1 296 ? 30.259 10.102 -40.573 1.00 63.47 296 ASN A O 1
ATOM 2314 N N . MET A 1 297 ? 28.192 10.916 -40.356 1.00 68.56 297 MET A N 1
ATOM 2315 C CA . MET A 1 297 ? 28.383 12.021 -41.295 1.00 68.56 297 MET A CA 1
ATOM 2316 C C . MET A 1 297 ? 29.344 13.086 -40.747 1.00 68.56 297 MET A C 1
ATOM 2318 O O . MET A 1 297 ? 30.297 13.456 -41.434 1.00 68.56 297 MET A O 1
ATOM 2322 N N . LEU A 1 298 ? 29.139 13.542 -39.507 1.00 66.19 298 LEU A N 1
ATOM 2323 C CA . LEU A 1 298 ? 30.020 14.511 -38.841 1.00 66.19 298 LEU A CA 1
ATOM 2324 C C . LEU A 1 298 ? 31.445 13.980 -38.731 1.00 66.19 298 LEU A C 1
ATOM 2326 O O . LEU A 1 298 ? 32.406 14.675 -39.044 1.00 66.19 298 LEU A O 1
ATOM 2330 N N . SER A 1 299 ? 31.565 12.716 -38.365 1.00 61.69 299 SER A N 1
ATOM 2331 C CA . SER A 1 299 ? 32.813 11.984 -38.291 1.00 61.69 299 SER A CA 1
ATOM 2332 C C . SER A 1 299 ? 33.562 11.900 -39.617 1.00 61.69 299 SER A C 1
ATOM 2334 O O . SER A 1 299 ? 34.756 12.187 -39.656 1.00 61.69 299 SER A O 1
ATOM 2336 N N . ARG A 1 300 ? 32.872 11.578 -40.720 1.00 63.41 300 ARG A N 1
ATOM 2337 C CA . ARG A 1 300 ? 33.463 11.616 -42.069 1.00 63.41 300 ARG A CA 1
ATOM 2338 C C . ARG A 1 300 ? 33.983 13.013 -42.409 1.00 63.41 300 ARG A C 1
ATOM 2340 O O . ARG A 1 300 ? 35.076 13.144 -42.953 1.00 63.41 300 ARG A O 1
ATOM 2347 N N . ASN A 1 301 ? 33.232 14.054 -42.055 1.00 65.56 301 ASN A N 1
ATOM 2348 C CA . ASN A 1 301 ? 33.640 15.439 -42.292 1.00 65.56 301 ASN A CA 1
ATOM 2349 C C . ASN A 1 301 ? 34.834 15.855 -41.424 1.00 65.56 301 ASN A C 1
ATOM 2351 O O . ASN A 1 301 ? 35.752 16.498 -41.929 1.00 65.56 301 ASN A O 1
ATOM 2355 N N . LEU A 1 302 ? 34.869 15.459 -40.150 1.00 63.91 302 LEU A N 1
ATOM 2356 C CA . LEU A 1 302 ? 36.002 15.710 -39.259 1.00 63.91 302 LEU A CA 1
ATOM 2357 C C . LEU A 1 302 ? 37.253 14.978 -39.736 1.00 63.91 302 LEU A C 1
ATOM 2359 O O . LEU A 1 302 ? 38.309 15.592 -39.808 1.00 63.91 302 LEU A O 1
ATOM 2363 N N . ALA A 1 303 ? 37.134 13.710 -40.135 1.00 61.22 303 ALA A N 1
ATOM 2364 C CA . ALA A 1 303 ? 38.239 12.947 -40.700 1.00 61.22 303 ALA A CA 1
ATOM 2365 C C . ALA A 1 303 ? 38.788 13.627 -41.964 1.00 61.22 303 ALA A C 1
ATOM 2367 O O . ALA A 1 303 ? 39.985 13.876 -42.047 1.00 61.22 303 ALA A O 1
ATOM 2368 N N . ARG A 1 304 ? 37.915 14.042 -42.894 1.00 62.59 304 ARG A N 1
ATOM 2369 C CA . ARG A 1 304 ? 38.307 14.822 -44.083 1.00 62.59 304 ARG A CA 1
ATOM 2370 C C . ARG A 1 304 ? 39.004 16.132 -43.729 1.00 62.59 304 ARG A C 1
ATOM 2372 O O . ARG A 1 304 ? 40.003 16.475 -44.350 1.00 62.59 304 ARG A O 1
ATOM 2379 N N . THR A 1 305 ? 38.492 16.853 -42.735 1.00 61.38 305 THR A N 1
ATOM 2380 C CA . THR A 1 305 ? 39.025 18.161 -42.334 1.00 61.38 305 THR A CA 1
ATOM 2381 C C . THR A 1 305 ? 40.380 18.021 -41.645 1.00 61.38 305 THR A C 1
ATOM 2383 O O . THR A 1 305 ? 41.330 18.695 -42.027 1.00 61.38 305 THR A O 1
ATOM 2386 N N . SER A 1 306 ? 40.510 17.101 -40.688 1.00 59.84 306 SER A N 1
ATOM 2387 C CA . SER A 1 306 ? 41.777 16.798 -40.014 1.00 59.84 306 SER A CA 1
ATOM 2388 C C . SER A 1 306 ? 42.836 16.320 -41.003 1.00 59.84 306 SER A C 1
ATOM 2390 O O . SER A 1 306 ? 43.986 16.743 -40.921 1.00 59.84 306 SER A O 1
ATOM 2392 N N . TYR A 1 307 ? 42.435 15.506 -41.981 1.00 58.34 307 TYR A N 1
ATOM 2393 C CA . TYR A 1 307 ? 43.323 15.022 -43.030 1.00 58.34 307 TYR A CA 1
ATOM 2394 C C . TYR A 1 307 ? 43.784 16.145 -43.972 1.00 58.34 307 TYR A C 1
ATOM 2396 O O . TYR A 1 307 ? 44.978 16.286 -44.234 1.00 58.34 307 TYR A O 1
ATOM 2404 N N . ALA A 1 308 ? 42.860 17.006 -44.413 1.00 58.75 308 ALA A N 1
ATOM 2405 C CA . ALA A 1 308 ? 43.170 18.172 -45.241 1.00 58.75 308 ALA A CA 1
ATOM 2406 C C . ALA A 1 308 ? 44.064 19.198 -44.518 1.00 58.75 308 ALA A C 1
ATOM 2408 O O . ALA A 1 308 ? 44.923 19.815 -45.143 1.00 58.75 308 ALA A O 1
ATOM 2409 N N . ILE A 1 309 ? 43.888 19.367 -43.202 1.00 60.41 309 ILE A N 1
ATOM 2410 C CA . ILE A 1 309 ? 44.692 20.284 -42.381 1.00 60.41 309 ILE A CA 1
ATOM 2411 C C . ILE A 1 309 ? 46.090 19.714 -42.109 1.00 60.41 309 ILE A C 1
ATOM 2413 O O . ILE A 1 309 ? 47.061 20.468 -42.109 1.00 60.41 309 ILE A O 1
ATOM 2417 N N . GLN A 1 310 ? 46.228 18.401 -41.894 1.00 58.31 310 GLN A N 1
ATOM 2418 C CA . GLN A 1 310 ? 47.530 17.795 -41.598 1.00 58.31 310 GLN A CA 1
ATOM 2419 C C . GLN A 1 310 ? 48.441 17.622 -42.819 1.00 58.31 310 GLN A C 1
ATOM 2421 O O . GLN A 1 310 ? 49.648 17.466 -42.628 1.00 58.31 310 GLN A O 1
ATOM 2426 N N . ARG A 1 311 ? 47.925 17.622 -44.057 1.00 54.62 311 ARG A N 1
ATOM 2427 C CA . ARG A 1 311 ? 48.732 17.252 -45.232 1.00 54.62 311 ARG A CA 1
ATOM 2428 C C . ARG A 1 311 ? 48.494 18.147 -46.450 1.00 54.62 311 ARG A C 1
ATOM 2430 O O . ARG A 1 311 ? 47.826 17.770 -47.403 1.00 54.62 311 ARG A O 1
ATOM 2437 N N . GLN A 1 312 ? 49.161 19.302 -46.464 1.00 54.69 312 GLN A N 1
ATOM 2438 C CA . GLN A 1 312 ? 49.407 20.097 -47.681 1.00 54.69 312 GLN A CA 1
ATOM 2439 C C . GLN A 1 312 ? 50.503 19.494 -48.602 1.00 54.69 312 GLN A C 1
ATOM 2441 O O . GLN A 1 312 ? 50.940 20.150 -49.544 1.00 54.69 312 GLN A O 1
ATOM 2446 N N . GLY A 1 313 ? 50.961 18.259 -48.354 1.00 58.31 313 GLY A N 1
ATOM 2447 C CA . GLY A 1 313 ? 51.943 17.539 -49.180 1.00 58.31 313 GLY A CA 1
ATOM 2448 C C . GLY A 1 313 ? 51.335 16.306 -49.856 1.00 58.31 313 GLY A C 1
ATOM 2449 O O . GLY A 1 313 ? 50.426 15.690 -49.302 1.00 58.31 313 GLY A O 1
ATOM 2450 N N . LYS A 1 314 ? 51.836 15.946 -51.049 1.00 61.94 314 LYS A N 1
ATOM 2451 C CA . LYS A 1 314 ? 51.425 14.753 -51.813 1.00 61.94 314 LYS A CA 1
ATOM 2452 C C . LYS A 1 314 ? 51.591 13.510 -50.933 1.00 61.94 314 LYS A C 1
ATOM 2454 O O . LYS A 1 314 ? 52.708 13.161 -50.559 1.00 61.94 314 LYS A O 1
ATOM 2459 N N . VAL A 1 315 ? 50.479 12.886 -50.559 1.00 63.94 315 VAL A N 1
ATOM 2460 C CA . VAL A 1 315 ? 50.494 11.671 -49.746 1.00 63.94 315 VAL A CA 1
ATOM 2461 C C . VAL A 1 315 ? 50.910 10.504 -50.616 1.00 63.94 315 VAL A C 1
ATOM 2463 O O . VAL A 1 315 ? 50.274 10.223 -51.629 1.00 63.94 315 VAL A O 1
ATOM 2466 N N . ASP A 1 316 ? 51.955 9.806 -50.193 1.00 84.81 316 ASP A N 1
ATOM 2467 C CA . ASP A 1 316 ? 52.280 8.509 -50.754 1.00 84.81 316 ASP A CA 1
ATOM 2468 C C . ASP A 1 316 ? 51.275 7.469 -50.234 1.00 84.81 316 ASP A C 1
ATOM 2470 O O . ASP A 1 316 ? 51.289 7.090 -49.057 1.00 84.81 316 ASP A O 1
ATOM 2474 N N . VAL A 1 317 ? 50.382 7.024 -51.122 1.00 88.62 317 VAL A N 1
ATOM 2475 C CA . VAL A 1 317 ? 49.376 5.984 -50.849 1.00 88.62 317 VAL A CA 1
ATOM 2476 C C . VAL A 1 317 ? 50.037 4.723 -50.283 1.00 88.62 317 VAL A C 1
ATOM 2478 O O . VAL A 1 317 ? 49.476 4.079 -49.398 1.00 88.62 317 VAL A O 1
ATOM 2481 N N . THR A 1 318 ? 51.268 4.419 -50.698 1.00 91.25 318 THR A N 1
ATOM 2482 C CA . THR A 1 318 ? 52.072 3.288 -50.214 1.00 91.25 318 THR A CA 1
ATOM 2483 C C . THR A 1 318 ? 52.277 3.345 -48.700 1.00 91.25 318 THR A C 1
ATOM 2485 O O . THR A 1 318 ? 52.146 2.330 -48.013 1.00 91.25 318 THR A O 1
ATOM 2488 N N . VAL A 1 319 ? 52.535 4.537 -48.148 1.00 89.88 319 VAL A N 1
ATOM 2489 C CA . VAL A 1 319 ? 52.689 4.747 -46.699 1.00 89.88 319 VAL A CA 1
ATOM 2490 C C . VAL A 1 319 ? 51.363 4.514 -45.980 1.00 89.88 319 VAL A C 1
ATOM 2492 O O . VAL A 1 319 ? 51.336 3.841 -44.950 1.00 89.88 319 VAL A O 1
ATOM 2495 N N . GLY A 1 320 ? 50.261 5.023 -46.535 1.00 89.69 320 GLY A N 1
ATOM 2496 C CA . GLY A 1 320 ? 48.920 4.818 -45.984 1.00 89.69 320 GLY A CA 1
ATOM 2497 C C . GLY A 1 320 ? 48.520 3.340 -45.936 1.00 89.69 320 GLY A C 1
ATOM 2498 O O . GLY A 1 320 ? 48.013 2.859 -44.920 1.00 89.69 320 GLY A O 1
ATOM 2499 N N . LEU A 1 321 ? 48.823 2.594 -46.998 1.00 94.31 321 LEU A N 1
ATOM 2500 C CA . LEU A 1 321 ? 48.581 1.155 -47.071 1.00 94.31 321 LEU A CA 1
ATOM 2501 C C . LEU A 1 321 ? 49.473 0.364 -46.094 1.00 94.31 321 LEU A C 1
ATOM 2503 O O . LEU A 1 321 ? 48.974 -0.531 -45.410 1.00 94.31 321 LEU A O 1
ATOM 2507 N N . LYS A 1 322 ? 50.761 0.716 -45.953 1.00 93.69 322 LYS A N 1
ATOM 2508 C CA . LYS A 1 322 ? 51.668 0.116 -44.950 1.00 93.69 322 LYS A CA 1
ATOM 2509 C C . LYS A 1 322 ? 51.158 0.341 -43.521 1.00 93.69 322 LYS A C 1
ATOM 2511 O O . LYS A 1 322 ? 51.113 -0.591 -42.718 1.00 93.69 322 LYS A O 1
ATOM 2516 N N . ASP A 1 323 ? 50.717 1.556 -43.217 1.00 91.31 323 ASP A N 1
ATOM 2517 C CA . ASP A 1 323 ? 50.152 1.915 -41.916 1.00 91.31 323 ASP A CA 1
ATOM 2518 C C . ASP A 1 323 ? 48.820 1.188 -41.633 1.00 91.31 323 ASP A C 1
ATOM 2520 O O . ASP A 1 323 ? 48.571 0.723 -40.516 1.00 91.31 323 ASP A O 1
ATOM 2524 N N . PHE A 1 324 ? 47.970 0.999 -42.647 1.00 94.44 324 PHE A N 1
ATOM 2525 C CA . PHE A 1 324 ? 46.785 0.147 -42.521 1.00 94.44 324 PHE A CA 1
ATOM 2526 C C . PHE A 1 324 ? 47.153 -1.300 -42.184 1.00 94.44 324 PHE A C 1
ATOM 2528 O O . PHE A 1 324 ? 46.569 -1.873 -41.263 1.00 94.44 324 PHE A O 1
ATOM 2535 N N . VAL A 1 325 ? 48.165 -1.866 -42.854 1.00 95.50 325 VAL A N 1
ATOM 2536 C CA . VAL A 1 325 ? 48.629 -3.232 -42.577 1.00 95.50 325 VAL A CA 1
ATOM 2537 C C . VAL A 1 325 ? 49.079 -3.395 -41.131 1.00 95.50 325 VAL A C 1
ATOM 2539 O O . VAL A 1 325 ? 48.701 -4.369 -40.476 1.00 95.50 325 VAL A O 1
ATOM 2542 N N . LEU A 1 326 ? 49.829 -2.430 -40.600 1.00 91.44 326 LEU A N 1
ATOM 2543 C CA . LEU A 1 326 ? 50.259 -2.439 -39.200 1.00 91.44 326 LEU A CA 1
ATOM 2544 C C . LEU A 1 326 ? 49.072 -2.303 -38.244 1.00 91.44 326 LEU A C 1
ATOM 2546 O O . LEU A 1 326 ? 48.970 -3.048 -37.270 1.00 91.44 326 LEU A O 1
ATOM 2550 N N . THR A 1 327 ? 48.140 -1.400 -38.547 1.00 90.00 327 THR A N 1
ATOM 2551 C CA . THR A 1 327 ? 46.947 -1.178 -37.719 1.00 90.00 327 THR A CA 1
ATOM 2552 C C . THR A 1 327 ? 46.065 -2.420 -37.665 1.00 90.00 327 THR A C 1
ATOM 2554 O O . THR A 1 327 ? 45.582 -2.771 -36.595 1.00 90.00 327 THR A O 1
ATOM 2557 N N . TRP A 1 328 ? 45.882 -3.126 -38.780 1.00 94.12 328 TRP A N 1
ATOM 2558 C CA . TRP A 1 328 ? 45.096 -4.359 -38.809 1.00 94.12 328 TRP A CA 1
ATOM 2559 C C . TRP A 1 328 ? 45.799 -5.514 -38.088 1.00 94.12 328 TRP A C 1
ATOM 2561 O O . TRP A 1 328 ? 45.202 -6.202 -37.264 1.00 94.12 328 TRP A O 1
ATOM 2571 N N . THR A 1 329 ? 47.086 -5.726 -38.367 1.00 93.12 329 THR A N 1
ATOM 2572 C CA . THR A 1 329 ? 47.805 -6.909 -37.864 1.00 93.12 329 THR A CA 1
ATOM 2573 C C . THR A 1 329 ? 48.230 -6.780 -36.404 1.00 93.12 329 THR A C 1
ATOM 2575 O O . THR A 1 329 ? 48.061 -7.731 -35.646 1.00 93.12 329 THR A O 1
ATOM 2578 N N . LEU A 1 330 ? 48.758 -5.620 -36.003 1.00 88.56 330 LEU A N 1
ATOM 2579 C CA . LEU A 1 330 ? 49.273 -5.377 -34.652 1.00 88.56 330 LEU A CA 1
ATOM 2580 C C . LEU A 1 330 ? 48.260 -4.644 -33.776 1.00 88.56 330 LEU A C 1
ATOM 2582 O O . LEU A 1 330 ? 48.135 -4.953 -32.596 1.00 88.56 330 LEU A O 1
ATOM 2586 N N . GLY A 1 331 ? 47.566 -3.661 -34.355 1.00 86.19 331 GLY A N 1
ATOM 2587 C CA . GLY A 1 331 ? 46.596 -2.841 -33.637 1.00 86.19 331 GLY A CA 1
ATOM 2588 C C . GLY A 1 331 ? 45.317 -3.610 -33.336 1.00 86.19 331 GLY A C 1
ATOM 2589 O O . GLY A 1 331 ? 44.949 -3.734 -32.180 1.00 86.19 331 GLY A O 1
ATOM 2590 N N . TYR A 1 332 ? 44.649 -4.136 -34.364 1.00 89.88 332 TYR A N 1
ATOM 2591 C CA . TYR A 1 332 ? 43.393 -4.865 -34.216 1.00 89.88 332 TYR A CA 1
ATOM 2592 C C . TYR A 1 332 ? 43.616 -6.313 -33.768 1.00 89.88 332 TYR A C 1
ATOM 2594 O O . TYR A 1 332 ? 42.988 -6.764 -32.811 1.00 89.88 332 TYR A O 1
ATOM 2602 N N . GLY A 1 333 ? 44.472 -7.063 -34.473 1.00 86.69 333 GLY A N 1
ATOM 2603 C CA . GLY A 1 333 ? 44.843 -8.436 -34.110 1.00 86.69 333 GLY A CA 1
ATOM 2604 C C . GLY A 1 333 ? 43.662 -9.406 -33.956 1.00 86.69 333 GLY A C 1
ATOM 2605 O O . GLY A 1 333 ? 43.796 -10.428 -33.285 1.00 86.69 333 GLY A O 1
ATOM 2606 N N . LYS A 1 334 ? 42.491 -9.071 -34.521 1.00 88.38 334 LYS A N 1
ATOM 2607 C CA . LYS A 1 334 ? 41.207 -9.761 -34.307 1.00 88.38 334 LYS A CA 1
ATOM 2608 C C . LYS A 1 334 ? 40.783 -9.866 -32.834 1.00 88.38 334 LYS A C 1
ATOM 2610 O O . LYS A 1 334 ? 39.965 -10.721 -32.481 1.00 88.38 334 LYS A O 1
ATOM 2615 N N . ASP A 1 335 ? 41.293 -8.996 -31.959 1.00 86.00 335 ASP A N 1
ATOM 2616 C CA . ASP A 1 335 ? 40.859 -8.961 -30.565 1.00 86.00 335 ASP A CA 1
ATOM 2617 C C . ASP A 1 335 ? 39.428 -8.412 -30.489 1.00 86.00 335 ASP A C 1
ATOM 2619 O O . ASP A 1 335 ? 39.152 -7.236 -30.748 1.00 86.00 335 ASP A O 1
ATOM 2623 N N . LYS A 1 336 ? 38.489 -9.272 -30.078 1.00 81.69 336 LYS A N 1
ATOM 2624 C CA . LYS A 1 336 ? 37.077 -8.909 -29.888 1.00 81.69 336 LYS A CA 1
ATOM 2625 C C . LYS A 1 336 ? 36.899 -7.757 -28.892 1.00 81.69 336 LYS A C 1
ATOM 2627 O O . LYS A 1 336 ? 35.897 -7.050 -28.966 1.00 81.69 336 LYS A O 1
ATOM 2632 N N . LYS A 1 337 ? 37.846 -7.541 -27.971 1.00 80.25 337 LYS A N 1
ATOM 2633 C CA . LYS A 1 337 ? 37.830 -6.411 -27.028 1.00 80.25 337 LYS A CA 1
ATOM 2634 C C . LYS A 1 337 ? 38.159 -5.081 -27.695 1.00 80.25 337 LYS A C 1
ATOM 2636 O O . LYS A 1 337 ? 37.755 -4.052 -27.173 1.00 80.25 337 LYS A O 1
ATOM 2641 N N . LEU A 1 338 ? 38.850 -5.085 -28.831 1.00 77.94 338 LEU A N 1
ATOM 2642 C CA . LEU A 1 338 ? 39.159 -3.874 -29.590 1.00 77.94 338 LEU A CA 1
ATOM 2643 C C . LEU A 1 338 ? 38.030 -3.481 -30.545 1.00 77.94 338 LEU A C 1
ATOM 2645 O O . LEU A 1 338 ? 38.000 -2.355 -31.019 1.00 77.94 338 LEU A O 1
ATOM 2649 N N . LEU A 1 339 ? 37.002 -4.320 -30.708 1.00 73.31 339 LEU A N 1
ATOM 2650 C CA . LEU A 1 339 ? 35.734 -3.944 -31.353 1.00 73.31 339 LEU A CA 1
ATOM 2651 C C . LEU A 1 339 ? 34.870 -2.987 -30.499 1.00 73.31 339 LEU A C 1
ATOM 2653 O O . LEU A 1 339 ? 33.661 -2.865 -30.701 1.00 73.31 339 LEU A O 1
ATOM 2657 N N . LEU A 1 340 ? 35.469 -2.299 -29.523 1.00 71.44 340 LEU A N 1
ATOM 2658 C CA . LEU A 1 340 ? 34.838 -1.184 -28.825 1.00 71.44 340 LEU A CA 1
ATOM 2659 C C . LEU A 1 340 ? 34.626 -0.013 -29.792 1.00 71.44 340 LEU A C 1
ATOM 2661 O O . LEU A 1 340 ? 35.415 0.210 -30.712 1.00 71.44 340 LEU A O 1
ATOM 2665 N N . LYS A 1 341 ? 33.564 0.768 -29.540 1.00 69.06 341 LYS A N 1
ATOM 2666 C CA . LYS A 1 341 ? 33.126 1.870 -30.414 1.00 69.06 341 LYS A CA 1
ATOM 2667 C C . LYS A 1 341 ? 34.265 2.797 -30.886 1.00 69.06 341 LYS A C 1
ATOM 2669 O O . LYS A 1 341 ? 34.257 3.097 -32.073 1.00 69.06 341 LYS A O 1
ATOM 2674 N N . PRO A 1 342 ? 35.241 3.221 -30.052 1.00 75.50 342 PRO A N 1
ATOM 2675 C CA . PRO A 1 342 ? 36.265 4.176 -30.489 1.00 75.50 342 PRO A CA 1
ATOM 2676 C C . PRO A 1 342 ? 37.254 3.621 -31.525 1.00 75.50 342 PRO A C 1
ATOM 2678 O O . PRO A 1 342 ? 37.512 4.280 -32.526 1.00 75.50 342 PRO A O 1
ATOM 2681 N N . PHE A 1 343 ? 37.782 2.409 -31.321 1.00 81.00 343 PHE A N 1
ATOM 2682 C CA . PHE A 1 343 ? 38.774 1.819 -32.229 1.00 81.00 343 PHE A CA 1
ATOM 2683 C C . PHE A 1 343 ? 38.139 1.399 -33.555 1.00 81.00 343 PHE A C 1
ATOM 2685 O O . PHE A 1 343 ? 38.665 1.709 -34.620 1.00 81.00 343 PHE A O 1
ATOM 2692 N N . LEU A 1 344 ? 36.968 0.752 -33.504 1.00 82.19 344 LEU A N 1
ATOM 2693 C CA . LEU A 1 344 ? 36.248 0.365 -34.717 1.00 82.19 344 LEU A CA 1
ATOM 2694 C C . LEU A 1 344 ? 35.879 1.592 -35.562 1.00 82.19 344 LEU A C 1
ATOM 2696 O O . LEU A 1 344 ? 35.932 1.554 -36.788 1.00 82.19 344 LEU A O 1
ATOM 2700 N N . PHE A 1 345 ? 35.516 2.688 -34.904 1.00 80.50 345 PHE A N 1
ATOM 2701 C CA . PHE A 1 345 ? 35.222 3.951 -35.560 1.00 80.50 345 PHE A CA 1
ATOM 2702 C C . PHE A 1 345 ? 36.452 4.553 -36.266 1.00 80.50 345 PHE A C 1
ATOM 2704 O O . PHE A 1 345 ? 36.347 4.975 -37.422 1.00 80.50 345 PHE A O 1
ATOM 2711 N N . ASP A 1 346 ? 37.611 4.559 -35.604 1.00 82.06 346 ASP A N 1
ATOM 2712 C CA . ASP A 1 346 ? 38.867 5.051 -36.181 1.00 82.06 346 ASP A CA 1
ATOM 2713 C C . ASP A 1 346 ? 39.310 4.190 -37.374 1.00 82.06 346 ASP A C 1
ATOM 2715 O O . ASP A 1 346 ? 39.561 4.698 -38.468 1.00 82.06 346 ASP A O 1
ATOM 2719 N N . LEU A 1 347 ? 39.258 2.864 -37.214 1.00 87.81 347 LEU A N 1
ATOM 2720 C CA . LEU A 1 347 ? 39.572 1.906 -38.270 1.00 87.81 347 LEU A CA 1
ATOM 2721 C C . LEU A 1 347 ? 38.677 2.094 -39.502 1.00 87.81 347 LEU A C 1
ATOM 2723 O O . LEU A 1 347 ? 39.177 2.123 -40.627 1.00 87.81 347 LEU A O 1
ATOM 2727 N N . ARG A 1 348 ? 37.363 2.276 -39.314 1.00 87.06 348 ARG A N 1
ATOM 2728 C CA . ARG A 1 348 ? 36.421 2.538 -40.416 1.00 87.06 348 ARG A CA 1
ATOM 2729 C C . ARG A 1 348 ? 36.717 3.855 -41.122 1.00 87.06 348 ARG A C 1
ATOM 2731 O O . ARG A 1 348 ? 36.714 3.903 -42.350 1.00 87.06 348 ARG A O 1
ATOM 2738 N N . SER A 1 349 ? 36.999 4.905 -40.356 1.00 84.62 349 SER A N 1
ATOM 2739 C CA . SER A 1 349 ? 37.360 6.214 -40.907 1.00 84.62 349 SER A CA 1
ATOM 2740 C C . SER A 1 349 ? 38.629 6.112 -41.755 1.00 84.62 349 SER A C 1
ATOM 2742 O O . SER A 1 349 ? 38.654 6.600 -42.885 1.00 84.62 349 SER A O 1
ATOM 2744 N N . LYS A 1 350 ? 39.639 5.385 -41.265 1.00 89.06 350 LYS A N 1
ATOM 2745 C CA . LYS A 1 350 ? 40.882 5.101 -41.988 1.00 89.06 350 LYS A CA 1
ATOM 2746 C C . LYS A 1 350 ? 40.648 4.299 -43.270 1.00 89.06 350 LYS A C 1
ATOM 2748 O O . LYS A 1 350 ? 41.210 4.651 -44.302 1.00 89.06 350 LYS A O 1
ATOM 2753 N N . CYS A 1 351 ? 39.776 3.286 -43.243 1.00 91.75 351 CYS A N 1
ATOM 2754 C CA . CYS A 1 351 ? 39.401 2.523 -44.440 1.00 91.75 351 CYS A CA 1
ATOM 2755 C C . CYS A 1 351 ? 38.779 3.420 -45.518 1.00 91.75 351 CYS A C 1
ATOM 2757 O O . CYS A 1 351 ? 39.173 3.352 -46.680 1.00 91.75 351 CYS A O 1
ATOM 2759 N N . LEU A 1 352 ? 37.826 4.279 -45.139 1.00 88.88 352 LEU A N 1
ATOM 2760 C CA . LEU A 1 352 ? 37.149 5.169 -46.084 1.00 88.88 352 LEU A CA 1
ATOM 2761 C C . LEU A 1 352 ? 38.115 6.200 -46.681 1.00 88.88 352 LEU A C 1
ATOM 2763 O O . LEU A 1 352 ? 38.099 6.408 -47.893 1.00 88.88 352 LEU A O 1
ATOM 2767 N N . LEU A 1 353 ? 38.989 6.794 -45.865 1.00 87.44 353 LEU A N 1
ATOM 2768 C CA . LEU A 1 353 ? 40.007 7.726 -46.356 1.00 87.44 353 LEU A CA 1
ATOM 2769 C C . LEU A 1 353 ? 40.972 7.044 -47.332 1.00 87.44 353 LEU A C 1
ATOM 2771 O O . LEU A 1 353 ? 41.126 7.511 -48.457 1.00 87.44 353 LEU A O 1
ATOM 2775 N N . LEU A 1 354 ? 41.550 5.901 -46.948 1.00 91.94 354 LEU A N 1
ATOM 2776 C CA . LEU A 1 354 ? 42.475 5.164 -47.811 1.00 91.94 354 LEU A CA 1
ATOM 2777 C C . LEU A 1 354 ? 41.806 4.677 -49.095 1.00 91.94 354 LEU A C 1
ATOM 2779 O O . LEU A 1 354 ? 42.448 4.671 -50.143 1.00 91.94 354 LEU A O 1
ATOM 2783 N N . SER A 1 355 ? 40.521 4.309 -49.048 1.00 94.00 355 SER A N 1
ATOM 2784 C CA . SER A 1 355 ? 39.777 3.954 -50.259 1.00 94.00 355 SER A CA 1
ATOM 2785 C C . SER A 1 355 ? 39.704 5.120 -51.245 1.00 94.00 355 SER A C 1
ATOM 2787 O O . SER A 1 355 ? 39.945 4.931 -52.435 1.00 94.00 355 SER A O 1
ATOM 2789 N N . GLU A 1 356 ? 39.446 6.335 -50.753 1.00 90.50 356 GLU A N 1
ATOM 2790 C CA . GLU A 1 356 ? 39.363 7.538 -51.579 1.00 90.50 356 GLU A CA 1
ATOM 2791 C C . GLU A 1 356 ? 40.727 7.879 -52.194 1.00 90.50 356 GLU A C 1
ATOM 2793 O O . GLU A 1 356 ? 40.815 8.145 -53.392 1.00 90.50 356 GLU A O 1
ATOM 2798 N N . GLU A 1 357 ? 41.798 7.822 -51.399 1.00 89.88 357 GLU A N 1
ATOM 2799 C CA . GLU A 1 357 ? 43.164 8.096 -51.863 1.00 89.88 357 GLU A CA 1
ATOM 2800 C C . GLU A 1 357 ? 43.650 7.079 -52.891 1.00 89.88 357 GLU A C 1
ATOM 2802 O O . GLU A 1 357 ? 44.214 7.450 -53.921 1.00 89.88 357 GLU A O 1
ATOM 2807 N N . THR A 1 358 ? 43.393 5.796 -52.635 1.00 92.50 358 THR A N 1
ATOM 2808 C CA . THR A 1 358 ? 43.802 4.716 -53.532 1.00 92.50 358 THR A CA 1
ATOM 2809 C C . THR A 1 358 ? 43.094 4.855 -54.878 1.00 92.50 358 THR A C 1
ATOM 2811 O O . THR A 1 358 ? 43.743 4.803 -55.921 1.00 92.50 358 THR A O 1
ATOM 2814 N N . LEU A 1 359 ? 41.782 5.121 -54.872 1.00 93.12 359 LEU A N 1
ATOM 2815 C CA . LEU A 1 359 ? 41.017 5.351 -56.100 1.00 93.12 359 LEU A CA 1
ATOM 2816 C C . LEU A 1 359 ? 41.484 6.613 -56.833 1.00 93.12 359 LEU A C 1
ATOM 2818 O O . LEU A 1 359 ? 41.657 6.580 -58.051 1.00 93.12 359 LEU A O 1
ATOM 2822 N N . ARG A 1 360 ? 41.752 7.705 -56.109 1.00 90.69 360 ARG A N 1
ATOM 2823 C CA . ARG A 1 360 ? 42.271 8.949 -56.694 1.00 90.69 360 ARG A CA 1
ATOM 2824 C C . ARG A 1 360 ? 43.622 8.742 -57.379 1.00 90.69 360 ARG A C 1
ATOM 2826 O O . ARG A 1 360 ? 43.798 9.205 -58.500 1.00 90.69 360 ARG A O 1
ATOM 2833 N N . SER A 1 361 ? 44.536 7.996 -56.762 1.00 89.31 361 SER A N 1
ATOM 2834 C CA . SER A 1 361 ? 45.853 7.705 -57.340 1.00 89.31 361 SER A CA 1
ATOM 2835 C C . SER A 1 361 ? 45.762 6.970 -58.684 1.00 89.31 361 SER A C 1
ATOM 2837 O O . SER A 1 361 ? 46.557 7.247 -59.585 1.00 89.31 361 SER A O 1
ATOM 2839 N N . THR A 1 362 ? 44.741 6.120 -58.866 1.00 92.94 362 THR A N 1
ATOM 2840 C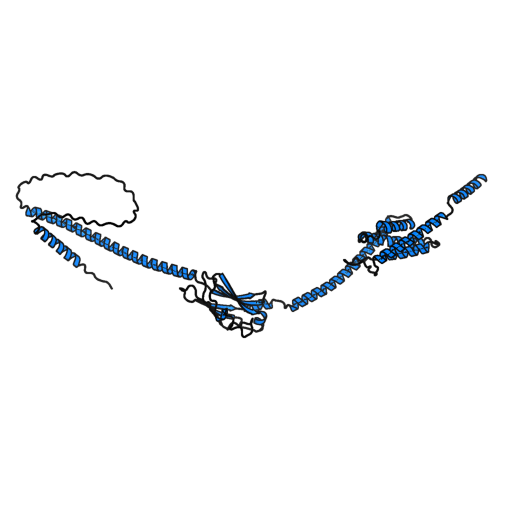 CA . THR A 1 362 ? 44.496 5.451 -60.159 1.00 92.94 362 THR A CA 1
ATOM 2841 C C . THR A 1 362 ? 44.009 6.397 -61.255 1.00 92.94 362 THR A C 1
ATOM 2843 O O . THR A 1 362 ? 44.277 6.161 -62.429 1.00 92.94 362 THR A O 1
ATOM 2846 N N . ILE A 1 363 ? 43.327 7.487 -60.884 1.00 91.69 363 ILE A N 1
ATOM 2847 C CA . ILE A 1 363 ? 42.900 8.538 -61.819 1.00 91.69 363 ILE A CA 1
ATOM 2848 C C . ILE A 1 363 ? 44.097 9.407 -62.218 1.00 91.69 363 ILE A C 1
ATOM 2850 O O . ILE A 1 363 ? 44.205 9.813 -63.371 1.00 91.69 363 ILE A O 1
ATOM 2854 N N . GLU A 1 364 ? 45.002 9.682 -61.277 1.00 89.62 364 GLU A N 1
ATOM 2855 C CA . GLU A 1 364 ? 46.192 10.505 -61.519 1.00 89.62 364 GLU A CA 1
ATOM 2856 C C . GLU A 1 364 ? 47.243 9.804 -62.395 1.00 89.62 364 GLU A C 1
ATOM 2858 O O . GLU A 1 364 ? 47.993 10.483 -63.091 1.00 89.62 364 GLU A O 1
ATOM 2863 N N . ASN A 1 365 ? 47.291 8.466 -62.393 1.00 90.31 365 ASN A N 1
ATOM 2864 C CA . ASN A 1 365 ? 48.280 7.678 -63.140 1.00 90.31 365 ASN A CA 1
ATOM 2865 C C . ASN A 1 365 ? 47.605 6.579 -63.978 1.00 90.31 365 ASN A C 1
ATOM 2867 O O . ASN A 1 365 ? 47.800 5.398 -63.690 1.00 90.31 365 ASN A O 1
ATOM 2871 N N . PRO A 1 366 ? 46.808 6.921 -65.006 1.00 88.38 366 PRO A N 1
ATOM 2872 C CA . PRO A 1 366 ? 45.919 5.977 -65.696 1.00 88.38 366 PRO A CA 1
ATOM 2873 C C . PRO A 1 366 ? 46.636 4.792 -66.366 1.00 88.38 366 PRO A C 1
ATOM 2875 O O . PRO A 1 366 ? 46.050 3.714 -66.474 1.00 88.38 366 PRO A O 1
ATOM 2878 N N . ASP A 1 367 ? 47.907 4.954 -66.740 1.00 89.62 367 ASP A N 1
ATOM 2879 C CA . ASP A 1 367 ? 48.687 3.944 -67.470 1.00 89.62 367 ASP A CA 1
ATOM 2880 C C . ASP A 1 367 ? 49.440 2.951 -66.564 1.00 89.62 367 ASP A C 1
ATOM 2882 O O . ASP A 1 367 ? 50.131 2.055 -67.051 1.00 89.62 367 ASP A O 1
ATOM 2886 N N . SER A 1 368 ? 49.321 3.076 -65.238 1.00 88.19 368 SER A N 1
ATOM 2887 C CA . SER A 1 368 ? 49.995 2.168 -64.308 1.00 88.19 368 SER A CA 1
ATOM 2888 C C . SER A 1 368 ? 49.393 0.762 -64.361 1.00 88.19 368 SER A C 1
ATOM 2890 O O . SER A 1 368 ? 48.193 0.564 -64.143 1.00 88.19 368 SER A O 1
ATOM 2892 N N . SER A 1 369 ? 50.245 -0.251 -64.551 1.00 91.50 369 SER A N 1
ATOM 2893 C CA . SER A 1 369 ? 49.860 -1.669 -64.466 1.00 91.50 369 SER A CA 1
ATOM 2894 C C . SER A 1 369 ? 49.295 -2.054 -63.090 1.00 91.50 369 SER A C 1
ATOM 2896 O O . SER A 1 369 ? 48.583 -3.053 -62.970 1.00 91.50 369 SER A O 1
ATOM 2898 N N . LEU A 1 370 ? 49.549 -1.234 -62.064 1.00 92.88 370 LEU A N 1
ATOM 2899 C CA . LEU A 1 370 ? 49.082 -1.420 -60.691 1.00 92.88 370 LEU A CA 1
ATOM 2900 C C . LEU A 1 370 ? 47.643 -0.931 -60.461 1.00 92.88 370 LEU A C 1
ATOM 2902 O O . LEU A 1 370 ? 47.032 -1.289 -59.451 1.00 92.88 370 LEU A O 1
ATOM 2906 N N . ASN A 1 371 ? 47.066 -0.155 -61.387 1.00 93.81 371 ASN A N 1
ATOM 2907 C CA . ASN A 1 371 ? 45.764 0.495 -61.197 1.00 93.81 371 ASN A CA 1
ATOM 2908 C C . ASN A 1 371 ? 44.635 -0.479 -60.877 1.00 93.81 371 ASN A C 1
ATOM 2910 O O . ASN A 1 371 ? 43.783 -0.184 -60.044 1.00 93.81 371 ASN A O 1
ATOM 2914 N N . LYS A 1 372 ? 44.635 -1.660 -61.499 1.00 94.69 372 LYS A N 1
ATOM 2915 C CA . LYS A 1 372 ? 43.606 -2.670 -61.238 1.00 94.69 372 LYS A CA 1
ATOM 2916 C C . LYS A 1 372 ? 43.664 -3.180 -59.794 1.00 94.69 372 LYS A C 1
ATOM 2918 O O . LYS A 1 372 ? 42.623 -3.313 -59.159 1.00 94.69 372 LYS A O 1
ATOM 2923 N N . ALA A 1 373 ? 44.867 -3.436 -59.277 1.00 95.62 373 ALA A N 1
ATOM 2924 C CA . ALA A 1 373 ? 45.061 -3.873 -57.895 1.00 95.62 373 ALA A CA 1
ATOM 2925 C C . ALA A 1 373 ? 44.682 -2.760 -56.906 1.00 95.62 373 ALA A C 1
ATOM 2927 O O . ALA A 1 373 ? 43.985 -3.010 -55.927 1.00 95.62 373 ALA A O 1
ATOM 2928 N N . MET A 1 374 ? 45.064 -1.515 -57.202 1.00 94.50 374 MET A N 1
ATOM 2929 C CA . MET A 1 374 ? 44.685 -0.349 -56.401 1.00 94.50 374 MET A CA 1
ATOM 2930 C C . MET A 1 374 ? 43.164 -0.126 -56.376 1.00 94.50 374 MET A C 1
ATOM 2932 O O . MET A 1 374 ? 42.598 0.112 -55.312 1.00 94.50 374 MET A O 1
ATOM 2936 N N . GLN A 1 375 ? 42.474 -0.254 -57.511 1.00 94.94 375 GLN A N 1
ATOM 2937 C CA . GLN A 1 375 ? 41.012 -0.148 -57.564 1.00 94.94 375 GLN A CA 1
ATOM 2938 C C . GLN A 1 375 ? 40.323 -1.234 -56.736 1.00 94.94 375 GLN A C 1
ATOM 2940 O O . GLN A 1 375 ? 39.407 -0.917 -55.977 1.00 94.94 375 GLN A O 1
ATOM 2945 N N . ASP A 1 376 ? 40.774 -2.487 -56.841 1.00 95.94 376 ASP A N 1
ATOM 2946 C CA . ASP A 1 376 ? 40.212 -3.599 -56.068 1.00 95.94 376 ASP A CA 1
ATOM 2947 C C . ASP A 1 376 ? 40.381 -3.374 -54.556 1.00 95.94 376 ASP A C 1
ATOM 2949 O O . ASP A 1 376 ? 39.407 -3.421 -53.801 1.00 95.94 376 ASP A O 1
ATOM 2953 N N . ILE A 1 377 ? 41.590 -2.990 -54.124 1.00 96.81 377 ILE A N 1
ATOM 2954 C CA . ILE A 1 377 ? 41.876 -2.619 -52.731 1.00 96.81 377 ILE A CA 1
ATOM 2955 C C . ILE A 1 377 ? 40.986 -1.453 -52.283 1.00 96.81 377 ILE A C 1
ATOM 2957 O O . ILE A 1 377 ? 40.391 -1.513 -51.207 1.00 96.81 377 ILE A O 1
ATOM 2961 N N . GLY A 1 378 ? 40.844 -0.409 -53.105 1.00 94.88 378 GLY A N 1
ATOM 2962 C CA . GLY A 1 378 ? 39.994 0.743 -52.807 1.00 94.88 378 GLY A CA 1
ATOM 2963 C C . GLY A 1 378 ? 38.526 0.355 -52.603 1.00 94.88 378 GLY A C 1
ATOM 2964 O O . GLY A 1 378 ? 37.905 0.761 -51.620 1.00 94.88 378 GLY A O 1
ATOM 2965 N N . VAL A 1 379 ? 37.972 -0.491 -53.475 1.00 94.00 379 VAL A N 1
ATOM 2966 C CA . VAL A 1 379 ? 36.591 -0.987 -53.352 1.00 94.00 379 VAL A CA 1
ATOM 2967 C C . VAL A 1 379 ? 36.414 -1.825 -52.085 1.00 94.00 379 VAL A C 1
ATOM 2969 O O . VAL A 1 379 ? 35.444 -1.620 -51.347 1.00 94.00 379 VAL A O 1
ATOM 2972 N N . LYS A 1 380 ? 37.352 -2.730 -51.785 1.00 95.81 380 LYS A N 1
ATOM 2973 C CA . LYS A 1 380 ? 37.294 -3.568 -50.579 1.00 95.81 380 LYS A CA 1
ATOM 2974 C C . LYS A 1 380 ? 37.426 -2.743 -49.296 1.00 95.81 380 LYS A C 1
ATOM 2976 O O . LYS A 1 380 ? 36.636 -2.942 -48.375 1.00 95.81 380 LYS A O 1
ATOM 2981 N N . LEU A 1 381 ? 38.331 -1.761 -49.251 1.00 94.88 381 LEU A N 1
ATOM 2982 C CA . LEU A 1 381 ? 38.451 -0.811 -48.136 1.00 94.88 381 LEU A CA 1
ATOM 2983 C C . LEU A 1 381 ? 37.163 -0.003 -47.937 1.00 94.88 381 LEU A C 1
ATOM 2985 O O . LE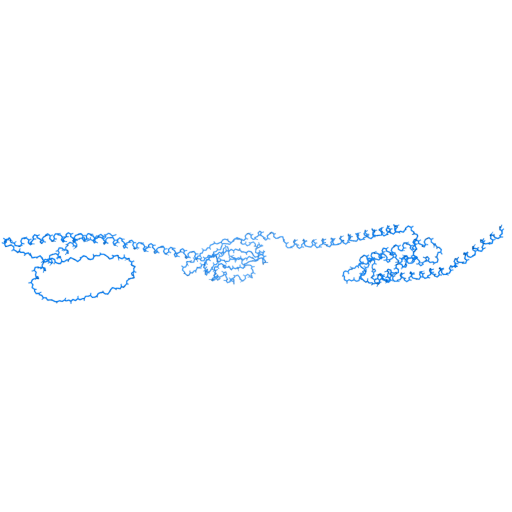U A 1 381 ? 36.706 0.163 -46.807 1.00 94.88 381 LEU A O 1
ATOM 2989 N N . CYS A 1 382 ? 36.530 0.452 -49.022 1.00 91.06 382 CYS A N 1
ATOM 2990 C CA . CYS A 1 382 ? 35.240 1.136 -48.951 1.00 91.06 382 CYS A CA 1
ATOM 2991 C C . CYS A 1 382 ? 34.150 0.215 -48.376 1.00 91.06 382 CYS A C 1
ATOM 2993 O O . CYS A 1 382 ? 33.383 0.625 -47.501 1.00 91.06 382 CYS A O 1
ATOM 2995 N N . LYS A 1 383 ? 34.107 -1.052 -48.808 1.00 90.12 383 LYS A N 1
ATOM 2996 C CA . LYS A 1 383 ? 33.184 -2.060 -48.268 1.00 90.12 383 LYS A CA 1
ATOM 2997 C C . LYS A 1 383 ? 33.422 -2.292 -46.771 1.00 90.12 383 LYS A C 1
ATOM 2999 O O . LYS A 1 383 ? 32.474 -2.194 -45.996 1.00 90.12 383 LYS A O 1
ATOM 3004 N N . LEU A 1 384 ? 34.671 -2.509 -46.354 1.00 90.88 384 LEU A N 1
ATOM 3005 C CA . LEU A 1 384 ? 35.050 -2.721 -44.952 1.00 90.88 384 LEU A CA 1
ATOM 3006 C C . LEU A 1 384 ? 34.713 -1.501 -44.075 1.00 90.88 384 LEU A C 1
ATOM 3008 O O . LEU A 1 384 ? 34.138 -1.645 -42.999 1.00 90.88 384 LEU A O 1
ATOM 3012 N N . GLY A 1 385 ? 34.992 -0.285 -44.556 1.00 88.38 385 GLY A N 1
ATOM 3013 C CA . GLY A 1 385 ? 34.665 0.963 -43.856 1.00 88.38 385 GLY A CA 1
ATOM 3014 C C . GLY A 1 385 ? 33.159 1.205 -43.686 1.00 88.38 385 GLY A C 1
ATOM 3015 O O . GLY A 1 385 ? 32.735 1.863 -42.731 1.00 88.38 385 GLY A O 1
ATOM 3016 N N . ASN A 1 386 ? 32.330 0.642 -44.569 1.00 84.00 386 ASN A N 1
ATOM 3017 C CA . ASN A 1 386 ? 30.872 0.741 -44.497 1.00 84.00 386 ASN A CA 1
ATOM 3018 C C . ASN A 1 386 ? 30.205 -0.386 -43.694 1.00 84.00 386 ASN A C 1
ATOM 3020 O O . ASN A 1 386 ? 29.044 -0.229 -43.314 1.00 84.00 386 ASN A O 1
ATOM 3024 N N . MET A 1 387 ? 30.919 -1.466 -43.360 1.00 85.12 387 MET A N 1
ATOM 3025 C CA . MET A 1 387 ? 30.393 -2.492 -42.459 1.00 85.12 387 MET A CA 1
ATOM 3026 C C . MET A 1 387 ? 30.090 -1.882 -41.084 1.00 85.12 387 MET A C 1
ATOM 3028 O O . MET A 1 387 ? 30.934 -1.244 -40.451 1.00 85.12 387 MET A O 1
ATOM 3032 N N . MET A 1 388 ? 28.859 -2.063 -40.610 1.00 70.00 388 MET A N 1
ATOM 3033 C CA . MET A 1 388 ? 28.470 -1.725 -39.241 1.00 70.00 388 MET A CA 1
ATOM 3034 C C . MET A 1 388 ? 28.640 -2.988 -38.400 1.00 70.00 388 MET A C 1
ATOM 3036 O O . MET A 1 388 ? 28.399 -4.069 -38.900 1.00 70.00 388 MET A O 1
ATOM 3040 N N . LEU A 1 389 ? 29.058 -2.904 -37.143 1.00 66.44 389 LEU A N 1
ATOM 3041 C CA . LEU A 1 389 ? 29.026 -4.063 -36.245 1.00 66.44 389 LEU A CA 1
ATOM 3042 C C . LEU A 1 389 ? 28.134 -3.675 -35.074 1.00 66.44 389 LEU A C 1
ATOM 3044 O O . LEU A 1 389 ? 28.504 -2.826 -34.261 1.00 66.44 389 LEU A O 1
ATOM 3048 N N . THR A 1 390 ? 26.928 -4.234 -35.018 1.00 57.78 390 THR A N 1
ATOM 3049 C CA . THR A 1 390 ? 26.044 -4.065 -33.862 1.00 57.78 390 THR A CA 1
ATOM 3050 C C . THR A 1 390 ? 26.286 -5.197 -32.883 1.00 57.78 390 THR A C 1
ATOM 3052 O O . THR A 1 390 ? 26.158 -6.368 -33.218 1.00 57.78 390 THR A O 1
ATOM 3055 N N . ARG A 1 391 ? 26.698 -4.846 -31.664 1.00 54.91 391 ARG A N 1
ATOM 3056 C CA . ARG A 1 391 ? 26.855 -5.800 -30.568 1.00 54.91 391 ARG A CA 1
ATOM 3057 C C . ARG A 1 391 ? 25.509 -5.940 -29.864 1.00 54.91 391 ARG A C 1
ATOM 3059 O O . ARG A 1 391 ? 25.237 -5.182 -28.935 1.00 54.91 391 ARG A O 1
ATOM 3066 N N . ASP A 1 392 ? 24.691 -6.889 -30.301 1.00 51.72 392 ASP A N 1
ATOM 3067 C CA . ASP A 1 392 ? 23.509 -7.284 -29.537 1.00 51.72 392 ASP A CA 1
ATOM 3068 C C . ASP A 1 392 ? 23.963 -8.050 -28.299 1.00 51.72 392 ASP A C 1
ATOM 3070 O O . ASP A 1 392 ? 24.792 -8.953 -28.386 1.00 51.72 392 ASP A O 1
ATOM 3074 N N . GLY A 1 393 ? 23.462 -7.641 -27.131 1.00 48.19 393 GLY A N 1
ATOM 3075 C CA . GLY A 1 393 ? 24.048 -7.869 -25.803 1.00 48.19 393 GLY A CA 1
ATOM 3076 C C . GLY A 1 393 ? 24.464 -9.295 -25.414 1.00 48.19 393 GLY A C 1
ATOM 3077 O O . GLY A 1 393 ? 25.127 -9.427 -24.390 1.00 48.19 393 GLY A O 1
ATOM 3078 N N . TYR A 1 394 ? 24.151 -10.332 -26.202 1.00 43.19 394 TYR A N 1
ATOM 3079 C CA . TYR A 1 394 ? 24.539 -11.723 -25.946 1.00 43.19 394 TYR A CA 1
ATOM 3080 C C . TYR A 1 394 ? 24.878 -12.592 -27.187 1.00 43.19 394 TYR A C 1
ATOM 3082 O O . TYR A 1 394 ? 25.174 -13.771 -27.002 1.00 43.19 394 TYR A O 1
ATOM 3090 N N . VAL A 1 395 ? 24.903 -12.074 -28.427 1.00 41.91 395 VAL A N 1
ATOM 3091 C CA . VAL A 1 395 ? 25.190 -12.875 -29.650 1.00 41.91 395 VAL A CA 1
ATOM 3092 C C . VAL A 1 395 ? 26.149 -12.127 -30.595 1.00 41.91 395 VAL A C 1
ATOM 3094 O O . VAL A 1 395 ? 26.291 -10.910 -30.503 1.00 41.91 395 VAL A O 1
ATOM 3097 N N . ALA A 1 396 ? 26.882 -12.877 -31.434 1.00 45.72 396 ALA A N 1
ATOM 3098 C CA . ALA A 1 396 ? 27.871 -12.394 -32.404 1.00 45.72 396 ALA A CA 1
ATOM 3099 C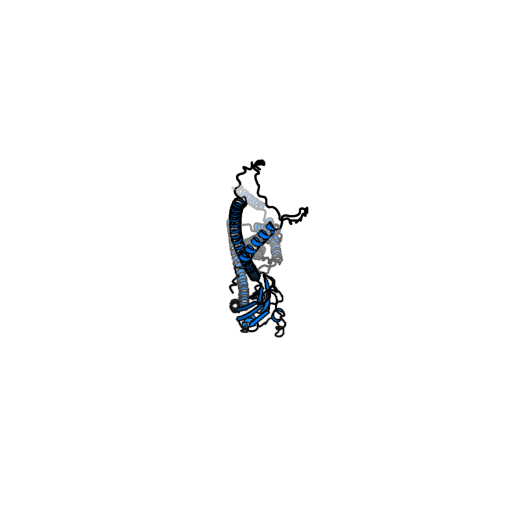 C . ALA A 1 396 ? 27.393 -11.140 -33.157 1.00 45.72 396 ALA A C 1
ATOM 3101 O O . ALA A 1 396 ? 26.236 -11.061 -33.562 1.00 45.72 396 ALA A O 1
ATOM 3102 N N . ALA A 1 397 ? 28.277 -10.147 -33.306 1.00 46.91 397 ALA A N 1
ATOM 3103 C CA . ALA A 1 397 ? 27.887 -8.870 -33.882 1.00 46.91 397 ALA A CA 1
ATOM 3104 C C . ALA A 1 397 ? 27.450 -9.054 -35.338 1.00 46.91 397 ALA A C 1
ATOM 3106 O O . ALA A 1 397 ? 28.240 -9.498 -36.169 1.00 46.91 397 ALA A O 1
ATOM 3107 N N . HIS A 1 398 ? 26.205 -8.697 -35.631 1.00 46.97 398 HIS A N 1
ATOM 3108 C CA . HIS A 1 398 ? 25.722 -8.583 -36.998 1.00 46.97 398 HIS A CA 1
ATOM 3109 C C . HIS A 1 398 ? 25.835 -7.132 -37.457 1.00 46.97 398 HIS A C 1
ATOM 3111 O O . HIS A 1 398 ? 25.670 -6.186 -36.681 1.00 46.97 398 HIS A O 1
ATOM 3117 N N . SER A 1 399 ? 26.139 -6.944 -38.732 1.00 45.69 399 SER A N 1
ATOM 3118 C CA . SER A 1 399 ? 26.028 -5.668 -39.422 1.00 45.69 399 SER A CA 1
ATOM 3119 C C . SER A 1 399 ? 24.581 -5.349 -39.744 1.00 45.69 399 SER A C 1
ATOM 3121 O O . SER A 1 399 ? 23.783 -6.244 -40.002 1.00 45.69 399 SER A O 1
ATOM 3123 N N . ILE A 1 400 ? 24.257 -4.059 -39.829 1.00 45.16 400 ILE A N 1
ATOM 3124 C CA . ILE A 1 400 ? 22.989 -3.583 -40.408 1.00 45.16 400 ILE A CA 1
ATOM 3125 C C . ILE A 1 400 ? 22.852 -4.040 -41.880 1.00 45.16 400 ILE A C 1
ATOM 3127 O O . ILE A 1 400 ? 21.745 -4.133 -42.396 1.00 45.16 400 ILE A O 1
ATOM 3131 N N . GLN A 1 401 ? 23.961 -4.411 -42.536 1.00 53.62 401 GLN A N 1
ATOM 3132 C CA . GLN A 1 401 ? 23.989 -5.057 -43.858 1.00 53.62 401 GLN A CA 1
ATOM 3133 C C . GLN A 1 401 ? 24.063 -6.600 -43.809 1.00 53.62 401 GLN A C 1
ATOM 3135 O O . GLN A 1 401 ? 24.242 -7.229 -44.845 1.00 53.62 401 GLN A O 1
ATOM 3140 N N . GLY A 1 402 ? 23.952 -7.223 -42.632 1.00 54.72 402 GLY A N 1
ATOM 3141 C CA . GLY A 1 402 ? 23.937 -8.682 -42.453 1.00 54.72 402 GLY A CA 1
ATOM 3142 C C . GLY A 1 402 ? 25.291 -9.351 -42.182 1.00 54.72 402 GLY A C 1
ATOM 3143 O O . GLY A 1 402 ? 25.303 -10.491 -41.732 1.00 54.72 402 GLY A O 1
ATOM 3144 N N . SER A 1 403 ? 26.417 -8.661 -42.374 1.00 66.19 403 SER A N 1
ATOM 3145 C CA . SER A 1 403 ? 27.752 -9.242 -42.179 1.00 66.19 403 SER A CA 1
ATOM 3146 C C . SER A 1 403 ? 28.117 -9.571 -40.734 1.00 66.19 403 SER A C 1
ATOM 3148 O O . SER A 1 403 ? 27.956 -8.744 -39.836 1.00 66.19 403 SER A O 1
ATOM 3150 N N . SER A 1 404 ? 28.629 -10.782 -40.529 1.00 83.44 404 SER A N 1
ATOM 3151 C CA . SER A 1 404 ? 29.186 -11.272 -39.261 1.00 83.44 404 SER A CA 1
ATOM 3152 C C . SER A 1 404 ? 30.563 -10.658 -38.928 1.00 83.44 404 SER A C 1
ATOM 3154 O O . SER A 1 404 ? 31.222 -10.069 -39.786 1.00 83.44 404 SER A O 1
ATOM 3156 N N . ILE A 1 405 ? 31.031 -10.800 -37.677 1.00 85.06 405 ILE A N 1
ATOM 3157 C CA . ILE A 1 405 ? 32.419 -10.444 -37.294 1.00 85.06 405 ILE A CA 1
ATOM 3158 C C . ILE A 1 405 ? 33.415 -11.263 -38.117 1.00 85.06 405 ILE A C 1
ATOM 3160 O O . ILE A 1 405 ? 34.482 -10.773 -38.476 1.00 85.06 405 ILE A O 1
ATOM 3164 N N . GLU A 1 406 ? 33.067 -12.513 -38.398 1.00 88.25 406 GLU A N 1
ATOM 3165 C CA . GLU A 1 406 ? 33.832 -13.421 -39.235 1.00 88.25 406 GLU A CA 1
ATOM 3166 C C . GLU A 1 406 ? 33.977 -12.843 -40.650 1.00 88.25 406 GLU A C 1
ATOM 3168 O O . GLU A 1 406 ? 35.101 -12.653 -41.096 1.00 88.25 406 GLU A O 1
ATOM 3173 N N . GLU A 1 407 ? 32.890 -12.395 -41.287 1.00 88.06 407 GLU A N 1
ATOM 3174 C CA . GLU A 1 407 ? 32.959 -11.707 -42.588 1.00 88.06 407 GLU A CA 1
ATOM 3175 C C . GLU A 1 407 ? 33.776 -10.406 -42.555 1.00 88.06 407 GLU A C 1
ATOM 3177 O O . GLU A 1 407 ? 34.483 -10.099 -43.516 1.00 88.06 407 GLU A O 1
ATOM 3182 N N . PHE A 1 408 ? 33.691 -9.629 -41.468 1.00 90.00 408 PHE A N 1
ATOM 3183 C CA . PHE A 1 408 ? 34.511 -8.424 -41.292 1.00 90.00 408 PHE A CA 1
ATOM 3184 C C . PHE A 1 408 ? 36.004 -8.774 -41.226 1.00 90.00 408 PHE A C 1
ATOM 3186 O O . PHE A 1 408 ? 36.831 -8.121 -41.865 1.00 90.00 408 PHE A O 1
ATOM 3193 N N . ASN A 1 409 ? 36.344 -9.823 -40.475 1.00 92.25 409 ASN A N 1
ATOM 3194 C CA . ASN A 1 409 ? 37.711 -10.310 -40.339 1.00 92.25 409 ASN A CA 1
ATOM 3195 C C . ASN A 1 409 ? 38.250 -10.880 -41.648 1.00 92.25 409 ASN A C 1
ATOM 3197 O O . ASN A 1 409 ? 39.390 -10.593 -42.004 1.00 92.25 409 ASN A O 1
ATOM 3201 N N . ASP A 1 410 ? 37.437 -11.665 -42.348 1.00 94.44 410 ASP A N 1
ATOM 3202 C CA . ASP A 1 410 ? 37.817 -12.310 -43.599 1.00 94.44 410 ASP A CA 1
ATOM 3203 C C . ASP A 1 410 ? 38.069 -11.262 -44.689 1.00 94.44 410 ASP A C 1
ATOM 3205 O O . ASP A 1 410 ? 39.104 -11.303 -45.353 1.00 94.44 410 ASP A O 1
ATOM 3209 N N . LEU A 1 411 ? 37.189 -10.257 -44.811 1.00 94.38 411 LEU A N 1
ATOM 3210 C CA . LEU A 1 411 ? 37.377 -9.156 -45.758 1.00 94.38 411 LEU A CA 1
ATOM 3211 C C . LEU A 1 411 ? 38.633 -8.336 -45.442 1.00 94.38 411 LEU A C 1
ATOM 3213 O O . LEU A 1 411 ? 39.365 -7.947 -46.350 1.00 94.38 411 LEU A O 1
ATOM 3217 N N . GLY A 1 412 ? 38.892 -8.044 -44.167 1.00 94.62 412 GLY A N 1
ATOM 3218 C CA . GLY A 1 412 ? 40.092 -7.300 -43.806 1.00 94.62 412 GLY A CA 1
ATOM 3219 C C . GLY A 1 412 ? 41.377 -8.091 -44.046 1.00 94.62 412 GLY A C 1
ATOM 3220 O O . GLY A 1 412 ? 42.332 -7.530 -44.572 1.00 94.62 412 GLY A O 1
ATOM 3221 N N . ASP A 1 413 ? 41.404 -9.393 -43.767 1.00 96.44 413 ASP A N 1
ATOM 3222 C CA . ASP A 1 413 ? 42.557 -10.247 -44.083 1.00 96.44 413 ASP A CA 1
ATOM 3223 C C . ASP A 1 413 ? 42.814 -10.369 -45.593 1.00 96.44 413 ASP A C 1
ATOM 3225 O O . ASP A 1 413 ? 43.973 -10.375 -46.029 1.00 96.44 413 ASP A O 1
ATOM 3229 N N . GLU A 1 414 ? 41.748 -10.426 -46.394 1.00 96.88 414 GLU A N 1
ATOM 3230 C CA . GLU A 1 414 ? 41.829 -10.371 -47.855 1.00 96.88 414 GLU A CA 1
ATOM 3231 C C . GLU A 1 414 ? 42.490 -9.060 -48.307 1.00 96.88 414 GLU A C 1
ATOM 3233 O O . GLU A 1 414 ? 43.511 -9.092 -48.996 1.00 96.88 414 GLU A O 1
ATOM 3238 N N . ILE A 1 415 ? 42.002 -7.912 -47.817 1.00 96.94 415 ILE A N 1
ATOM 3239 C CA . ILE A 1 415 ? 42.573 -6.586 -48.115 1.00 96.94 415 ILE A CA 1
ATOM 3240 C C . ILE A 1 415 ? 44.063 -6.527 -47.764 1.00 96.94 415 ILE A C 1
ATOM 3242 O O . ILE A 1 415 ? 44.865 -5.995 -48.528 1.00 96.94 415 ILE A O 1
ATOM 3246 N N . ILE A 1 416 ? 44.464 -7.073 -46.616 1.00 97.75 416 ILE A N 1
ATOM 3247 C CA . ILE A 1 416 ? 45.867 -7.083 -46.179 1.00 97.75 416 ILE A CA 1
ATOM 3248 C C . ILE A 1 416 ? 46.746 -7.896 -47.123 1.00 97.75 416 ILE A C 1
ATOM 3250 O O . ILE A 1 416 ? 47.892 -7.520 -47.387 1.00 97.75 416 ILE A O 1
ATOM 3254 N N . THR A 1 417 ? 46.218 -9.006 -47.625 1.00 97.62 417 THR A N 1
ATOM 3255 C CA . THR A 1 417 ? 46.911 -9.864 -48.584 1.00 97.62 417 THR A CA 1
ATOM 3256 C C . THR A 1 417 ? 47.106 -9.124 -49.906 1.00 97.62 417 THR A C 1
ATOM 3258 O O . THR A 1 417 ? 48.229 -9.070 -50.414 1.00 97.62 417 THR A O 1
ATOM 3261 N N . ASP A 1 418 ? 46.063 -8.460 -50.404 1.00 97.19 418 ASP A N 1
ATOM 3262 C CA . ASP A 1 418 ? 46.125 -7.664 -51.632 1.00 97.19 418 ASP A CA 1
ATOM 3263 C C . ASP A 1 418 ? 47.089 -6.483 -51.506 1.00 97.19 418 ASP A C 1
ATOM 3265 O O . ASP A 1 418 ? 47.908 -6.253 -52.398 1.00 97.19 418 ASP A O 1
ATOM 3269 N N . ILE A 1 419 ? 47.061 -5.776 -50.371 1.00 97.25 419 ILE A N 1
ATOM 3270 C CA . ILE A 1 419 ? 47.988 -4.676 -50.096 1.00 97.25 419 ILE A CA 1
ATOM 3271 C C . ILE A 1 419 ? 49.435 -5.170 -50.120 1.00 97.25 419 ILE A C 1
ATOM 3273 O O . ILE A 1 419 ? 50.273 -4.548 -50.763 1.00 97.25 419 ILE A O 1
ATOM 3277 N N . ARG A 1 420 ? 49.758 -6.288 -49.460 1.00 97.50 420 ARG A N 1
ATOM 3278 C CA . ARG A 1 420 ? 51.131 -6.827 -49.470 1.00 97.50 420 ARG A CA 1
ATOM 3279 C C . ARG A 1 420 ? 51.589 -7.198 -50.877 1.00 97.50 420 ARG A C 1
ATOM 3281 O O . ARG A 1 420 ? 52.719 -6.887 -51.244 1.00 97.50 420 ARG A O 1
ATOM 3288 N N . ASN A 1 421 ? 50.709 -7.813 -51.664 1.00 97.31 421 ASN A N 1
ATOM 3289 C CA . ASN A 1 421 ? 50.999 -8.162 -53.053 1.00 97.31 421 ASN A CA 1
ATOM 3290 C C . ASN A 1 421 ? 51.237 -6.916 -53.915 1.00 97.31 421 ASN A C 1
ATOM 3292 O O . ASN A 1 421 ? 52.124 -6.926 -54.768 1.00 97.31 421 ASN A O 1
ATOM 3296 N N . LEU A 1 422 ? 50.462 -5.848 -53.699 1.00 96.12 422 LEU A N 1
ATOM 3297 C CA . LEU A 1 422 ? 50.657 -4.562 -54.366 1.00 96.12 422 LEU A CA 1
ATOM 3298 C C . LEU A 1 422 ? 51.999 -3.931 -53.969 1.00 96.12 422 LEU A C 1
ATOM 3300 O O . LEU A 1 422 ? 52.768 -3.547 -54.843 1.00 96.12 422 LEU A O 1
ATOM 3304 N N . LEU A 1 423 ? 52.305 -3.869 -52.670 1.00 95.31 423 LEU A N 1
ATOM 3305 C CA . LEU A 1 423 ? 53.559 -3.302 -52.162 1.00 95.31 423 LEU A CA 1
ATOM 3306 C C . LEU A 1 423 ? 54.783 -4.037 -52.722 1.00 95.31 423 LEU A C 1
ATOM 3308 O O . LEU A 1 423 ? 55.733 -3.395 -53.152 1.00 95.31 423 LEU A O 1
ATOM 3312 N N . GLN A 1 424 ? 54.729 -5.367 -52.805 1.00 96.50 424 GLN A N 1
ATOM 3313 C CA . GLN A 1 424 ? 55.805 -6.158 -53.402 1.00 96.50 424 GLN A CA 1
ATOM 3314 C C . GLN A 1 424 ? 55.970 -5.888 -54.908 1.00 96.50 424 GLN A C 1
ATOM 3316 O O . GLN A 1 424 ? 57.082 -5.936 -55.429 1.00 96.50 424 GLN A O 1
ATOM 3321 N N . GLN A 1 425 ? 54.875 -5.638 -55.633 1.00 95.56 425 GLN A N 1
ATOM 3322 C CA . GLN A 1 425 ? 54.944 -5.268 -57.050 1.00 95.56 425 GLN A CA 1
ATOM 3323 C C . GLN A 1 425 ? 55.554 -3.879 -57.244 1.00 95.56 425 GLN A C 1
ATOM 3325 O O . GLN A 1 425 ? 56.334 -3.707 -58.175 1.00 95.56 425 GLN A O 1
ATOM 3330 N N . ILE A 1 426 ? 55.232 -2.928 -56.362 1.00 92.75 426 ILE A N 1
ATOM 3331 C CA . ILE A 1 426 ? 55.841 -1.592 -56.351 1.00 92.75 426 ILE A CA 1
ATOM 3332 C C . ILE A 1 426 ? 57.349 -1.711 -56.117 1.00 92.75 426 ILE A C 1
ATOM 3334 O O . ILE A 1 426 ? 58.117 -1.225 -56.937 1.00 92.75 426 ILE A O 1
ATOM 3338 N N . GLU A 1 427 ? 57.774 -2.443 -55.083 1.00 93.69 427 GLU A N 1
ATOM 3339 C CA . GLU A 1 427 ? 59.198 -2.636 -54.764 1.00 93.69 427 GLU A CA 1
ATOM 3340 C C . GLU A 1 427 ? 59.963 -3.283 -55.933 1.00 93.69 427 GLU A C 1
ATOM 3342 O O . GLU A 1 427 ? 61.022 -2.804 -56.328 1.00 93.69 427 GLU A O 1
ATOM 3347 N N . LYS A 1 428 ? 59.391 -4.307 -56.582 1.00 94.44 428 LYS A N 1
ATOM 3348 C CA . LYS A 1 428 ? 59.995 -4.909 -57.785 1.00 94.44 428 LYS A CA 1
ATOM 3349 C C . LYS A 1 428 ? 60.042 -3.954 -58.976 1.00 94.44 428 LYS A C 1
ATOM 3351 O O . LYS A 1 428 ? 60.956 -4.046 -59.789 1.00 94.44 428 LYS A O 1
ATOM 3356 N N . ALA A 1 429 ? 59.036 -3.103 -59.155 1.00 90.94 429 ALA A N 1
ATOM 3357 C CA . ALA A 1 429 ? 59.040 -2.117 -60.231 1.00 90.94 429 ALA A CA 1
ATOM 3358 C C . ALA A 1 429 ? 60.120 -1.051 -59.989 1.00 90.94 429 ALA A C 1
ATOM 3360 O O . ALA A 1 429 ? 60.795 -0.659 -60.937 1.00 90.94 429 ALA A O 1
ATOM 3361 N N . GLU A 1 430 ? 60.325 -0.655 -58.730 1.00 89.75 430 GLU A N 1
ATOM 3362 C CA . GLU A 1 430 ? 61.393 0.256 -58.311 1.00 89.75 430 GLU A CA 1
ATOM 3363 C C . GLU A 1 430 ? 62.789 -0.348 -58.507 1.00 89.75 430 GLU A C 1
ATOM 3365 O O . GLU A 1 430 ? 63.672 0.336 -59.010 1.00 89.75 430 GLU A O 1
ATOM 3370 N N . GLU A 1 431 ? 62.983 -1.637 -58.209 1.00 91.62 431 GLU A N 1
ATOM 3371 C CA . GLU A 1 431 ? 64.251 -2.345 -58.464 1.00 91.62 431 GLU A CA 1
ATOM 3372 C C . GLU A 1 431 ? 64.593 -2.468 -59.960 1.00 91.62 431 GLU A C 1
ATOM 3374 O O . GLU A 1 431 ? 65.765 -2.565 -60.319 1.00 91.62 431 GLU A O 1
ATOM 3379 N N . ASN A 1 432 ? 63.581 -2.486 -60.834 1.00 88.56 432 ASN A N 1
ATOM 3380 C CA . ASN A 1 432 ? 63.763 -2.579 -62.286 1.00 88.56 432 ASN A CA 1
ATOM 3381 C C . ASN A 1 432 ? 63.908 -1.213 -62.972 1.00 88.56 432 ASN A C 1
ATOM 3383 O O . ASN A 1 432 ? 64.195 -1.170 -64.172 1.00 88.56 432 ASN A O 1
ATOM 3387 N N . LEU A 1 433 ? 63.697 -0.105 -62.254 1.00 85.62 433 LEU A N 1
ATOM 3388 C CA . LEU A 1 433 ? 64.058 1.209 -62.771 1.00 85.62 433 LEU A CA 1
ATOM 3389 C C . LEU A 1 433 ? 65.593 1.280 -62.821 1.00 85.62 433 LEU A C 1
ATOM 3391 O O . LEU A 1 433 ? 66.239 0.938 -61.828 1.00 85.62 433 LEU A O 1
ATOM 3395 N N . PRO A 1 434 ? 66.195 1.673 -63.960 1.00 81.62 434 PRO A N 1
ATOM 3396 C CA . PRO A 1 434 ? 67.643 1.818 -64.050 1.00 81.62 434 PRO A CA 1
ATOM 3397 C C . PRO A 1 434 ? 68.099 2.725 -62.909 1.00 81.62 434 PRO A C 1
ATOM 3399 O O . PRO A 1 434 ? 67.507 3.786 -62.693 1.00 81.62 434 PRO A O 1
ATOM 3402 N N . SER A 1 435 ? 69.094 2.287 -62.129 1.00 74.88 435 SER A N 1
ATOM 3403 C CA . SER A 1 435 ? 69.594 3.103 -61.029 1.00 74.88 435 SER A CA 1
ATOM 3404 C C . SER A 1 435 ? 69.982 4.465 -61.602 1.00 74.88 435 SER A C 1
ATOM 3406 O O . SER A 1 435 ? 70.732 4.553 -62.576 1.00 74.88 435 SER A O 1
ATOM 3408 N N . ASN A 1 436 ? 69.459 5.544 -61.013 1.00 64.00 436 ASN A N 1
ATOM 3409 C CA . ASN A 1 436 ? 69.744 6.921 -61.444 1.00 64.00 436 ASN A CA 1
ATOM 3410 C C . ASN A 1 436 ? 71.256 7.242 -61.485 1.00 64.00 436 ASN A C 1
ATOM 3412 O O . ASN A 1 436 ? 71.653 8.273 -62.022 1.00 64.00 436 ASN A O 1
ATOM 3416 N N . ASP A 1 437 ? 72.106 6.361 -60.957 1.00 67.75 437 ASP A N 1
ATOM 3417 C CA . ASP A 1 437 ? 73.562 6.417 -61.053 1.00 67.75 437 ASP A CA 1
ATOM 3418 C C . ASP A 1 437 ? 74.083 6.218 -62.494 1.00 67.75 437 ASP A C 1
ATOM 3420 O O . ASP A 1 437 ? 75.096 6.823 -62.863 1.00 67.75 437 ASP A O 1
ATOM 3424 N N . GLU A 1 438 ? 73.393 5.448 -63.346 1.00 58.59 438 GLU A N 1
ATOM 3425 C CA . GLU A 1 438 ? 73.759 5.306 -64.766 1.00 58.59 438 GLU A CA 1
ATOM 3426 C C . GLU A 1 438 ? 73.291 6.507 -65.601 1.00 58.59 438 GLU A C 1
ATOM 3428 O O . GLU A 1 438 ? 74.029 6.987 -66.465 1.00 58.59 438 GLU A O 1
ATOM 3433 N N . GLU A 1 439 ? 72.122 7.074 -65.293 1.00 56.38 439 GLU A N 1
ATOM 3434 C CA . GLU A 1 439 ? 71.609 8.264 -65.984 1.00 56.38 439 GLU A CA 1
ATOM 3435 C C . GLU A 1 439 ? 72.362 9.537 -65.549 1.00 56.38 439 GLU A C 1
ATOM 3437 O O . GLU A 1 439 ? 72.693 10.383 -66.382 1.00 56.38 439 GLU A O 1
ATOM 3442 N N . SER A 1 440 ? 72.776 9.632 -64.278 1.00 58.62 440 SER A N 1
ATOM 3443 C CA . SER A 1 440 ? 73.656 10.708 -63.803 1.00 58.62 440 SER A CA 1
ATOM 3444 C C . SER A 1 440 ? 75.077 10.588 -64.362 1.00 58.62 440 SER A C 1
ATOM 3446 O O . SER A 1 440 ? 75.722 11.614 -64.575 1.00 58.62 440 SER A O 1
ATOM 3448 N N . SER A 1 441 ? 75.568 9.374 -64.641 1.00 60.38 441 SER A N 1
ATOM 3449 C CA . SER A 1 441 ? 76.859 9.171 -65.315 1.00 60.38 441 SER A CA 1
ATOM 3450 C C . SER A 1 441 ? 76.780 9.509 -66.807 1.00 60.38 441 SER A C 1
ATOM 3452 O O . SER A 1 441 ? 77.695 10.135 -67.335 1.00 60.38 441 SER A O 1
ATOM 3454 N N . ALA A 1 442 ? 75.674 9.191 -67.486 1.00 61.28 442 ALA A N 1
ATOM 3455 C CA . ALA A 1 442 ? 75.461 9.573 -68.883 1.00 61.28 442 ALA A CA 1
ATOM 3456 C C . ALA A 1 442 ? 75.299 11.097 -69.059 1.00 61.28 442 ALA A C 1
ATOM 3458 O O . ALA A 1 442 ? 75.869 11.672 -69.989 1.00 61.28 442 ALA A O 1
ATOM 3459 N N . VAL A 1 443 ? 74.601 11.773 -68.137 1.00 66.12 443 VAL A N 1
ATOM 3460 C CA . VAL A 1 443 ? 74.471 13.242 -68.134 1.00 66.12 443 VAL A CA 1
ATOM 3461 C C . VAL A 1 443 ? 75.791 13.922 -67.745 1.00 66.12 443 VAL A C 1
ATOM 3463 O O . VAL A 1 443 ? 76.145 14.936 -68.348 1.00 66.12 443 VAL A O 1
ATOM 3466 N N . ALA A 1 444 ? 76.571 13.355 -66.815 1.00 66.38 444 ALA A N 1
ATOM 3467 C CA . ALA A 1 444 ? 77.901 13.868 -66.473 1.00 66.38 444 ALA A CA 1
ATOM 3468 C C . ALA A 1 444 ? 78.913 13.709 -67.627 1.00 66.38 444 ALA A C 1
ATOM 3470 O O . ALA A 1 444 ? 79.692 14.627 -67.878 1.00 66.38 444 ALA A O 1
ATOM 3471 N N . VAL A 1 445 ? 78.867 12.598 -68.375 1.00 68.19 445 VAL A N 1
ATOM 3472 C CA . VAL A 1 445 ? 79.721 12.368 -69.557 1.00 68.19 445 VAL A CA 1
ATOM 3473 C C . VAL A 1 445 ? 79.325 13.279 -70.729 1.00 68.19 445 VAL A C 1
ATOM 3475 O O . VAL A 1 445 ? 80.199 13.858 -71.376 1.00 68.19 445 VAL A O 1
ATOM 3478 N N . GLN A 1 446 ? 78.026 13.510 -70.962 1.00 65.81 446 GLN A N 1
ATOM 3479 C CA . GLN A 1 446 ? 77.574 14.502 -71.949 1.00 65.81 446 GLN A CA 1
ATOM 3480 C C . GLN A 1 446 ? 77.952 15.940 -71.563 1.00 65.81 446 GLN A C 1
ATOM 3482 O O . GLN A 1 446 ? 78.296 16.736 -72.436 1.00 65.81 446 GLN A O 1
ATOM 3487 N N . GLN A 1 447 ? 77.934 16.291 -70.273 1.00 67.44 447 GLN A N 1
ATOM 3488 C CA . GLN A 1 447 ? 78.384 17.609 -69.815 1.00 67.44 447 GLN A CA 1
ATOM 3489 C C . GLN A 1 447 ? 79.912 17.776 -69.889 1.00 67.44 447 GLN A C 1
ATOM 3491 O O . GLN A 1 447 ? 80.371 18.881 -70.182 1.00 67.44 447 GLN A O 1
ATOM 3496 N N . SER A 1 448 ? 80.707 16.710 -69.719 1.00 66.94 448 SER A N 1
ATOM 3497 C CA . SER A 1 448 ? 82.163 16.782 -69.920 1.00 66.94 448 SER A CA 1
ATOM 3498 C C . SER A 1 448 ? 82.569 16.888 -71.397 1.00 66.94 448 SER A C 1
ATOM 3500 O O . SER A 1 448 ? 83.469 17.661 -71.710 1.00 66.94 448 SER A O 1
ATOM 3502 N N . GLU A 1 449 ? 81.878 16.212 -72.327 1.00 67.94 449 GLU A N 1
ATOM 3503 C CA . GLU A 1 449 ? 82.168 16.328 -73.772 1.00 67.94 449 GLU A CA 1
ATOM 3504 C C . GLU A 1 449 ? 81.824 17.711 -74.356 1.00 67.94 449 GLU A C 1
ATOM 3506 O O . GLU A 1 449 ? 82.456 18.162 -75.315 1.00 67.94 449 GLU A O 1
ATOM 3511 N N . ILE A 1 450 ? 80.844 18.416 -73.779 1.00 70.69 450 ILE A N 1
ATOM 3512 C CA . ILE A 1 450 ? 80.505 19.795 -74.169 1.00 70.69 450 ILE A CA 1
ATOM 3513 C C . ILE A 1 450 ? 81.558 20.792 -73.647 1.00 70.69 450 ILE A C 1
ATOM 3515 O O . ILE A 1 450 ? 81.790 21.816 -74.288 1.00 70.69 450 ILE A O 1
ATOM 3519 N N . SER A 1 451 ? 82.246 20.481 -72.542 1.00 64.19 451 SER A N 1
ATOM 3520 C CA . SER A 1 451 ? 83.301 21.334 -71.977 1.00 64.19 451 SER A CA 1
ATOM 3521 C C . SER A 1 451 ? 84.673 21.182 -72.652 1.00 64.19 451 SER A C 1
ATOM 3523 O O . SER A 1 451 ? 85.496 22.074 -72.488 1.00 64.19 451 SER A O 1
ATOM 3525 N N . GLU A 1 452 ? 84.941 20.096 -73.386 1.00 61.53 452 GLU A N 1
ATOM 3526 C CA . GLU A 1 452 ? 86.205 19.891 -74.130 1.00 61.53 452 GLU A CA 1
ATOM 3527 C C . GLU A 1 452 ? 86.158 20.393 -75.588 1.00 61.53 452 GLU A C 1
ATOM 3529 O O . GLU A 1 452 ? 87.196 20.528 -76.235 1.00 61.53 452 GLU A O 1
ATOM 3534 N N . LYS A 1 453 ? 84.961 20.668 -76.127 1.00 59.50 453 LYS A N 1
ATOM 3535 C CA . LYS A 1 453 ? 84.763 21.232 -77.479 1.00 59.50 453 LYS A CA 1
ATOM 3536 C C . LYS A 1 453 ? 84.567 22.755 -77.506 1.00 59.50 453 LYS A C 1
ATOM 3538 O O . LYS A 1 453 ? 84.400 23.311 -78.594 1.00 59.50 453 LYS A O 1
ATOM 3543 N N . SER A 1 454 ? 84.589 23.408 -76.346 1.00 52.72 454 SER A N 1
ATOM 3544 C CA . SER A 1 454 ? 84.681 24.866 -76.181 1.00 52.72 454 SER A CA 1
ATOM 3545 C C . SER A 1 454 ? 86.078 25.245 -75.719 1.00 52.72 454 SER A C 1
ATOM 3547 O O . SER A 1 454 ? 86.432 26.421 -75.966 1.00 52.72 454 SER A O 1
#

Radius of gyration: 69.93 Å; chains: 1; bounding box: 132×48×210 Å

Secondary structure (DSSP, 8-state):
------TTHHHHHHHHHHHHHHHHHHH--S-----------PPPP-PPPP--PPP---------------------HHHHHHHHHHHHHHHHHHHHHHHHHHHHHHHHHHHHHHHHHHHHHHHHHHHHHHHHHHHHHHT---EEEEEEEETTTTEEEEEEEE-SSS-EEEEEEEEESPP---SS-TTSSTT-HHHHS-EEEE-TT-EEEEEEEEHHHHHHT---SEEEEEEEEE-STTSPPEEEEEEEE-HHHHHHHHTS--HHHHHHHHHHHHHHHHHHHHHHHHHHHHHHHHHHHHHHHHHHHHHHHH--S---HHHHHHHHHHIIIIIITT-TTT-SHHHHHHHHHHHHHHHHHHHHHHHH-TT-TTHHHHHHHHHHHHHHHH---B--TTS-PBPTTS--HHHHHHHHHHHHHHHHHHHHHHHHHHHTSPPHHHHHHHHHHHHHHHHH--